Protein AF-A0A812LKF1-F1 (afdb_monomer_lite)

Secondary structure (DSSP, 8-state):
-HHHHHTEEEEHHHHHSHHHHHHHHHHHS-SS-BHHHHHHHHHSSTT-TTTTSBPTTTSSB---HHHHS-GGGEEE--EEEE--TTSBHHHHHHHHHHHHHTSS-HHHHTT-EEE-HHHHS-HIIIIIS--HHHHHTHHHHHHHHHHHH--EEEE-S-SSS-GGGGBHHHHHHHHHHHHTT--EEEE--HHHHHHHHHHHTTTHHHHHHHHHHHT---TTT-B-SSHHHHHHHHHHHHHHT-HHHHHHHHHHHHHHHHHHHTB--SS--TT-SS-EEEETTEEEEPPPPPP---------------TTGGG-------SS--TT----B--TTS------PPPPPPP-TT----------PPP----TTTHHHHHHHHHHHHHHHHHHHHGGGS-TT---HHHHHHHHHHHHHHHHHHHHTTTSS--HHHHHHHHHHHHHHHHHHHHHHH-GGG--GGGG-SSPSSTTHHHHHHHHHHHHHHHHHHHT----HHHHHHHHHHHHHHHHHHHHHHHHHHHHHGGG--SSPPSS--TT-----SGGGGT-S-HHHHHHHHHHHHHHHHHT-HHHHHHHHHHHHHHHHHHHHHHHHHHHHHHTHHHHHHHHHS--SSTTS----

Radius of gyration: 33.36 Å; chains: 1; bounding box: 104×41×87 Å

Sequence (621 aa):
MSVQSHRAGVGMSYLLSESFSDLATKRTGKNDPTFNEMKDSFWLTDAAIGWDVLCRRDGRLGCALVDWLPREHRREQTHFMSWTWRYALSQVKGALEAYSASMSSTAAAGNVFFFMCFFTNNQFRIIVEETTAGSADLEEVFEANLRRIGRMVAILDTWDRPIYLSRVWTVYEQFVASTLQVPVSFVMPPSSTDQLRLQLSLGSTGIDHITRSISSVDSERAEAWKAEDEQKVKSLIQQTVGFQHVNSHVAEATDQVKLGVLTPLLSGGVGSATGFMLVCGGIMAIPHGKKSKGLTDFATRFTAVSEYQDRFREIPHCYASMDRKPLVPYNPNATRSRLALEDAPVPLKNASTIEFRDKFCVHKSNEISCMFPACLCFWAGSKTVSFFLAVNVIPDEASSLAVLSSICALLGCLMGSGLGQMLKPDARMPLFFVAVTLFHAIEFTFAAVCHSKTIEFRSFLLTPVPAAGYSVAMIAAICEYWLWHALGFTLSGLAMRIATIAGFGLAVTGWALRTAALFTARSNFTHLVACYKDPSHRLVKHGVYGWCRHPGYVGWFLWSVSTQILLLNPICSCCYAWVSFRFFAGRIPHEEEMLLQFFGEEYYAYAKEVPCGIPGISRLG

InterPro domains:
  IPR007269 Isoprenylcysteine carboxyl methyltransferase [PF04140] (505-596)
  IPR025770 Protein-S-isoprenylcysteine O-methyltransferase [PS51564] (338-620)

Structure (mmCIF, N/CA/C/O backbone):
data_AF-A0A812LKF1-F1
#
_entry.id   AF-A0A812LKF1-F1
#
loop_
_atom_site.group_PDB
_atom_site.id
_atom_site.type_symbol
_atom_site.label_atom_id
_atom_site.label_alt_id
_atom_site.label_comp_id
_atom_site.label_asym_id
_atom_site.label_entity_id
_atom_site.label_seq_id
_atom_site.pdbx_PDB_ins_code
_atom_site.Cartn_x
_atom_site.Cartn_y
_atom_site.Cartn_z
_atom_site.occupancy
_atom_site.B_iso_or_equiv
_atom_site.auth_seq_id
_atom_site.auth_comp_id
_atom_site.auth_asym_id
_atom_site.auth_atom_id
_atom_site.pdbx_PDB_model_num
ATOM 1 N N . MET A 1 1 ? -28.957 12.667 20.373 1.00 55.19 1 MET A N 1
ATOM 2 C CA . MET A 1 1 ? -28.605 11.726 21.466 1.00 55.19 1 MET A CA 1
ATOM 3 C C . MET A 1 1 ? -28.105 10.371 20.955 1.00 55.19 1 MET A C 1
ATOM 5 O O . MET A 1 1 ? -27.185 9.854 21.576 1.00 55.19 1 MET A O 1
ATOM 9 N N . SER A 1 2 ? -28.618 9.820 19.840 1.00 69.56 2 SER A N 1
ATOM 10 C CA . SER A 1 2 ? -28.113 8.548 19.276 1.00 69.56 2 SER A CA 1
ATOM 11 C C . SER A 1 2 ? -26.645 8.629 18.829 1.00 69.56 2 SER A C 1
ATOM 13 O O . SER A 1 2 ? -25.846 7.784 19.218 1.00 69.56 2 SER A O 1
ATOM 15 N N . VAL A 1 3 ? -26.246 9.701 18.129 1.00 75.00 3 VAL A N 1
ATOM 16 C CA . VAL A 1 3 ? -24.856 9.919 17.668 1.00 75.00 3 VAL A CA 1
ATOM 17 C C . VAL A 1 3 ? -23.846 9.864 18.819 1.00 75.00 3 VAL A C 1
ATOM 19 O O . VAL A 1 3 ? -22.777 9.277 18.678 1.00 75.00 3 VAL A O 1
ATOM 22 N N . GLN A 1 4 ? -24.202 10.418 19.981 1.00 82.44 4 GLN A N 1
ATOM 23 C CA . GLN A 1 4 ? -23.344 10.390 21.167 1.00 82.44 4 GLN A CA 1
ATOM 24 C C . GLN A 1 4 ? -23.120 8.958 21.674 1.00 82.44 4 GLN A C 1
ATOM 26 O O . GLN A 1 4 ? -22.012 8.635 22.080 1.00 82.44 4 GLN A O 1
ATOM 31 N N . SER A 1 5 ? -24.149 8.107 21.632 1.00 85.69 5 SER A N 1
ATOM 32 C CA . SER A 1 5 ? -24.050 6.698 22.033 1.00 85.69 5 SER A CA 1
ATOM 33 C C . SER A 1 5 ? -23.248 5.873 21.020 1.00 85.69 5 SER A C 1
ATOM 35 O O . SER A 1 5 ? -22.405 5.074 21.423 1.00 85.69 5 SER A O 1
ATOM 37 N N . HIS A 1 6 ? -23.439 6.085 19.712 1.00 86.81 6 HIS A N 1
ATOM 38 C CA . HIS A 1 6 ? -22.649 5.398 18.678 1.00 86.81 6 HIS A CA 1
ATOM 39 C C . HIS A 1 6 ? -21.155 5.741 18.747 1.00 86.81 6 HIS A C 1
ATOM 41 O O . HIS A 1 6 ? -20.311 4.889 18.482 1.00 86.81 6 HIS A O 1
ATOM 47 N N . ARG A 1 7 ? -20.826 6.976 19.135 1.00 91.00 7 ARG A N 1
ATOM 48 C CA . ARG A 1 7 ? -19.442 7.455 19.241 1.00 91.00 7 ARG A CA 1
ATOM 49 C C . ARG A 1 7 ? -18.834 7.310 20.635 1.00 91.00 7 ARG A C 1
ATOM 51 O O . ARG A 1 7 ? -17.679 7.688 20.817 1.00 91.00 7 ARG A O 1
ATOM 58 N N . ALA A 1 8 ? -19.578 6.793 21.612 1.00 93.38 8 ALA A N 1
ATOM 59 C CA . ALA A 1 8 ? -19.092 6.632 22.977 1.00 93.38 8 ALA A CA 1
ATOM 60 C C . ALA A 1 8 ? -18.043 5.516 23.062 1.00 93.38 8 ALA A C 1
ATOM 62 O O . ALA A 1 8 ? -18.250 4.414 22.555 1.00 93.38 8 ALA A O 1
ATOM 63 N N . GLY A 1 9 ? -16.924 5.800 23.714 1.00 95.31 9 GLY A N 1
ATOM 64 C CA . GLY A 1 9 ? -15.840 4.874 24.008 1.00 95.31 9 GLY A CA 1
ATOM 65 C C . GLY A 1 9 ? -15.637 4.746 25.510 1.00 95.31 9 GLY A C 1
ATOM 66 O O . GLY A 1 9 ? -15.961 5.660 26.272 1.00 95.31 9 GLY A O 1
ATOM 67 N N . VAL A 1 10 ? -15.102 3.602 25.925 1.00 96.56 10 VAL A N 1
ATOM 68 C CA . VAL A 1 10 ? -14.770 3.319 27.325 1.00 96.56 10 VAL A CA 1
ATOM 69 C C . VAL A 1 10 ? -13.395 3.893 27.657 1.00 96.56 10 VAL A C 1
ATOM 71 O O . VAL A 1 10 ? -12.445 3.721 26.895 1.00 96.56 10 VAL A O 1
ATOM 74 N N . GLY A 1 11 ? -13.282 4.611 28.772 1.00 95.56 11 GLY A N 1
ATOM 75 C CA . GLY A 1 11 ? -12.015 5.193 29.209 1.00 95.56 11 GLY A CA 1
ATOM 76 C C . GLY A 1 11 ? -11.002 4.125 29.622 1.00 95.56 11 GLY A C 1
ATOM 77 O O . GLY A 1 11 ? -11.347 3.184 30.337 1.00 95.56 11 GLY A O 1
ATOM 78 N N . MET A 1 12 ? -9.734 4.301 29.240 1.00 95.06 12 MET A N 1
ATOM 79 C CA . MET A 1 12 ? -8.640 3.423 29.680 1.00 95.06 12 MET A CA 1
ATOM 80 C C . MET A 1 12 ? -8.536 3.365 31.211 1.00 95.06 12 MET A C 1
ATOM 82 O O . MET A 1 12 ? -8.303 2.302 31.776 1.00 95.06 12 MET A O 1
ATOM 86 N N . SER A 1 13 ? -8.795 4.485 31.892 1.00 93.00 13 SER A N 1
ATOM 87 C CA . SER A 1 13 ? -8.824 4.563 33.357 1.00 93.00 13 SER A CA 1
ATOM 88 C C . SER A 1 13 ? -9.868 3.645 33.994 1.00 93.00 13 SER A C 1
ATOM 90 O O . SER A 1 13 ? -9.614 3.093 35.059 1.00 93.00 13 SER A O 1
ATOM 92 N N . TYR A 1 14 ? -11.019 3.444 33.347 1.00 95.44 14 TYR A N 1
ATOM 93 C CA . TYR A 1 14 ? -12.043 2.522 33.834 1.00 95.44 14 TYR A CA 1
ATOM 94 C C . TYR A 1 14 ? -11.612 1.066 33.659 1.00 95.44 14 TYR A C 1
ATOM 96 O O . TYR A 1 14 ? -11.730 0.284 34.599 1.00 95.44 14 TYR A O 1
ATOM 104 N N . LEU A 1 15 ? -11.046 0.724 32.495 1.00 95.38 15 LEU A N 1
ATOM 105 C CA . LEU A 1 15 ? -10.519 -0.620 32.220 1.00 95.38 15 LEU A CA 1
ATOM 106 C C . LEU A 1 15 ? -9.410 -1.021 33.205 1.00 95.38 15 LEU A C 1
ATOM 108 O O . LEU A 1 15 ? -9.309 -2.187 33.575 1.00 95.38 15 LEU A O 1
ATOM 112 N N . LEU A 1 16 ? -8.601 -0.053 33.644 1.00 94.56 16 LEU A N 1
ATOM 113 C CA . LEU A 1 16 ? -7.540 -0.259 34.632 1.00 94.56 16 LEU A CA 1
ATOM 114 C C . LEU A 1 16 ? -8.030 -0.200 36.090 1.00 94.56 16 LEU A C 1
ATOM 116 O O . LEU A 1 16 ? -7.297 -0.600 36.991 1.00 94.56 16 LEU A O 1
ATOM 120 N N . SER A 1 17 ? -9.255 0.268 36.339 1.00 94.56 17 SER A N 1
ATOM 121 C CA . SER A 1 17 ? -9.768 0.475 37.696 1.00 94.56 17 SER A CA 1
ATOM 122 C C . SER A 1 17 ? -10.051 -0.833 38.440 1.00 94.56 17 SER A C 1
ATOM 124 O O . SER A 1 17 ? -10.495 -1.820 37.850 1.00 94.56 17 SER A O 1
ATOM 126 N N . GLU A 1 18 ? -9.895 -0.801 39.765 1.00 93.88 18 GLU A N 1
ATOM 127 C CA . GLU A 1 18 ? -10.356 -1.882 40.650 1.00 93.88 18 GLU A CA 1
ATOM 128 C C . GLU A 1 18 ? -11.868 -2.093 40.537 1.00 93.88 18 GLU A C 1
ATOM 130 O O . GLU A 1 18 ? -12.335 -3.222 40.547 1.00 93.88 18 GLU A O 1
ATOM 135 N N . SER A 1 19 ? -12.642 -1.026 40.302 1.00 93.75 19 SER A N 1
ATOM 136 C CA . SER A 1 19 ? -14.103 -1.125 40.190 1.00 93.75 19 SER A CA 1
ATOM 137 C C . SER A 1 19 ? -14.569 -2.059 39.066 1.00 93.75 19 SER A C 1
ATOM 139 O O . SER A 1 19 ? -15.547 -2.789 39.231 1.00 93.75 19 SER A O 1
ATOM 141 N N . PHE A 1 20 ? -13.867 -2.063 37.926 1.00 95.50 20 PHE A N 1
ATOM 142 C CA . PHE A 1 20 ? -14.178 -2.971 36.825 1.00 95.50 20 PHE A CA 1
ATOM 143 C C . PHE A 1 20 ? -13.692 -4.394 37.122 1.00 95.50 20 PHE A C 1
ATOM 145 O O . PHE A 1 20 ? -14.413 -5.351 36.840 1.00 95.50 20 PHE A O 1
ATOM 152 N N . SER A 1 21 ? -12.518 -4.534 37.747 1.00 95.94 21 SER A N 1
ATOM 153 C CA . SER A 1 21 ? -12.001 -5.828 38.205 1.00 95.94 21 SER A CA 1
ATOM 154 C C . SER A 1 21 ? -12.929 -6.500 39.215 1.00 95.94 21 SER A C 1
ATOM 156 O O . SER A 1 21 ? -13.305 -7.654 39.017 1.00 95.94 21 SER A O 1
ATOM 158 N N . ASP A 1 22 ? -13.394 -5.767 40.221 1.00 96.12 22 ASP A N 1
ATOM 159 C CA . ASP A 1 22 ? -14.352 -6.249 41.213 1.00 96.12 22 ASP A CA 1
ATOM 160 C C . ASP A 1 22 ? -15.683 -6.639 40.569 1.00 96.12 22 ASP A C 1
ATOM 162 O O . ASP A 1 22 ? -16.262 -7.671 40.912 1.00 96.12 22 ASP A O 1
ATOM 166 N N . LEU A 1 23 ? -16.170 -5.844 39.609 1.00 95.31 23 LEU A N 1
ATOM 167 C CA . LEU A 1 23 ? -17.392 -6.159 38.872 1.00 95.31 23 LEU A CA 1
ATOM 168 C C . LEU A 1 23 ? -17.250 -7.479 38.103 1.00 95.31 23 LEU A C 1
ATOM 170 O O . LEU A 1 23 ? -18.131 -8.334 38.205 1.00 95.31 23 LEU A O 1
ATOM 174 N N . ALA A 1 24 ? -16.151 -7.653 37.365 1.00 95.88 24 ALA A N 1
ATOM 175 C CA . ALA A 1 24 ? -15.873 -8.861 36.595 1.00 95.88 24 ALA A CA 1
ATOM 176 C C . ALA A 1 24 ? -15.755 -10.095 37.504 1.00 95.88 24 ALA A C 1
ATOM 178 O O . ALA A 1 24 ? -16.438 -11.097 37.274 1.00 95.88 24 ALA A O 1
ATOM 179 N N . THR A 1 25 ? -14.964 -10.005 38.574 1.00 96.06 25 THR A N 1
ATOM 180 C CA . THR A 1 25 ? -14.738 -11.098 39.530 1.00 96.06 25 THR A CA 1
ATOM 181 C C . THR A 1 25 ? -16.014 -11.472 40.279 1.00 96.06 25 THR A C 1
ATOM 183 O O . THR A 1 25 ? -16.365 -12.648 40.361 1.00 96.06 25 THR A O 1
ATOM 186 N N . LYS A 1 26 ? -16.775 -10.488 40.774 1.00 95.19 26 LYS A N 1
ATOM 187 C CA . LYS A 1 26 ? -18.019 -10.732 41.522 1.00 95.19 26 LYS A CA 1
ATOM 188 C C . LYS A 1 26 ? -19.108 -11.370 40.661 1.00 95.19 26 LYS A C 1
ATOM 190 O O . LYS A 1 26 ? -19.868 -12.194 41.159 1.00 95.19 26 LYS A O 1
ATOM 195 N N . ARG A 1 27 ? -19.205 -10.976 39.388 1.00 94.88 27 ARG A N 1
ATOM 196 C CA . ARG A 1 27 ? -20.199 -11.503 38.437 1.00 94.88 27 ARG A CA 1
ATOM 197 C C . ARG A 1 27 ? -19.854 -12.911 37.959 1.00 94.88 27 ARG A C 1
ATOM 199 O O . ARG A 1 27 ? -20.742 -13.748 37.861 1.00 94.88 27 ARG A O 1
ATOM 206 N N . THR A 1 28 ? -18.582 -13.163 37.661 1.00 95.25 28 THR A N 1
ATOM 207 C CA . THR A 1 28 ? -18.126 -14.455 37.119 1.00 95.25 28 THR A CA 1
ATOM 208 C C . THR A 1 28 ? -17.803 -15.488 38.197 1.00 95.25 28 THR A C 1
ATOM 210 O O . THR A 1 28 ? -17.765 -16.680 37.901 1.00 95.25 28 THR A O 1
ATOM 213 N N . GLY A 1 29 ? -17.528 -15.051 39.431 1.00 94.62 29 GLY A N 1
ATOM 214 C CA . GLY A 1 29 ? -17.009 -15.900 40.506 1.00 94.62 29 GLY A CA 1
ATOM 215 C C . GLY A 1 29 ? -15.560 -16.358 40.291 1.00 94.62 29 GLY A C 1
ATOM 216 O O . GLY A 1 29 ? -15.110 -17.279 40.970 1.00 94.62 29 GLY A O 1
ATOM 217 N N . LYS A 1 30 ? -14.831 -15.758 39.340 1.00 94.38 30 LYS A N 1
ATOM 218 C CA . LYS A 1 30 ? -13.451 -16.115 38.974 1.00 94.38 30 LYS A CA 1
ATOM 219 C C . LYS A 1 30 ? -12.509 -14.954 39.257 1.00 94.38 30 LYS A C 1
ATOM 221 O O . LYS A 1 30 ? -12.860 -13.814 38.994 1.00 94.38 30 LYS A O 1
ATOM 226 N N . ASN A 1 31 ? -11.299 -15.251 39.729 1.00 93.50 31 ASN A N 1
ATOM 227 C CA . ASN A 1 31 ? -10.302 -14.223 40.061 1.00 93.50 31 ASN A CA 1
ATOM 228 C C . ASN A 1 31 ? -9.738 -13.493 38.830 1.00 93.50 31 ASN A C 1
ATOM 230 O O . ASN A 1 31 ? -9.361 -12.332 38.936 1.00 93.50 31 ASN A O 1
ATOM 234 N N . ASP A 1 32 ? -9.657 -14.169 37.682 1.00 95.12 32 ASP A N 1
ATOM 235 C CA . ASP A 1 32 ? -9.158 -13.596 36.427 1.00 95.12 32 ASP A CA 1
ATOM 236 C C . ASP A 1 32 ? -9.963 -14.144 35.235 1.00 95.12 32 ASP A C 1
ATOM 238 O O . ASP A 1 32 ? -9.514 -15.057 34.540 1.00 95.12 32 ASP A O 1
ATOM 242 N N . PRO A 1 33 ? -11.212 -13.680 35.049 1.00 96.81 33 PRO A N 1
ATOM 243 C CA . PRO A 1 33 ? -12.078 -14.191 33.998 1.00 96.81 33 PRO A CA 1
ATOM 244 C C . PRO A 1 33 ? -11.621 -13.720 32.616 1.00 96.81 33 PRO A C 1
ATOM 246 O O . PRO A 1 33 ? -11.153 -12.593 32.432 1.00 96.81 33 PRO A O 1
ATOM 249 N N . THR A 1 34 ? -11.842 -14.559 31.611 1.00 96.12 34 THR A N 1
ATOM 250 C CA . THR A 1 34 ? -11.785 -14.152 30.204 1.00 96.12 34 THR A CA 1
ATOM 251 C C . THR A 1 34 ? -13.027 -13.359 29.814 1.00 96.12 34 THR A C 1
ATOM 253 O O . THR A 1 34 ? -14.096 -13.498 30.410 1.00 96.12 34 THR A O 1
ATOM 256 N N . PHE A 1 35 ? -12.933 -12.543 28.767 1.00 94.75 35 PHE A N 1
ATOM 257 C CA . PHE A 1 35 ? -14.095 -11.786 28.282 1.00 94.75 35 PHE A CA 1
ATOM 258 C C . PHE A 1 35 ? -15.196 -12.683 27.696 1.00 94.75 35 PHE A C 1
ATOM 260 O O . PHE A 1 35 ? -16.371 -12.322 27.756 1.00 94.75 35 PHE A O 1
ATOM 267 N N . ASN A 1 36 ? -14.850 -13.883 27.219 1.00 91.75 36 ASN A N 1
ATOM 268 C CA . ASN A 1 36 ? -15.830 -14.919 26.892 1.00 91.75 36 ASN A CA 1
ATOM 269 C C . ASN A 1 36 ? -16.625 -15.378 28.122 1.00 91.75 36 ASN A C 1
ATOM 271 O O . ASN A 1 36 ? -17.833 -15.540 28.025 1.00 91.75 36 ASN A O 1
ATOM 275 N N . GLU A 1 37 ? -15.981 -15.551 29.277 1.00 93.38 37 GLU A N 1
ATOM 276 C CA . GLU A 1 37 ? -16.666 -15.936 30.522 1.00 93.38 37 GLU A CA 1
ATOM 277 C C . GLU A 1 37 ? -17.456 -14.763 31.120 1.00 93.38 37 GLU A C 1
ATOM 279 O O . GLU A 1 37 ? -18.540 -14.947 31.679 1.00 93.38 37 GLU A O 1
ATOM 284 N N . MET A 1 38 ? -16.951 -13.534 30.970 1.00 94.81 38 MET A N 1
ATOM 285 C CA . MET A 1 38 ? -17.692 -12.335 31.365 1.00 94.81 38 MET A CA 1
ATOM 286 C C . MET A 1 38 ? -18.980 -12.177 30.555 1.00 94.81 38 MET A C 1
ATOM 288 O O . MET A 1 38 ? -19.987 -11.780 31.131 1.00 94.81 38 MET A O 1
ATOM 292 N N . LYS A 1 39 ? -18.986 -12.536 29.261 1.00 91.00 39 LYS A N 1
ATOM 293 C CA . LYS A 1 39 ? -20.181 -12.486 28.401 1.00 91.00 39 LYS A CA 1
ATOM 294 C C . LYS A 1 39 ? -21.402 -13.111 29.074 1.00 91.00 39 LYS A C 1
ATOM 296 O O . LYS A 1 39 ? -22.452 -12.474 29.160 1.00 91.00 39 LYS A O 1
ATOM 301 N N . ASP A 1 40 ? -21.245 -14.338 29.564 1.00 88.88 40 ASP A N 1
ATOM 302 C CA . ASP A 1 40 ? -22.356 -15.120 30.098 1.00 88.88 40 ASP A CA 1
ATOM 303 C C . ASP A 1 40 ? -22.916 -14.469 31.375 1.00 88.88 40 ASP A C 1
ATOM 305 O O . ASP A 1 40 ? -24.117 -14.254 31.504 1.00 88.88 40 ASP A O 1
ATOM 309 N N . SER A 1 41 ? -22.035 -14.029 32.276 1.00 91.88 41 SER A N 1
ATOM 310 C CA . SER A 1 41 ? -22.423 -13.365 33.534 1.00 91.88 41 SER A CA 1
ATOM 311 C C . SER A 1 41 ? -22.893 -11.907 33.385 1.00 91.88 41 SER A C 1
ATOM 313 O O . SER A 1 41 ? -23.513 -11.353 34.301 1.00 91.88 41 SER A O 1
ATOM 315 N N . PHE A 1 42 ? -22.592 -11.258 32.258 1.00 93.50 42 PHE A N 1
ATOM 316 C CA . PHE A 1 42 ? -22.982 -9.871 31.993 1.00 93.50 42 PHE A CA 1
ATOM 317 C C . PHE A 1 42 ? -24.325 -9.784 31.267 1.00 93.50 42 PHE A C 1
ATOM 319 O O . PHE A 1 42 ? -25.125 -8.912 31.614 1.00 93.50 42 PHE A O 1
ATOM 326 N N . TRP A 1 43 ? -24.583 -10.670 30.297 1.00 92.19 43 TRP A N 1
ATOM 327 C CA . TRP A 1 43 ? -25.770 -10.585 29.433 1.00 92.19 43 TRP A CA 1
ATOM 328 C C . TRP A 1 43 ? -26.636 -11.844 29.385 1.00 92.19 43 TRP A C 1
ATOM 330 O O . TRP A 1 43 ? -27.829 -11.713 29.135 1.00 92.19 43 TRP A O 1
ATOM 340 N N . LEU A 1 44 ? -26.091 -13.039 29.639 1.00 87.44 44 LEU A N 1
ATOM 341 C CA . LEU A 1 44 ? -26.845 -14.304 29.599 1.00 87.44 44 LEU A CA 1
ATOM 342 C C . LEU A 1 44 ? -27.249 -14.756 31.010 1.00 87.44 44 LEU A C 1
ATOM 344 O O . LEU A 1 44 ? -27.042 -15.897 31.416 1.00 87.44 44 LEU A O 1
ATOM 348 N N . THR A 1 45 ? -27.810 -13.822 31.775 1.00 87.75 45 THR A N 1
ATOM 349 C CA . THR A 1 45 ? -28.288 -14.030 33.144 1.00 87.75 45 THR A CA 1
ATOM 350 C C . THR A 1 45 ? -29.557 -13.215 33.384 1.00 87.75 45 THR A C 1
ATOM 352 O O . THR A 1 45 ? -29.752 -12.174 32.756 1.00 87.75 45 THR A O 1
ATOM 355 N N . ASP A 1 46 ? -30.388 -13.640 34.337 1.00 83.12 46 ASP A N 1
ATOM 356 C CA . ASP A 1 46 ? -31.630 -12.946 34.710 1.00 83.12 46 ASP A CA 1
ATOM 357 C C . ASP A 1 46 ? -31.391 -11.503 35.201 1.00 83.12 46 ASP A C 1
ATOM 359 O O . ASP A 1 46 ? -32.277 -10.655 35.131 1.00 83.12 46 ASP A O 1
ATOM 363 N N . ALA A 1 47 ? -30.176 -11.197 35.671 1.00 87.25 47 ALA A N 1
ATOM 364 C CA . ALA A 1 47 ? -29.764 -9.874 36.145 1.00 87.25 47 ALA A CA 1
ATOM 365 C C . ALA A 1 47 ? -28.803 -9.160 35.170 1.00 87.25 47 ALA A C 1
ATOM 367 O O . ALA A 1 47 ? -27.781 -8.597 35.591 1.00 87.25 47 ALA A O 1
ATOM 368 N N . ALA A 1 48 ? -29.087 -9.213 33.865 1.00 92.19 48 ALA A N 1
ATOM 369 C CA . ALA A 1 48 ? -28.228 -8.655 32.818 1.00 92.19 48 ALA A CA 1
ATOM 370 C C . ALA A 1 48 ? -27.954 -7.146 32.993 1.00 92.19 48 ALA A C 1
ATOM 372 O O . ALA A 1 48 ? -28.835 -6.357 33.342 1.00 92.19 48 ALA A O 1
ATOM 373 N N . ILE A 1 49 ? -26.710 -6.728 32.741 1.00 92.94 49 ILE A N 1
ATOM 374 C CA . ILE A 1 49 ? -26.280 -5.335 32.930 1.00 92.94 49 ILE A CA 1
ATOM 375 C C . ILE A 1 49 ? -26.868 -4.448 31.830 1.00 92.94 49 ILE A C 1
ATOM 377 O O . ILE A 1 49 ? -26.612 -4.664 30.648 1.00 92.94 49 ILE A O 1
ATOM 381 N N . GLY A 1 50 ? -27.614 -3.414 32.226 1.00 91.75 50 GLY A N 1
ATOM 382 C CA . GLY A 1 50 ? -28.184 -2.429 31.304 1.00 91.75 50 GLY A CA 1
ATOM 383 C C . GLY A 1 50 ? -29.441 -2.896 30.566 1.00 91.75 50 GLY A C 1
ATOM 384 O O . GLY A 1 50 ? -29.863 -2.215 29.629 1.00 91.75 50 GLY A O 1
ATOM 385 N N . TRP A 1 51 ? -30.046 -4.024 30.967 1.00 91.81 51 TRP A N 1
ATOM 386 C CA . TRP A 1 51 ? -31.286 -4.532 30.362 1.00 91.81 51 TRP A CA 1
ATOM 387 C C . TRP A 1 51 ? -32.465 -3.572 30.595 1.00 91.81 51 TRP A C 1
ATOM 389 O O . TRP A 1 51 ? -33.261 -3.318 29.694 1.00 91.81 51 TRP A O 1
ATOM 399 N N . ASP A 1 52 ? -32.523 -2.983 31.788 1.00 91.88 52 ASP A N 1
ATOM 400 C CA . ASP A 1 52 ? -33.552 -2.062 32.272 1.00 91.88 52 ASP A CA 1
ATOM 401 C C . ASP A 1 52 ? -33.368 -0.626 31.753 1.00 91.88 52 ASP A C 1
ATOM 403 O O . ASP A 1 52 ? -34.189 0.257 32.008 1.00 91.88 52 ASP A O 1
ATOM 407 N N . VAL A 1 53 ? -32.300 -0.378 30.992 1.00 92.56 53 VAL A N 1
ATOM 408 C CA . VAL A 1 53 ? -31.969 0.936 30.447 1.00 92.56 53 VAL A CA 1
ATOM 409 C C . VAL A 1 53 ? -32.373 1.013 28.978 1.00 92.56 53 VAL A C 1
ATOM 411 O O . VAL A 1 53 ? -31.962 0.201 28.149 1.00 92.56 53 VAL A O 1
ATOM 414 N N . LEU A 1 54 ? -33.137 2.052 28.629 1.00 92.31 54 LEU A N 1
ATOM 415 C CA . LEU A 1 54 ? -33.515 2.326 27.245 1.00 92.31 54 LEU A CA 1
ATOM 416 C C . LEU A 1 54 ? -32.281 2.681 26.400 1.00 92.31 54 LEU A C 1
ATOM 418 O O . LEU A 1 54 ? -31.539 3.624 26.702 1.00 92.31 54 LEU A O 1
ATOM 422 N N . CYS A 1 55 ? -32.075 1.954 25.308 1.00 90.25 55 CYS A N 1
ATOM 423 C CA . CYS A 1 55 ? -30.985 2.195 24.384 1.00 90.25 55 CYS A CA 1
ATOM 424 C C . CYS A 1 55 ? -31.247 3.452 23.552 1.00 90.25 55 CYS A C 1
ATOM 426 O O . CYS A 1 55 ? -32.260 3.597 22.873 1.00 90.25 55 CYS A O 1
ATOM 428 N N . ARG A 1 56 ? -30.288 4.380 23.561 1.00 87.19 56 ARG A N 1
ATOM 429 C CA . ARG A 1 56 ? -30.405 5.665 22.849 1.00 87.19 56 ARG A CA 1
ATOM 430 C C . ARG A 1 56 ? -30.256 5.546 21.332 1.00 87.19 56 ARG A C 1
ATOM 432 O O . ARG A 1 56 ? -30.430 6.549 20.641 1.00 87.19 56 ARG A O 1
ATOM 439 N N . ARG A 1 57 ? -29.855 4.372 20.840 1.00 87.38 57 ARG A N 1
ATOM 440 C CA . ARG A 1 57 ? -29.620 4.093 19.418 1.00 87.38 57 ARG A CA 1
ATOM 441 C C . ARG A 1 57 ? -30.913 3.711 18.707 1.00 87.38 57 ARG A C 1
ATOM 443 O O . ARG A 1 57 ? -31.182 4.249 17.643 1.00 87.38 57 ARG A O 1
ATOM 450 N N . ASP A 1 58 ? -31.711 2.844 19.328 1.00 87.31 58 ASP A N 1
ATOM 451 C CA . ASP A 1 58 ? -32.913 2.245 18.732 1.00 87.31 58 ASP A CA 1
ATOM 452 C C . ASP A 1 58 ? -34.199 2.454 19.559 1.00 87.31 58 ASP A C 1
ATOM 454 O O . ASP A 1 58 ? -35.281 2.092 19.109 1.00 87.31 58 ASP A O 1
ATOM 458 N N . GLY A 1 59 ? -34.109 3.040 20.758 1.00 87.56 59 GLY A N 1
ATOM 459 C CA . GLY A 1 59 ? -35.259 3.291 21.628 1.00 87.56 59 GLY A CA 1
ATOM 460 C C . GLY A 1 59 ? -35.846 2.042 22.294 1.00 87.56 59 GLY A C 1
ATOM 461 O O . GLY A 1 59 ? -36.931 2.130 22.858 1.00 87.56 59 GLY A O 1
ATOM 462 N N . ARG A 1 60 ? -35.164 0.890 22.247 1.00 90.06 60 ARG A N 1
ATOM 463 C CA . ARG A 1 60 ? -35.599 -0.374 22.871 1.00 90.06 60 ARG A CA 1
ATOM 464 C C . ARG A 1 60 ? -34.844 -0.627 24.184 1.00 90.06 60 ARG A C 1
ATOM 466 O O . ARG A 1 60 ? -33.777 -0.059 24.407 1.00 90.06 60 ARG A O 1
ATOM 473 N N . LEU A 1 61 ? -35.375 -1.483 25.062 1.00 91.69 61 LEU A N 1
ATOM 474 C CA . LEU A 1 61 ? -34.677 -1.920 26.285 1.00 91.69 61 LEU A CA 1
ATOM 475 C C . LEU A 1 61 ? -33.386 -2.695 25.951 1.00 91.69 61 LEU A C 1
ATOM 477 O O . LEU A 1 61 ? -33.262 -3.273 24.865 1.00 91.69 61 LEU A O 1
ATOM 481 N N . GLY A 1 62 ? -32.415 -2.672 26.864 1.00 91.06 62 GLY A N 1
ATOM 482 C CA . GLY A 1 62 ? -31.083 -3.241 26.656 1.00 91.06 62 GLY A CA 1
ATOM 483 C C . GLY A 1 62 ? -30.147 -2.290 25.914 1.00 91.06 62 GLY A C 1
ATOM 484 O O . GLY A 1 62 ? -30.153 -2.218 24.680 1.00 91.06 62 GLY A O 1
ATOM 485 N N . CYS A 1 63 ? -29.328 -1.556 26.669 1.00 92.19 63 CYS A N 1
ATOM 486 C CA . CYS A 1 63 ? -28.333 -0.635 26.124 1.00 92.19 63 CYS A CA 1
ATOM 487 C C . CYS A 1 63 ? -26.942 -1.279 25.975 1.00 92.19 63 CYS A C 1
ATOM 489 O O . CYS A 1 63 ? -26.630 -2.297 26.591 1.00 92.19 63 CYS A O 1
ATOM 491 N N . ALA A 1 64 ? -26.079 -0.671 25.152 1.00 92.50 64 ALA A N 1
ATOM 492 C CA . ALA A 1 64 ? -24.668 -1.049 25.114 1.00 92.50 64 ALA A CA 1
ATOM 493 C C . ALA A 1 64 ? -24.014 -0.762 26.476 1.00 92.50 64 ALA A C 1
ATOM 495 O O . ALA A 1 64 ? -24.346 0.230 27.125 1.00 92.50 64 ALA A O 1
ATOM 496 N N . LEU A 1 65 ? -23.042 -1.575 26.897 1.00 94.69 65 LEU A N 1
ATOM 497 C CA . LEU A 1 65 ? -22.430 -1.436 28.225 1.00 94.69 65 LEU A CA 1
ATOM 498 C C . LEU A 1 65 ? -21.786 -0.056 28.429 1.00 94.69 65 LEU A C 1
ATOM 500 O O . LEU A 1 65 ? -21.894 0.516 29.510 1.00 94.69 65 LEU A O 1
ATOM 504 N N . VAL A 1 66 ? -21.212 0.538 27.376 1.00 94.44 66 VAL A N 1
ATOM 505 C CA . VAL A 1 66 ? -20.689 1.914 27.417 1.00 94.44 66 VAL A CA 1
ATOM 506 C C . VAL A 1 66 ? -21.759 2.948 27.783 1.00 94.44 66 VAL A C 1
ATOM 508 O O . VAL A 1 66 ? -21.432 3.985 28.350 1.00 94.44 66 VAL A O 1
ATOM 511 N N . ASP A 1 67 ? -23.038 2.695 27.491 1.00 93.81 67 ASP A N 1
ATOM 512 C CA . ASP A 1 67 ? -24.127 3.610 27.828 1.00 93.81 67 ASP A CA 1
ATOM 513 C C . ASP A 1 67 ? -24.611 3.493 29.274 1.00 93.81 67 ASP A C 1
ATOM 515 O O . ASP A 1 67 ? -25.135 4.480 29.811 1.00 93.81 67 ASP A O 1
ATOM 519 N N . TRP A 1 68 ? -24.394 2.325 29.881 1.00 94.75 68 TRP A N 1
ATOM 520 C CA . TRP A 1 68 ? -24.639 2.040 31.293 1.00 94.75 68 TRP A CA 1
ATOM 521 C C . TRP A 1 68 ? -23.557 2.644 32.205 1.00 94.75 68 TRP A C 1
ATOM 523 O O . TRP A 1 68 ? -23.841 2.987 33.351 1.00 94.75 68 TRP A O 1
ATOM 533 N N . LEU A 1 69 ? -22.338 2.857 31.691 1.00 93.38 69 LEU A N 1
ATOM 534 C CA . LEU A 1 69 ? -21.241 3.432 32.473 1.00 93.38 69 LEU A CA 1
ATOM 535 C C . LEU A 1 69 ? -21.519 4.878 32.952 1.00 93.38 69 LEU A C 1
ATOM 537 O O . LEU A 1 69 ? -22.114 5.694 32.221 1.00 93.38 69 LEU A O 1
ATOM 541 N N . PRO A 1 70 ? -21.007 5.249 34.147 1.00 91.56 70 PRO A N 1
ATOM 542 C CA . PRO A 1 70 ? -20.960 6.634 34.607 1.00 91.56 70 PRO A CA 1
ATOM 543 C C . PRO A 1 70 ? -20.324 7.571 33.573 1.00 91.56 70 PRO A C 1
ATOM 545 O O . PRO A 1 70 ? -19.421 7.191 32.825 1.00 91.56 70 PRO A O 1
ATOM 548 N N . ARG A 1 71 ? -20.782 8.831 33.524 1.00 87.81 71 ARG A N 1
ATOM 549 C CA . ARG A 1 71 ? -20.337 9.811 32.509 1.00 87.81 71 ARG A CA 1
ATOM 550 C C . ARG A 1 71 ? -18.834 10.105 32.543 1.00 87.81 71 ARG A C 1
ATOM 552 O O . ARG A 1 71 ? -18.285 10.477 31.515 1.00 87.81 71 ARG A O 1
ATOM 559 N N . GLU A 1 72 ? -18.175 9.944 33.683 1.00 88.38 72 GLU A N 1
ATOM 560 C CA . GLU A 1 72 ? -16.723 10.125 33.813 1.00 88.38 72 GLU A CA 1
ATOM 561 C C . GLU A 1 72 ? -15.900 9.055 33.082 1.00 88.38 72 GLU A C 1
ATOM 563 O O . GLU A 1 72 ? -14.789 9.337 32.640 1.00 88.38 72 GLU A O 1
ATOM 568 N N . HIS A 1 73 ? -16.465 7.863 32.874 1.00 92.25 73 HIS A N 1
ATOM 569 C CA . HIS A 1 73 ? -15.793 6.734 32.225 1.00 92.25 73 HIS A CA 1
ATOM 570 C C . HIS A 1 73 ? -16.131 6.583 30.739 1.00 92.25 73 HIS A C 1
ATOM 572 O O . HIS A 1 73 ? -15.617 5.675 30.085 1.00 92.25 73 HIS A O 1
ATOM 578 N N . ARG A 1 74 ? -16.971 7.469 30.187 1.00 92.25 74 ARG A N 1
ATOM 579 C CA . ARG A 1 74 ? -17.351 7.451 28.769 1.00 92.25 74 ARG A CA 1
ATOM 580 C C . ARG A 1 74 ? -17.230 8.823 28.114 1.00 92.25 74 ARG A C 1
ATOM 582 O O . ARG A 1 74 ? -17.803 9.806 28.580 1.00 92.25 74 ARG A O 1
ATOM 589 N N . ARG A 1 75 ? -16.527 8.880 26.986 1.00 93.69 75 ARG A N 1
ATOM 590 C CA . ARG A 1 75 ? -16.422 10.055 26.099 1.00 93.69 75 ARG A CA 1
ATOM 591 C C . ARG A 1 75 ? -16.360 9.602 24.646 1.00 93.69 75 ARG A C 1
ATOM 593 O O . ARG A 1 75 ? -16.542 8.424 24.372 1.00 93.69 75 ARG A O 1
ATOM 600 N N . GLU A 1 76 ? -16.170 10.523 23.708 1.00 94.31 76 GLU A N 1
ATOM 601 C CA . GLU A 1 76 ? -15.985 10.169 22.300 1.00 94.31 76 GLU A CA 1
ATOM 602 C C . GLU A 1 76 ? -14.733 9.294 22.111 1.00 94.31 76 GLU A C 1
ATOM 604 O O . GLU A 1 76 ? -13.701 9.537 22.734 1.00 94.31 76 GLU A O 1
ATOM 609 N N . GLN A 1 77 ? -14.846 8.253 21.284 1.00 95.00 77 GLN A N 1
ATOM 610 C CA . GLN A 1 77 ? -13.764 7.304 21.004 1.00 95.00 77 GLN A CA 1
ATOM 611 C C . GLN A 1 77 ? -12.558 8.017 20.386 1.00 95.00 77 GLN A C 1
ATOM 613 O O . GLN A 1 77 ? -12.694 8.680 19.355 1.00 95.00 77 GLN A O 1
ATOM 618 N N . THR A 1 78 ? -11.384 7.823 20.985 1.00 94.69 78 THR A N 1
ATOM 619 C CA . THR A 1 78 ? -10.100 8.357 20.512 1.00 94.69 78 THR A CA 1
ATOM 620 C C . THR A 1 78 ? -9.187 7.287 19.922 1.00 94.69 78 THR A C 1
ATOM 622 O O . THR A 1 78 ? -8.293 7.628 19.155 1.00 94.69 78 THR A O 1
ATOM 625 N N . HIS A 1 79 ? -9.395 6.013 20.270 1.00 94.06 79 HIS A N 1
ATOM 626 C CA . HIS A 1 79 ? -8.592 4.887 19.787 1.00 94.06 79 HIS A CA 1
ATOM 627 C C . HIS A 1 79 ? -9.487 3.694 19.451 1.00 94.06 79 HIS A C 1
ATOM 629 O O . HIS A 1 79 ? -10.442 3.400 20.170 1.00 94.06 79 HIS A O 1
ATOM 635 N N . PHE A 1 80 ? -9.176 2.992 18.367 1.00 95.44 80 PHE A N 1
ATOM 636 C CA . PHE A 1 80 ? -9.776 1.701 18.064 1.00 95.44 80 PHE A CA 1
ATOM 637 C C . PHE A 1 80 ? -8.979 0.606 18.776 1.00 95.44 80 PHE A C 1
ATOM 639 O O . PHE A 1 80 ? -7.760 0.582 18.648 1.00 95.44 80 PHE A O 1
ATOM 646 N N . MET A 1 81 ? -9.625 -0.290 19.524 1.00 95.44 81 MET A N 1
ATOM 647 C CA . MET A 1 81 ? -8.940 -1.423 20.147 1.00 95.44 81 MET A CA 1
ATOM 648 C C . MET A 1 81 ? -9.206 -2.702 19.359 1.00 95.44 81 MET A C 1
ATOM 650 O O . MET A 1 81 ? -10.342 -3.169 19.316 1.00 95.44 81 MET A O 1
ATOM 654 N N . SER A 1 82 ? -8.147 -3.292 18.807 1.00 94.19 82 SER A N 1
ATOM 655 C CA . SER A 1 82 ? -8.183 -4.628 18.214 1.00 94.19 82 SER A CA 1
ATOM 656 C C . SER A 1 82 ? -7.634 -5.654 19.206 1.00 94.19 82 SER A C 1
ATOM 658 O O . SER A 1 82 ? -6.523 -5.517 19.723 1.00 94.19 82 SER A O 1
ATOM 660 N N . TRP A 1 83 ? -8.435 -6.665 19.532 1.00 94.75 83 TRP A N 1
ATOM 661 C CA . TRP A 1 83 ? -8.162 -7.630 20.602 1.00 94.75 83 TRP A CA 1
ATOM 662 C C . TRP A 1 83 ? -9.110 -8.837 20.480 1.00 94.75 83 TRP A C 1
ATOM 664 O O . TRP A 1 83 ? -9.990 -8.859 19.622 1.00 94.75 83 TRP A O 1
ATOM 674 N N . THR A 1 84 ? -8.967 -9.851 21.342 1.00 92.44 84 THR A N 1
ATOM 675 C CA . THR A 1 84 ? -9.848 -11.034 21.343 1.00 92.44 84 THR A CA 1
ATOM 676 C C . THR A 1 84 ? -10.460 -11.310 22.711 1.00 92.44 84 THR A C 1
ATOM 678 O O . THR A 1 84 ? -9.806 -11.201 23.745 1.00 92.44 84 THR A O 1
ATOM 681 N N . TRP A 1 85 ? -11.716 -11.764 22.709 1.00 92.62 85 TRP A N 1
ATOM 682 C CA . TRP A 1 85 ? -12.460 -12.108 23.924 1.00 92.62 85 TRP A CA 1
ATOM 683 C C . TRP A 1 85 ? -11.909 -13.348 24.649 1.00 92.62 85 TRP A C 1
ATOM 685 O O . TRP A 1 85 ? -12.300 -13.631 25.780 1.00 92.62 85 TRP A O 1
ATOM 695 N N . ARG A 1 86 ? -10.983 -14.084 24.012 1.00 92.88 86 ARG A N 1
ATOM 696 C CA . ARG A 1 86 ? -10.239 -15.187 24.639 1.00 92.88 86 ARG A CA 1
ATOM 697 C C . ARG A 1 86 ? -9.250 -14.703 25.710 1.00 92.88 86 ARG A C 1
ATOM 699 O O . ARG A 1 86 ? -8.788 -15.526 26.489 1.00 92.88 86 ARG A O 1
ATOM 706 N N . TYR A 1 87 ? -8.916 -13.414 25.748 1.00 95.25 87 TYR A N 1
ATOM 707 C CA . TYR A 1 87 ? -7.984 -12.881 26.740 1.00 95.25 87 TYR A CA 1
ATOM 708 C C . TYR A 1 87 ? -8.598 -12.818 28.134 1.00 95.25 87 TYR A C 1
ATOM 710 O O . TYR A 1 87 ? -9.779 -12.497 28.286 1.00 95.25 87 TYR A O 1
ATOM 718 N N . ALA A 1 88 ? -7.767 -13.091 29.138 1.00 95.62 88 ALA A N 1
ATOM 719 C CA . ALA A 1 88 ? -8.063 -12.839 30.539 1.00 95.62 88 ALA A CA 1
ATOM 720 C C . ALA A 1 88 ? -8.027 -11.335 30.850 1.00 95.62 88 ALA A C 1
ATOM 722 O O . ALA A 1 88 ? -7.363 -10.550 30.158 1.00 95.62 88 ALA A O 1
ATOM 723 N N . LEU A 1 89 ? -8.729 -10.927 31.907 1.00 95.75 89 LEU A N 1
ATOM 724 C CA . LEU A 1 89 ? -8.761 -9.537 32.352 1.00 95.75 89 LEU A CA 1
ATOM 725 C C . LEU A 1 89 ? -7.352 -9.011 32.664 1.00 95.75 89 LEU A C 1
ATOM 727 O O . LEU A 1 89 ? -6.999 -7.912 32.232 1.00 95.75 89 LEU A O 1
ATOM 731 N N . SER A 1 90 ? -6.532 -9.807 33.352 1.00 94.88 90 SER A N 1
ATOM 732 C CA . SER A 1 90 ? -5.150 -9.463 33.696 1.00 94.88 90 SER A CA 1
ATOM 733 C C . SER A 1 90 ? -4.276 -9.197 32.466 1.00 94.88 90 SER A C 1
ATOM 735 O O . SER A 1 90 ? -3.467 -8.269 32.478 1.00 94.88 90 SER A O 1
ATOM 737 N N . GLN A 1 91 ? -4.471 -9.946 31.374 1.00 94.31 91 GLN A N 1
ATOM 738 C CA . GLN A 1 91 ? -3.719 -9.764 30.129 1.00 94.31 91 GLN A CA 1
ATOM 739 C C . GLN A 1 91 ? -4.038 -8.413 29.486 1.00 94.31 91 GLN A C 1
ATOM 741 O O . GLN A 1 91 ? -3.126 -7.679 29.103 1.00 94.31 91 GLN A O 1
ATOM 746 N N . VAL A 1 92 ? -5.324 -8.057 29.403 1.00 95.31 92 VAL A N 1
ATOM 747 C CA . VAL A 1 92 ? -5.750 -6.766 28.843 1.00 95.31 92 VAL A CA 1
ATOM 748 C C . VAL A 1 92 ? -5.282 -5.613 29.733 1.00 95.31 92 VAL A C 1
ATOM 750 O O . VAL A 1 92 ? -4.721 -4.649 29.212 1.00 95.31 92 VAL A O 1
ATOM 753 N N . LYS A 1 93 ? -5.436 -5.716 31.064 1.00 94.94 93 LYS A N 1
ATOM 754 C CA . LYS A 1 93 ? -4.947 -4.692 32.007 1.00 94.94 93 LYS A CA 1
ATOM 755 C C . LYS A 1 93 ? -3.436 -4.503 31.895 1.00 94.94 93 LYS A C 1
ATOM 757 O O . LYS A 1 93 ? -2.995 -3.383 31.667 1.00 94.94 93 LYS A O 1
ATOM 762 N N . GLY A 1 94 ? -2.658 -5.583 31.945 1.00 92.50 94 GLY A N 1
ATOM 763 C CA . GLY A 1 94 ? -1.200 -5.516 31.849 1.00 92.50 94 GLY A CA 1
ATOM 764 C C . GLY A 1 94 ? -0.715 -4.907 30.529 1.00 92.50 94 GLY A C 1
ATOM 765 O O . GLY A 1 94 ? 0.223 -4.111 30.524 1.00 92.50 94 GLY A O 1
ATOM 766 N N . ALA A 1 95 ? -1.372 -5.222 29.407 1.00 90.81 95 ALA A N 1
ATOM 767 C CA . ALA A 1 95 ? -1.064 -4.586 28.128 1.00 90.81 95 ALA A CA 1
ATOM 768 C C . ALA A 1 95 ? -1.387 -3.081 28.145 1.00 90.81 95 ALA A C 1
ATOM 770 O O . ALA A 1 95 ? -0.583 -2.269 27.695 1.00 90.81 95 ALA A O 1
ATOM 771 N N . LEU A 1 96 ? -2.529 -2.676 28.703 1.00 92.25 96 LEU A N 1
ATOM 772 C CA . LEU A 1 96 ? -2.908 -1.263 28.802 1.00 92.25 96 LEU A CA 1
ATOM 773 C C . LEU A 1 96 ? -2.037 -0.468 29.783 1.00 92.25 96 LEU A C 1
ATOM 775 O O . LEU A 1 96 ? -1.758 0.703 29.532 1.00 92.25 96 LEU A O 1
ATOM 779 N N . GLU A 1 97 ? -1.558 -1.086 30.860 1.00 90.62 97 GLU A N 1
ATOM 780 C CA . GLU A 1 97 ? -0.571 -0.492 31.768 1.00 90.62 97 GLU A CA 1
ATOM 781 C C . GLU A 1 97 ? 0.752 -0.241 31.044 1.00 90.62 97 GLU A C 1
ATOM 783 O O . GLU A 1 97 ? 1.291 0.865 31.115 1.00 90.62 97 GLU A O 1
ATOM 788 N N . ALA A 1 98 ? 1.237 -1.224 30.276 1.00 83.38 98 ALA A N 1
ATOM 789 C CA . ALA A 1 98 ? 2.423 -1.064 29.440 1.00 83.38 98 ALA A CA 1
ATOM 790 C C . ALA A 1 98 ? 2.228 0.040 28.384 1.00 83.38 98 ALA A C 1
ATOM 792 O O . ALA A 1 98 ? 3.125 0.858 28.166 1.00 83.38 98 ALA A O 1
ATOM 793 N N . TYR A 1 99 ? 1.036 0.121 27.780 1.00 86.56 99 TYR A N 1
ATOM 794 C CA . TYR A 1 99 ? 0.687 1.194 26.851 1.00 86.56 99 TYR A CA 1
ATOM 795 C C . TYR A 1 99 ? 0.726 2.563 27.535 1.00 86.56 99 TYR A C 1
ATOM 797 O O . TYR A 1 99 ? 1.375 3.483 27.041 1.00 86.56 99 TYR A O 1
ATOM 805 N N . SER A 1 100 ? 0.090 2.686 28.701 1.00 85.75 100 SER A N 1
ATOM 806 C CA . SER A 1 100 ? 0.072 3.915 29.494 1.00 85.75 100 SER A CA 1
ATOM 807 C C . SER A 1 100 ? 1.480 4.341 29.912 1.00 85.75 100 SER A C 1
ATOM 809 O O . SER A 1 100 ? 1.793 5.527 29.859 1.00 85.75 100 SER A O 1
ATOM 811 N N . ALA A 1 101 ? 2.341 3.394 30.296 1.00 81.12 101 ALA A N 1
ATOM 812 C CA . ALA A 1 101 ? 3.728 3.661 30.671 1.00 81.12 101 ALA A CA 1
ATOM 813 C C . ALA A 1 101 ? 4.587 4.130 29.484 1.00 81.12 101 ALA A C 1
ATOM 815 O O . ALA A 1 101 ? 5.557 4.858 29.677 1.00 81.12 101 ALA A O 1
ATOM 816 N N . SER A 1 102 ? 4.226 3.744 28.256 1.00 71.69 102 SER A N 1
ATOM 817 C CA . SER A 1 102 ? 4.916 4.192 27.039 1.00 71.69 102 SER A CA 1
ATOM 818 C C . SER A 1 102 ? 4.563 5.626 26.612 1.00 71.69 102 SER A C 1
ATOM 820 O O . SER A 1 102 ? 5.231 6.191 25.746 1.00 71.69 102 SER A O 1
ATOM 822 N N . MET A 1 103 ? 3.533 6.240 27.209 1.00 75.00 103 MET A N 1
ATOM 823 C CA . MET A 1 103 ? 3.097 7.597 26.870 1.00 75.00 103 MET A CA 1
ATOM 824 C C . MET A 1 103 ? 3.920 8.661 27.598 1.00 75.00 103 MET A C 1
ATOM 826 O O . MET A 1 103 ? 4.094 8.617 28.811 1.00 75.00 103 MET A O 1
ATOM 830 N N . SER A 1 104 ? 4.335 9.702 26.870 1.00 58.75 104 SER A N 1
ATOM 831 C CA . SER A 1 104 ? 5.168 10.793 27.398 1.00 58.75 104 SER A CA 1
ATOM 832 C C . SER A 1 104 ? 4.505 11.647 28.491 1.00 58.75 104 SER A C 1
ATOM 834 O O . SER A 1 104 ? 5.186 12.460 29.112 1.00 58.75 104 SER A O 1
ATOM 836 N N . SER A 1 105 ? 3.189 11.527 28.722 1.00 61.56 105 SER A N 1
ATOM 837 C CA . SER A 1 105 ? 2.508 12.222 29.822 1.00 61.56 105 SER A CA 1
ATOM 838 C C . SER A 1 105 ? 1.319 11.443 30.392 1.00 61.56 105 SER A C 1
ATOM 840 O O . SER A 1 105 ? 0.499 10.888 29.661 1.00 61.56 105 SER A O 1
ATOM 842 N N . THR A 1 106 ? 1.160 11.489 31.717 1.00 61.44 106 THR A N 1
ATOM 843 C CA . THR A 1 106 ? 0.027 10.892 32.448 1.00 61.44 106 THR A CA 1
ATOM 844 C C . THR A 1 106 ? -1.316 11.529 32.062 1.00 61.44 106 THR A C 1
ATOM 846 O O . THR A 1 106 ? -2.355 10.872 32.069 1.00 61.44 106 THR A O 1
ATOM 849 N N . ALA A 1 107 ? -1.300 12.805 31.656 1.00 57.69 107 ALA A N 1
ATOM 850 C CA . ALA A 1 107 ? -2.474 13.512 31.145 1.00 57.69 107 ALA A CA 1
ATOM 851 C C . ALA A 1 107 ? -2.952 12.973 29.782 1.00 57.69 107 ALA A C 1
ATOM 853 O O . ALA A 1 107 ? -4.145 13.048 29.483 1.00 57.69 107 ALA A O 1
ATOM 854 N N . ALA A 1 108 ? -2.058 12.406 28.962 1.00 63.78 108 ALA A N 1
ATOM 855 C CA . ALA A 1 108 ? -2.440 11.744 27.717 1.00 63.78 108 ALA A CA 1
ATOM 856 C C . ALA A 1 108 ? -3.172 10.420 27.992 1.00 63.78 108 ALA A C 1
ATOM 858 O O . ALA A 1 108 ? -4.214 10.176 27.389 1.00 63.78 108 ALA A O 1
ATOM 859 N N . ALA A 1 109 ? -2.701 9.629 28.962 1.00 63.94 109 ALA A N 1
ATOM 860 C CA . ALA A 1 109 ? -3.321 8.360 29.354 1.00 63.94 109 ALA A CA 1
ATOM 861 C C . ALA A 1 109 ? -4.762 8.534 29.878 1.00 63.94 109 ALA A C 1
ATOM 863 O O . ALA A 1 109 ? -5.659 7.770 29.522 1.00 63.94 109 ALA A O 1
ATOM 864 N N . GLY A 1 110 ? -5.022 9.593 30.654 1.00 71.88 110 GLY A N 1
ATOM 865 C CA . GLY A 1 110 ? -6.369 9.921 31.146 1.00 71.88 110 GLY A CA 1
ATOM 866 C C . GLY A 1 110 ? -7.376 10.341 30.062 1.00 71.88 110 GLY A C 1
ATOM 867 O O . GLY A 1 110 ? -8.572 10.409 30.339 1.00 71.88 110 GLY A O 1
ATOM 868 N N . ASN A 1 111 ? -6.918 10.606 28.833 1.00 84.00 111 ASN A N 1
ATOM 869 C CA . ASN A 1 111 ? -7.744 11.040 27.700 1.00 84.00 111 ASN A CA 1
ATOM 870 C C . ASN A 1 111 ? -7.916 9.955 26.616 1.00 84.00 111 ASN A C 1
ATOM 872 O O . ASN A 1 111 ? -8.356 10.242 25.498 1.00 84.00 111 ASN A O 1
ATOM 876 N N . VAL A 1 112 ? -7.590 8.699 26.931 1.00 92.94 112 VAL A N 1
ATOM 877 C CA . VAL A 1 112 ? -7.760 7.564 26.016 1.00 92.94 112 VAL A CA 1
ATOM 878 C C . VAL A 1 112 ? -9.130 6.922 26.222 1.00 92.94 112 VAL A C 1
ATOM 880 O O . VAL A 1 112 ? -9.438 6.435 27.310 1.00 92.94 112 VAL A O 1
ATOM 883 N N . PHE A 1 113 ? -9.938 6.895 25.161 1.00 96.12 113 PHE A N 1
ATOM 884 C CA . PHE A 1 113 ? -11.259 6.274 25.128 1.00 96.12 113 PHE A CA 1
ATOM 885 C C . PHE A 1 113 ? -11.323 5.301 23.958 1.00 96.12 113 PHE A C 1
ATOM 887 O O . PHE A 1 113 ? -11.177 5.697 22.800 1.00 96.12 113 PHE A O 1
ATOM 894 N N . PHE A 1 114 ? -11.541 4.028 24.257 1.00 96.56 114 PHE A N 1
ATOM 895 C CA . PHE A 1 114 ? -11.484 2.966 23.269 1.00 96.56 114 PHE A CA 1
ATOM 896 C C . PHE A 1 114 ? -12.847 2.685 22.645 1.00 96.56 114 PHE A C 1
ATOM 898 O O . PHE A 1 114 ? -13.857 2.554 23.344 1.00 96.56 114 PHE A O 1
ATOM 905 N N . PHE A 1 115 ? -12.857 2.499 21.326 1.00 96.00 115 PHE A N 1
ATOM 906 C CA . PHE A 1 115 ? -13.796 1.570 20.717 1.00 96.00 115 PHE A CA 1
ATOM 907 C C . PHE A 1 115 ? -13.329 0.157 21.072 1.00 96.00 115 PHE A C 1
ATOM 909 O O . PHE A 1 115 ? -12.366 -0.344 20.500 1.00 96.00 115 PHE A O 1
ATOM 916 N N . MET A 1 116 ? -13.980 -0.454 22.058 1.00 95.31 116 MET A N 1
ATOM 917 C CA . MET A 1 116 ? -13.739 -1.831 22.481 1.00 95.31 116 MET A CA 1
ATOM 918 C C . MET A 1 116 ? -15.059 -2.578 22.340 1.00 95.31 116 MET A C 1
ATOM 920 O O . MET A 1 116 ? -16.005 -2.283 23.071 1.00 95.31 116 MET A O 1
ATOM 924 N N . CYS A 1 117 ? -15.127 -3.527 21.405 1.00 91.00 117 CYS A N 1
ATOM 925 C CA . CYS A 1 117 ? -16.376 -4.165 20.976 1.00 91.00 117 CYS A CA 1
ATOM 926 C C . CYS A 1 117 ? -17.235 -4.717 22.131 1.00 91.00 117 CYS A C 1
ATOM 928 O O . CYS A 1 117 ? -18.454 -4.586 22.083 1.00 91.00 117 CYS A O 1
ATOM 930 N N . PHE A 1 118 ? -16.626 -5.235 23.205 1.00 93.62 118 PHE A N 1
ATOM 931 C CA . PHE A 1 118 ? -17.327 -5.689 24.419 1.00 93.62 118 PHE A CA 1
ATOM 932 C C . PHE A 1 118 ? -18.175 -4.586 25.080 1.00 93.62 118 PHE A C 1
ATOM 934 O O . PHE A 1 118 ? -19.271 -4.852 25.563 1.00 93.62 118 PHE A O 1
ATOM 941 N N . PHE A 1 119 ? -17.707 -3.336 25.051 1.00 95.06 119 PHE A N 1
ATOM 942 C CA . PHE A 1 119 ? -18.389 -2.189 25.653 1.00 95.06 119 PHE A CA 1
ATOM 943 C C . PHE A 1 119 ? -19.276 -1.424 24.673 1.00 95.06 119 PHE A C 1
ATOM 945 O O . PHE A 1 119 ? -20.356 -0.959 25.042 1.00 95.06 119 PHE A O 1
ATOM 952 N N . THR A 1 120 ? -18.791 -1.220 23.448 1.00 92.50 120 THR A N 1
ATOM 953 C CA . THR A 1 120 ? -19.394 -0.279 22.497 1.00 92.50 120 THR A CA 1
ATOM 954 C C . THR A 1 120 ? -20.485 -0.902 21.644 1.00 92.50 120 THR A C 1
ATOM 956 O O . THR A 1 120 ? -21.425 -0.193 21.268 1.00 92.50 120 THR A O 1
ATOM 959 N N . ASN A 1 121 ? -20.407 -2.199 21.352 1.00 89.75 121 ASN A N 1
ATOM 960 C CA . ASN A 1 121 ? -21.457 -2.887 20.610 1.00 89.75 121 ASN A CA 1
ATOM 961 C C . ASN A 1 121 ? -22.628 -3.210 21.544 1.00 89.75 121 ASN A C 1
ATOM 963 O O . ASN A 1 121 ? -22.442 -3.505 22.727 1.00 89.75 121 ASN A O 1
ATOM 967 N N . ASN A 1 122 ? -23.855 -3.133 21.020 1.00 90.31 122 ASN A N 1
ATOM 968 C CA . ASN A 1 122 ? -25.030 -3.487 21.808 1.00 90.31 122 ASN A CA 1
ATOM 969 C C . ASN A 1 122 ? -25.192 -5.012 21.837 1.00 90.31 122 ASN A C 1
ATOM 971 O O . ASN A 1 122 ? -25.820 -5.594 20.952 1.00 90.31 122 ASN A O 1
ATOM 975 N N . GLN A 1 123 ? -24.626 -5.643 22.866 1.00 88.94 123 GLN A N 1
ATOM 976 C CA . GLN A 1 123 ? -24.624 -7.098 23.016 1.00 88.94 123 GLN A CA 1
ATOM 977 C C . GLN A 1 123 ? -26.027 -7.698 23.149 1.00 88.94 123 GLN A C 1
ATOM 979 O O . GLN A 1 123 ? -26.222 -8.846 22.766 1.00 88.94 123 GLN A O 1
ATOM 984 N N . PHE A 1 124 ? -27.033 -6.929 23.580 1.00 86.69 124 PHE A N 1
ATOM 985 C CA . PHE A 1 124 ? -28.416 -7.409 23.575 1.00 86.69 124 PHE A CA 1
ATOM 986 C C . PHE A 1 124 ? -28.916 -7.707 22.157 1.00 86.69 124 PHE A C 1
ATOM 988 O O . PHE A 1 124 ? -29.599 -8.698 21.948 1.00 86.69 124 PHE A O 1
ATOM 995 N N . ARG A 1 125 ? -28.532 -6.910 21.154 1.00 86.38 125 ARG A N 1
ATOM 996 C CA . ARG A 1 125 ? -28.955 -7.145 19.760 1.00 86.38 125 ARG A CA 1
ATOM 997 C C . ARG A 1 125 ? -28.156 -8.245 19.070 1.00 86.38 125 ARG A C 1
ATOM 999 O O . ARG A 1 125 ? -28.694 -8.924 18.200 1.00 86.38 125 ARG A O 1
ATOM 1006 N N . ILE A 1 126 ? -26.886 -8.387 19.449 1.00 77.81 126 ILE A N 1
ATOM 1007 C CA . ILE A 1 126 ? -25.936 -9.299 18.803 1.00 77.81 126 ILE A CA 1
ATOM 1008 C C . ILE A 1 126 ? -25.988 -10.694 19.430 1.00 77.81 126 ILE A C 1
ATOM 1010 O O . ILE A 1 126 ? -26.074 -11.679 18.711 1.00 77.81 126 ILE A O 1
ATOM 1014 N N . ILE A 1 127 ? -25.921 -10.776 20.760 1.00 78.06 127 ILE A N 1
ATOM 1015 C CA . ILE A 1 127 ? -25.753 -12.033 21.502 1.00 78.06 127 ILE A CA 1
ATOM 1016 C C . ILE A 1 127 ? -27.088 -12.543 22.048 1.00 78.06 127 ILE A C 1
ATOM 1018 O O . ILE A 1 127 ? -27.314 -13.744 22.037 1.00 78.06 127 ILE A O 1
ATOM 1022 N N . VAL A 1 128 ? -27.957 -11.657 22.548 1.00 73.81 128 VAL A N 1
ATOM 1023 C CA . VAL A 1 128 ? -29.208 -12.076 23.213 1.00 73.81 128 VAL A CA 1
ATOM 1024 C C . VAL A 1 128 ? -30.349 -12.260 22.213 1.00 73.81 128 VAL A C 1
ATOM 1026 O O . VAL A 1 128 ? -31.068 -13.248 22.274 1.00 73.81 128 VAL A O 1
ATOM 1029 N N . GLU A 1 129 ? -30.524 -11.312 21.293 1.00 73.56 129 GLU A N 1
ATOM 1030 C CA . GLU A 1 129 ? -31.589 -11.359 20.283 1.00 73.56 129 GLU A CA 1
ATOM 1031 C C . GLU A 1 129 ? -31.143 -11.991 18.954 1.00 73.56 129 GLU A C 1
ATOM 1033 O O . GLU A 1 129 ? -31.988 -12.217 18.093 1.00 73.56 129 GLU A O 1
ATOM 1038 N N . GLU A 1 130 ? -29.835 -12.219 18.763 1.00 66.50 130 GLU A N 1
ATOM 1039 C CA . GLU A 1 130 ? -29.222 -12.776 17.540 1.00 66.50 130 GLU A CA 1
ATOM 1040 C C . GLU A 1 130 ? -29.720 -12.142 16.224 1.00 66.50 130 GLU A C 1
ATOM 1042 O O . GLU A 1 130 ? -29.783 -12.782 15.173 1.00 66.50 130 GLU A O 1
ATOM 1047 N N . THR A 1 131 ? -30.089 -10.859 16.253 1.00 55.81 131 THR A N 1
ATOM 1048 C CA . THR A 1 131 ? -30.681 -10.203 15.081 1.00 55.81 131 THR A CA 1
ATOM 1049 C C . THR A 1 131 ? -29.667 -10.066 13.947 1.00 55.81 131 THR A C 1
ATOM 1051 O O . THR A 1 131 ? -28.552 -9.580 14.148 1.00 55.81 131 THR A O 1
ATOM 1054 N N . THR A 1 132 ? -30.079 -10.406 12.722 1.00 42.69 132 THR A N 1
ATOM 1055 C CA . THR A 1 132 ? -29.278 -10.244 11.495 1.00 42.69 132 THR A CA 1
ATOM 1056 C C . THR A 1 132 ? -28.830 -8.801 11.273 1.00 42.69 132 THR A C 1
ATOM 1058 O O . THR A 1 132 ? -27.710 -8.581 10.835 1.00 42.69 132 THR A O 1
ATOM 1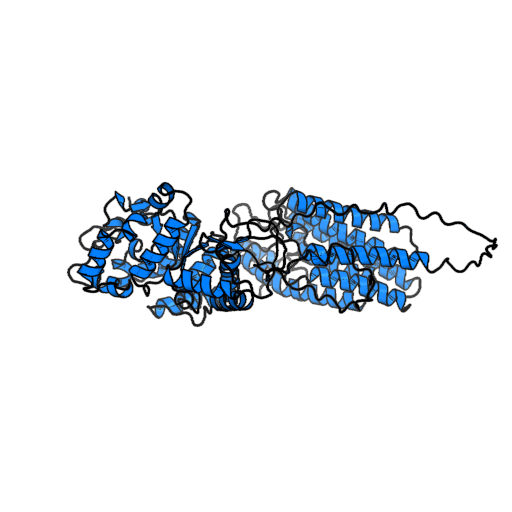061 N N . ALA A 1 133 ? -29.640 -7.807 11.651 1.00 41.12 133 ALA A N 1
ATOM 1062 C CA . ALA A 1 133 ? -29.256 -6.392 11.601 1.00 41.12 133 ALA A CA 1
ATOM 1063 C C . ALA A 1 133 ? -28.077 -6.042 12.535 1.00 41.12 133 ALA A C 1
ATOM 1065 O O . ALA A 1 133 ? -27.323 -5.116 12.261 1.00 41.12 133 ALA A O 1
ATOM 1066 N N . GLY A 1 134 ? -27.891 -6.785 13.633 1.00 45.75 134 GLY A N 1
ATOM 1067 C CA . GLY A 1 134 ? -26.800 -6.568 14.582 1.00 45.75 134 GLY A CA 1
ATOM 1068 C C . GLY A 1 134 ? -25.438 -7.060 14.085 1.00 45.75 134 GLY A C 1
ATOM 1069 O O . GLY A 1 134 ? -24.426 -6.475 14.467 1.00 45.75 134 GLY A O 1
ATOM 1070 N N . SER A 1 135 ? -25.406 -8.106 13.246 1.00 44.41 135 SER A N 1
ATOM 1071 C CA . SER A 1 135 ? -24.179 -8.676 12.662 1.00 44.41 135 SER A CA 1
ATOM 1072 C C . SER A 1 135 ? -23.926 -8.254 11.209 1.00 44.41 135 SER A C 1
ATOM 1074 O O . SER A 1 135 ? -22.775 -8.233 10.765 1.00 44.41 135 SER A O 1
ATOM 1076 N N . ALA A 1 136 ? -24.972 -7.891 10.459 1.00 42.00 136 ALA A N 1
ATOM 1077 C CA . ALA A 1 136 ? -24.864 -7.482 9.060 1.00 42.00 136 ALA A CA 1
ATOM 1078 C C . ALA A 1 136 ? -24.114 -6.149 8.895 1.00 42.00 136 ALA A C 1
ATOM 1080 O O . ALA A 1 136 ? -23.267 -6.067 8.011 1.00 42.00 136 ALA A O 1
ATOM 1081 N N . ASP A 1 137 ? -24.328 -5.186 9.799 1.00 57.69 137 ASP A N 1
ATOM 1082 C CA . ASP A 1 137 ? -23.719 -3.843 9.764 1.00 57.69 137 ASP A CA 1
ATOM 1083 C C . ASP A 1 137 ? -22.332 -3.759 10.425 1.00 57.69 137 ASP A C 1
ATOM 1085 O O . ASP A 1 137 ? -21.723 -2.690 10.455 1.00 57.69 137 ASP A O 1
ATOM 1089 N N . LEU A 1 138 ? -21.806 -4.850 10.998 1.00 61.97 138 LEU A N 1
ATOM 1090 C CA . LEU A 1 138 ? -20.559 -4.784 11.775 1.00 61.97 138 LEU A CA 1
ATOM 1091 C C . LEU A 1 138 ? -19.360 -4.341 10.939 1.00 61.97 138 LEU A C 1
ATOM 1093 O O . LEU A 1 138 ? -18.486 -3.678 11.483 1.00 61.97 138 LEU A O 1
ATOM 1097 N N . GLU A 1 139 ? -19.336 -4.662 9.648 1.00 65.31 139 GLU A N 1
ATOM 1098 C CA . GLU A 1 139 ? -18.259 -4.285 8.726 1.00 65.31 139 GLU A CA 1
ATOM 1099 C C . GLU A 1 139 ? -18.287 -2.790 8.407 1.00 65.31 139 GLU A C 1
ATOM 1101 O O . GLU A 1 139 ? -17.289 -2.107 8.633 1.00 65.31 139 GLU A O 1
ATOM 1106 N N . GLU A 1 140 ? -19.436 -2.259 7.978 1.00 68.12 140 GLU A N 1
ATOM 1107 C CA . GLU A 1 140 ? -19.595 -0.825 7.713 1.00 68.12 140 GLU A CA 1
ATOM 1108 C C . GLU A 1 140 ? -19.376 -0.002 8.986 1.00 68.12 140 GLU A C 1
ATOM 1110 O O . GLU A 1 140 ? -18.685 1.017 8.971 1.00 68.12 140 GLU A O 1
ATOM 1115 N N . VAL A 1 141 ? -19.908 -0.466 10.122 1.00 74.94 141 VAL A N 1
ATOM 1116 C CA . VAL A 1 141 ? -19.720 0.182 11.426 1.00 74.94 141 VAL A CA 1
ATOM 1117 C C . VAL A 1 141 ? -18.258 0.120 11.857 1.00 74.94 141 VAL A C 1
ATOM 1119 O O . VAL A 1 141 ? -17.747 1.097 12.411 1.00 74.94 141 VAL A O 1
ATOM 1122 N N . PHE A 1 142 ? -17.575 -0.999 11.628 1.00 79.62 142 PHE A N 1
ATOM 1123 C CA . PHE A 1 142 ? -16.161 -1.155 11.942 1.00 79.62 142 PHE A CA 1
ATOM 1124 C C . PHE A 1 142 ? -15.301 -0.224 11.088 1.00 79.62 142 PHE A C 1
ATOM 1126 O O . PHE A 1 142 ? -14.585 0.607 11.650 1.00 79.62 142 PHE A O 1
ATOM 1133 N N . GLU A 1 143 ? -15.404 -0.308 9.761 1.00 82.12 143 GLU A N 1
ATOM 1134 C CA . GLU A 1 143 ? -14.600 0.488 8.835 1.00 82.12 143 GLU A CA 1
ATOM 1135 C C . GLU A 1 143 ? -14.858 1.984 9.045 1.00 82.12 143 GLU A C 1
ATOM 1137 O O . GLU A 1 143 ? -13.915 2.770 9.168 1.00 82.12 143 GLU A O 1
ATOM 1142 N N . ALA A 1 144 ? -16.124 2.388 9.207 1.00 85.62 144 ALA A N 1
ATOM 1143 C CA . ALA A 1 144 ? -16.478 3.774 9.495 1.00 85.62 144 ALA A CA 1
ATOM 1144 C C . ALA A 1 144 ? -15.888 4.261 10.826 1.00 85.62 144 ALA A C 1
ATOM 1146 O O . ALA A 1 144 ? -15.412 5.398 10.912 1.00 85.62 144 ALA A O 1
ATOM 1147 N N . ASN A 1 145 ? -15.891 3.428 11.874 1.00 88.25 145 ASN A 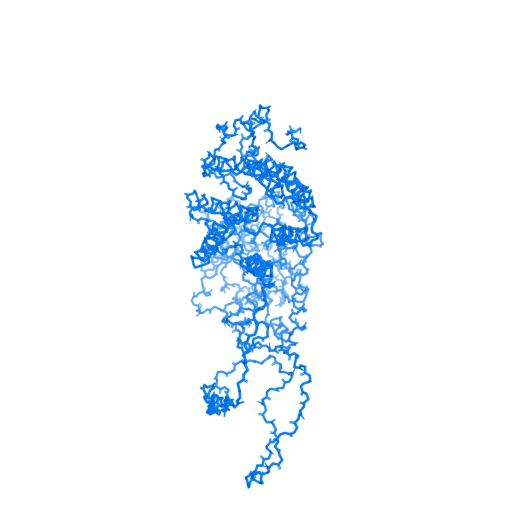N 1
ATOM 1148 C CA . ASN A 1 145 ? -15.277 3.790 13.151 1.00 88.25 145 ASN A CA 1
ATOM 1149 C C . ASN A 1 145 ? -13.758 3.857 13.053 1.00 88.25 145 ASN A C 1
ATOM 1151 O O . ASN A 1 145 ? -13.175 4.817 13.554 1.00 88.25 145 ASN A O 1
ATOM 1155 N N . LEU A 1 146 ? -13.122 2.895 12.391 1.00 88.44 146 LEU A N 1
ATOM 1156 C CA . LEU A 1 146 ? -11.677 2.876 12.233 1.00 88.44 146 LEU A CA 1
ATOM 1157 C C . LEU A 1 146 ? -11.192 4.087 11.426 1.00 88.44 146 LEU A C 1
ATOM 1159 O O . LEU A 1 146 ? -10.278 4.788 11.864 1.00 88.44 146 LEU A O 1
ATOM 1163 N N . ARG A 1 147 ? -11.874 4.406 10.319 1.00 89.06 147 ARG A N 1
ATOM 1164 C CA . ARG A 1 147 ? -11.609 5.587 9.488 1.00 89.06 147 ARG A CA 1
ATOM 1165 C C . ARG A 1 147 ? -11.828 6.896 10.240 1.00 89.06 147 ARG A C 1
ATOM 1167 O O . ARG A 1 147 ? -11.037 7.823 10.100 1.00 89.06 147 ARG A O 1
ATOM 1174 N N . ARG A 1 148 ? -12.890 6.987 11.049 1.00 92.88 148 ARG A N 1
ATOM 1175 C CA . ARG A 1 148 ? -13.192 8.185 11.850 1.00 92.88 148 ARG A CA 1
ATOM 1176 C C . ARG A 1 148 ? -12.187 8.393 12.983 1.00 92.88 148 ARG A C 1
ATOM 1178 O O . ARG A 1 148 ? -11.822 9.532 13.253 1.00 92.88 148 ARG A O 1
ATOM 1185 N N . ILE A 1 149 ? -11.807 7.327 13.685 1.00 93.69 149 ILE A N 1
ATOM 1186 C CA . ILE A 1 149 ? -10.891 7.401 14.828 1.00 93.69 149 ILE A CA 1
ATOM 1187 C C . ILE A 1 149 ? -9.456 7.657 14.348 1.00 93.69 149 ILE A C 1
ATOM 1189 O O . ILE A 1 149 ? -8.738 8.453 14.950 1.00 93.69 149 ILE A O 1
ATOM 1193 N N . GLY A 1 150 ? -9.036 6.992 13.267 1.00 89.25 150 GLY A N 1
ATOM 1194 C CA . GLY A 1 150 ? -7.736 7.209 12.631 1.00 89.25 150 GLY A CA 1
ATOM 1195 C C . GLY A 1 150 ? -6.531 6.729 13.446 1.00 89.25 150 GLY A C 1
ATOM 1196 O O . GLY A 1 150 ? -5.408 7.112 13.134 1.00 89.25 150 GLY A O 1
ATOM 1197 N N . ARG A 1 151 ? -6.738 5.924 14.500 1.00 89.06 151 ARG A N 1
ATOM 1198 C CA . ARG A 1 151 ? -5.684 5.292 15.317 1.00 89.06 151 ARG A CA 1
ATOM 1199 C C . ARG A 1 151 ? -6.159 3.956 15.873 1.00 89.06 151 ARG A C 1
ATOM 1201 O O . ARG A 1 151 ? -7.283 3.873 16.371 1.00 89.06 151 ARG A O 1
ATOM 1208 N N . MET A 1 152 ? -5.291 2.947 15.865 1.00 89.75 152 MET A N 1
ATOM 1209 C CA . MET A 1 152 ? -5.578 1.619 16.407 1.00 89.75 152 MET A CA 1
ATOM 1210 C C . MET A 1 152 ? -4.538 1.201 17.453 1.00 89.75 152 MET A C 1
ATOM 1212 O O . MET A 1 152 ? -3.345 1.447 17.300 1.00 89.75 152 MET A O 1
ATOM 1216 N N . VAL A 1 153 ? -4.996 0.536 18.509 1.00 91.31 153 VAL A N 1
ATOM 1217 C CA . VAL A 1 153 ? -4.179 -0.174 19.495 1.00 91.31 153 VAL A CA 1
ATOM 1218 C C . VAL A 1 153 ? -4.519 -1.657 19.391 1.00 91.31 153 VAL A C 1
ATOM 1220 O O . VAL A 1 153 ? -5.677 -2.034 19.567 1.00 91.31 153 VAL A O 1
ATOM 1223 N N . ALA A 1 154 ? -3.530 -2.489 19.084 1.00 91.00 154 ALA A N 1
ATOM 1224 C CA . ALA A 1 154 ? -3.689 -3.929 18.917 1.00 91.00 154 ALA A CA 1
ATOM 1225 C C . ALA A 1 154 ? -3.019 -4.675 20.077 1.00 91.00 154 ALA A C 1
ATOM 1227 O O . ALA A 1 154 ? -1.825 -4.497 20.322 1.00 91.00 154 ALA A O 1
ATOM 1228 N N . ILE A 1 155 ? -3.782 -5.497 20.802 1.00 91.81 155 ILE A N 1
ATOM 1229 C CA . ILE A 1 155 ? -3.270 -6.259 21.949 1.00 91.81 155 ILE A CA 1
ATOM 1230 C C . ILE A 1 155 ? -2.862 -7.663 21.495 1.00 91.81 155 ILE A C 1
ATOM 1232 O O . ILE A 1 155 ? -3.720 -8.487 21.165 1.00 91.81 155 ILE A O 1
ATOM 1236 N N . LEU A 1 156 ? -1.562 -7.955 21.539 1.00 89.44 156 LEU A N 1
ATOM 1237 C CA . LEU A 1 156 ? -1.022 -9.304 21.356 1.00 89.44 156 LEU A CA 1
ATOM 1238 C C . LEU A 1 156 ? -0.867 -9.980 22.714 1.00 89.44 156 LEU A C 1
ATOM 1240 O O . LEU A 1 156 ? -0.269 -9.426 23.632 1.00 89.44 156 LEU A O 1
ATOM 1244 N N . ASP A 1 157 ? -1.363 -11.206 22.832 1.00 90.31 157 ASP A N 1
ATOM 1245 C CA . ASP A 1 157 ? -1.136 -12.053 23.999 1.00 90.31 157 ASP A CA 1
ATOM 1246 C C . ASP A 1 157 ? 0.331 -12.446 24.149 1.00 90.31 157 ASP A C 1
ATOM 1248 O O . ASP A 1 157 ? 0.865 -12.413 25.255 1.00 90.31 157 ASP A O 1
ATOM 1252 N N . THR A 1 158 ? 0.994 -12.785 23.047 1.00 89.00 158 THR A N 1
ATOM 1253 C CA . THR A 1 158 ? 2.408 -13.168 22.993 1.00 89.00 158 THR A CA 1
ATOM 1254 C C . THR A 1 158 ? 3.006 -12.784 21.640 1.00 89.00 158 THR A C 1
ATOM 1256 O O . THR A 1 158 ? 2.287 -12.473 20.698 1.00 89.00 158 THR A O 1
ATOM 1259 N N . TRP A 1 159 ? 4.330 -12.781 21.525 1.00 84.38 159 TRP A N 1
ATOM 1260 C CA . TRP A 1 159 ? 5.003 -12.627 20.235 1.00 84.38 159 TRP A CA 1
ATOM 1261 C C . TRP A 1 159 ? 5.205 -13.980 19.528 1.00 84.38 159 TRP A C 1
ATOM 1263 O O . TRP A 1 159 ? 5.379 -13.987 18.312 1.00 84.38 159 TRP A O 1
ATOM 1273 N N . ASP A 1 160 ? 5.183 -15.110 20.254 1.00 87.88 160 ASP A N 1
ATOM 1274 C CA . ASP A 1 160 ? 5.356 -16.472 19.714 1.00 87.88 160 ASP A CA 1
ATOM 1275 C C . ASP A 1 160 ? 3.997 -17.141 19.469 1.00 87.88 160 ASP A C 1
ATOM 1277 O O . ASP A 1 160 ? 3.333 -17.543 20.422 1.00 87.88 160 ASP A O 1
ATOM 1281 N N . ARG A 1 161 ? 3.585 -17.249 18.200 1.00 86.62 161 ARG A N 1
ATOM 1282 C CA . ARG A 1 161 ? 2.293 -17.805 17.754 1.00 86.62 161 ARG A CA 1
ATOM 1283 C C . ARG A 1 161 ? 1.090 -17.233 18.526 1.00 86.62 161 ARG A C 1
ATOM 1285 O O . ARG A 1 161 ? 0.359 -17.990 19.167 1.00 86.62 161 ARG A O 1
ATOM 1292 N N . PRO A 1 162 ? 0.867 -15.907 18.476 1.00 89.12 162 PRO A N 1
ATOM 1293 C CA . PRO A 1 162 ? -0.223 -15.274 19.210 1.00 89.12 162 PRO A CA 1
ATOM 1294 C C . PRO A 1 162 ? -1.596 -15.815 18.826 1.00 89.12 162 PRO A C 1
ATOM 1296 O O . PRO A 1 162 ? -1.929 -15.930 17.642 1.00 89.12 162 PRO A O 1
ATOM 1299 N N . ILE A 1 163 ? -2.455 -15.997 19.832 1.00 91.31 163 ILE A N 1
ATOM 1300 C CA . ILE A 1 163 ? -3.886 -16.243 19.623 1.00 91.31 163 ILE A CA 1
ATOM 1301 C C . ILE A 1 163 ? -4.490 -15.093 18.816 1.00 91.31 163 ILE A C 1
ATOM 1303 O O . ILE A 1 163 ? -5.380 -15.330 17.996 1.00 91.31 163 ILE A O 1
ATOM 1307 N N . TYR A 1 164 ? -3.985 -13.868 18.994 1.00 91.25 164 TYR A N 1
ATOM 1308 C CA . TYR A 1 164 ? -4.377 -12.709 18.197 1.00 91.25 164 TYR A CA 1
ATOM 1309 C C . TYR A 1 164 ? -4.403 -12.984 16.686 1.00 91.25 164 TYR A C 1
ATOM 1311 O O . TYR A 1 164 ? -5.374 -12.627 16.035 1.00 91.25 164 TYR A O 1
ATOM 1319 N N . LEU A 1 165 ? -3.388 -13.647 16.120 1.00 89.12 165 LEU A N 1
ATOM 1320 C CA . LEU A 1 165 ? -3.297 -13.885 14.670 1.00 89.12 165 LEU A CA 1
ATOM 1321 C C . LEU A 1 165 ? -4.101 -15.107 14.198 1.00 89.12 165 LEU A C 1
ATOM 1323 O O . LEU A 1 165 ? -4.268 -15.308 13.001 1.00 89.12 165 LEU A O 1
ATOM 1327 N N . SER A 1 166 ? -4.641 -15.899 15.129 1.00 90.25 166 SER A N 1
ATOM 1328 C CA . SER A 1 166 ? -5.519 -17.042 14.831 1.00 90.25 166 SER A CA 1
ATOM 1329 C C . SER A 1 166 ? -6.999 -16.664 14.702 1.00 90.25 166 SER A C 1
ATOM 1331 O O . SER A 1 166 ? -7.845 -17.529 14.485 1.00 90.25 166 SER A O 1
ATOM 1333 N N . ARG A 1 167 ? -7.352 -15.386 14.886 1.00 89.31 167 ARG A N 1
ATOM 1334 C CA . ARG A 1 167 ? -8.742 -14.916 14.918 1.00 89.31 167 ARG A CA 1
ATOM 1335 C C . ARG A 1 167 ? -9.073 -14.166 13.635 1.00 89.31 167 ARG A C 1
ATOM 1337 O O . ARG A 1 167 ? -8.424 -13.187 13.298 1.00 89.31 167 ARG A O 1
ATOM 1344 N N . VAL A 1 168 ? -10.110 -14.598 12.919 1.00 88.00 168 VAL A N 1
ATOM 1345 C CA . VAL A 1 168 ? -10.396 -14.033 11.585 1.00 88.00 168 VAL A CA 1
ATOM 1346 C C . VAL A 1 168 ? -10.733 -12.538 11.651 1.00 88.00 168 VAL A C 1
ATOM 1348 O O . VAL A 1 168 ? -10.277 -11.762 10.818 1.00 88.00 168 VAL A O 1
ATOM 1351 N N . TRP A 1 169 ? -11.448 -12.114 12.698 1.00 87.19 169 TRP A N 1
ATOM 1352 C CA . TRP A 1 169 ? -11.803 -10.711 12.908 1.00 87.19 169 TRP A CA 1
ATOM 1353 C C . TRP A 1 169 ? -10.587 -9.825 13.171 1.00 87.19 169 TRP A C 1
ATOM 1355 O O . TRP A 1 169 ? -10.480 -8.776 12.559 1.00 87.19 169 TRP A O 1
ATOM 1365 N N . THR A 1 170 ? -9.641 -10.237 14.016 1.00 90.25 170 THR A N 1
ATOM 1366 C CA . THR A 1 170 ? -8.437 -9.429 14.285 1.00 90.25 170 THR A CA 1
ATOM 1367 C C . THR A 1 170 ? -7.550 -9.329 13.044 1.00 90.25 170 THR A C 1
ATOM 1369 O O . THR A 1 170 ? -7.000 -8.267 12.773 1.00 90.25 170 THR A O 1
ATOM 1372 N N . VAL A 1 171 ? -7.451 -10.402 12.250 1.00 88.44 171 VAL A N 1
ATOM 1373 C CA . VAL A 1 171 ? -6.727 -10.395 10.970 1.00 88.44 171 VAL A CA 1
ATOM 1374 C C . VAL A 1 171 ? -7.398 -9.452 9.967 1.00 88.44 171 VAL A C 1
ATOM 1376 O O . VAL A 1 171 ? -6.717 -8.641 9.341 1.00 88.44 171 VAL A O 1
ATOM 1379 N N . TYR A 1 172 ? -8.728 -9.495 9.862 1.00 86.62 172 TYR A N 1
ATOM 1380 C CA . TYR A 1 172 ? -9.493 -8.564 9.033 1.00 86.62 172 TYR A CA 1
ATOM 1381 C C . TYR A 1 172 ? -9.333 -7.109 9.502 1.00 86.62 172 TYR A C 1
ATOM 1383 O O . TYR A 1 172 ? -9.099 -6.218 8.690 1.00 86.62 172 TYR A O 1
ATOM 1391 N N . GLU A 1 173 ? -9.372 -6.861 10.814 1.00 89.44 173 GLU A N 1
ATOM 1392 C CA . GLU A 1 173 ? -9.176 -5.529 11.387 1.00 89.44 173 GLU A CA 1
ATOM 1393 C C . GLU A 1 173 ? -7.793 -4.954 11.044 1.00 89.44 173 GLU A C 1
ATOM 1395 O O . GLU A 1 173 ? -7.694 -3.784 10.672 1.00 89.44 173 GLU A O 1
ATOM 1400 N N . GLN A 1 174 ? -6.737 -5.775 11.118 1.00 85.69 174 GLN A N 1
ATOM 1401 C CA . GLN A 1 174 ? -5.383 -5.386 10.706 1.00 85.69 174 GLN A CA 1
ATOM 1402 C C . GLN A 1 174 ? -5.294 -5.100 9.209 1.00 85.69 174 GLN A C 1
ATOM 1404 O O . GLN A 1 174 ? -4.678 -4.114 8.802 1.00 85.69 174 GLN A O 1
ATOM 1409 N N . PHE A 1 175 ? -5.935 -5.928 8.386 1.00 85.44 175 PHE A N 1
ATOM 1410 C CA . PHE A 1 175 ? -5.981 -5.723 6.944 1.00 85.44 175 PHE A CA 1
ATOM 1411 C C . PHE A 1 175 ? -6.635 -4.385 6.579 1.00 85.44 175 PHE A C 1
ATOM 1413 O O . PHE A 1 175 ? -6.058 -3.606 5.818 1.00 85.44 175 PHE A O 1
ATOM 1420 N N . VAL A 1 176 ? -7.793 -4.073 7.168 1.00 85.12 176 VAL A N 1
ATOM 1421 C CA . VAL A 1 176 ? -8.488 -2.800 6.929 1.00 85.12 176 VAL A CA 1
ATOM 1422 C C . VAL A 1 176 ? -7.685 -1.622 7.485 1.00 85.12 176 VAL A C 1
ATOM 1424 O O . VAL A 1 176 ? -7.562 -0.604 6.808 1.00 85.12 176 VAL A O 1
ATOM 1427 N N . ALA A 1 177 ? -7.083 -1.746 8.674 1.00 84.44 177 ALA A N 1
ATOM 1428 C CA . ALA A 1 177 ? -6.221 -0.702 9.232 1.00 84.44 177 ALA A CA 1
ATOM 1429 C C . ALA A 1 177 ? -5.044 -0.375 8.309 1.00 84.44 177 ALA A C 1
ATOM 1431 O O . ALA A 1 177 ? -4.790 0.796 8.037 1.00 84.44 177 ALA A O 1
ATOM 1432 N N . SER A 1 178 ? -4.374 -1.402 7.788 1.00 79.38 178 SER A N 1
ATOM 1433 C CA . SER A 1 178 ? -3.258 -1.247 6.858 1.00 79.38 178 SER A CA 1
ATOM 1434 C C . SER A 1 178 ? -3.705 -0.651 5.519 1.00 79.38 178 SER A C 1
ATOM 1436 O O . SER A 1 178 ? -3.102 0.309 5.039 1.00 79.38 178 SER A O 1
ATOM 1438 N N . THR A 1 179 ? -4.833 -1.118 4.975 1.00 80.12 179 THR A N 1
ATOM 1439 C CA . THR A 1 179 ? -5.426 -0.589 3.732 1.00 80.12 179 THR A CA 1
ATOM 1440 C C . THR A 1 179 ? -5.786 0.894 3.861 1.00 80.12 179 THR A C 1
ATOM 1442 O O . THR A 1 179 ? -5.542 1.685 2.951 1.00 80.12 179 THR A O 1
ATOM 1445 N N . LEU A 1 180 ? -6.329 1.298 5.014 1.00 81.94 180 LEU A N 1
ATOM 1446 C CA . LEU A 1 180 ? -6.664 2.690 5.327 1.00 81.94 180 LEU A CA 1
ATOM 1447 C C . LEU A 1 180 ? -5.461 3.519 5.807 1.00 81.94 180 LEU A C 1
ATOM 1449 O O . LEU A 1 180 ? -5.637 4.698 6.117 1.00 81.94 180 LEU A O 1
ATOM 1453 N N . GLN A 1 181 ? -4.266 2.923 5.898 1.00 79.31 181 GLN A N 1
ATOM 1454 C CA . GLN A 1 181 ? -3.050 3.537 6.446 1.00 79.31 181 GLN A CA 1
ATOM 1455 C C . GLN A 1 181 ? -3.249 4.118 7.859 1.00 79.31 181 GLN A C 1
ATOM 1457 O O . GLN A 1 181 ? -2.673 5.143 8.232 1.00 79.31 181 GLN A O 1
ATOM 1462 N N . VAL A 1 182 ? -4.089 3.467 8.664 1.00 78.88 182 VAL A N 1
ATOM 1463 C CA . VAL A 1 182 ? -4.325 3.841 10.057 1.00 78.88 182 VAL A CA 1
ATOM 1464 C C . VAL A 1 182 ? -3.143 3.366 10.905 1.00 78.88 182 VAL A C 1
ATOM 1466 O O . VAL A 1 182 ? -2.830 2.177 10.890 1.00 78.88 182 VAL A O 1
ATOM 1469 N N . PRO A 1 183 ? -2.493 4.246 11.689 1.00 77.19 183 PRO A N 1
ATOM 1470 C CA . PRO A 1 183 ? -1.386 3.849 12.550 1.00 77.19 183 PRO A CA 1
ATOM 1471 C C . PRO A 1 183 ? -1.847 2.838 13.609 1.00 77.19 183 PRO A C 1
ATOM 1473 O O . PRO A 1 183 ? -2.761 3.121 14.395 1.00 77.19 183 PRO A O 1
ATOM 1476 N N . VAL A 1 184 ? -1.172 1.685 13.650 1.00 82.00 184 VAL A N 1
ATOM 1477 C CA . VAL A 1 184 ? -1.410 0.602 14.614 1.00 82.00 184 VAL A CA 1
ATOM 1478 C C . VAL A 1 184 ? -0.294 0.578 15.659 1.00 82.00 184 VAL A C 1
ATOM 1480 O O . VAL A 1 184 ? 0.883 0.447 15.338 1.00 82.00 184 VAL A O 1
ATOM 1483 N N . SER A 1 185 ? -0.659 0.696 16.935 1.00 81.25 185 SER A N 1
ATOM 1484 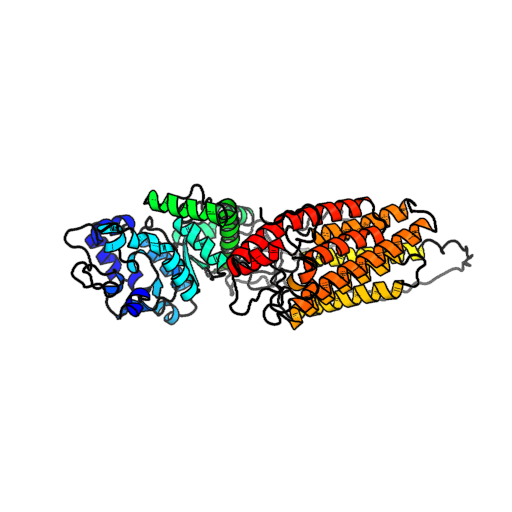C CA . SER A 1 185 ? 0.247 0.504 18.073 1.00 81.25 185 SER A CA 1
ATOM 1485 C C . SER A 1 185 ? 0.050 -0.888 18.656 1.00 81.25 185 SER A C 1
ATOM 1487 O O . SER A 1 185 ? -1.001 -1.175 19.226 1.00 81.25 185 SER A O 1
ATOM 1489 N N . PHE A 1 186 ? 1.057 -1.745 18.535 1.00 83.50 186 PHE A N 1
ATOM 1490 C CA . PHE A 1 186 ? 1.018 -3.081 19.117 1.00 83.50 186 PHE A CA 1
ATOM 1491 C C . PHE A 1 186 ? 1.470 -3.062 20.573 1.00 83.50 186 PHE A C 1
ATOM 1493 O O . PHE A 1 186 ? 2.508 -2.488 20.907 1.00 83.50 186 PHE A O 1
ATOM 1500 N N . VAL A 1 187 ? 0.689 -3.701 21.441 1.00 86.00 187 VAL A N 1
ATOM 1501 C CA . VAL A 1 187 ? 0.951 -3.756 22.878 1.00 86.00 187 VAL A CA 1
ATOM 1502 C C . VAL A 1 187 ? 0.790 -5.177 23.389 1.00 86.00 187 VAL A C 1
ATOM 1504 O O . VAL A 1 187 ? -0.038 -5.932 22.888 1.00 86.00 187 VAL A O 1
ATOM 1507 N N . MET A 1 188 ? 1.588 -5.544 24.388 1.00 84.88 188 MET A N 1
ATOM 1508 C CA . MET A 1 188 ? 1.598 -6.879 24.978 1.00 84.88 188 MET A CA 1
ATOM 1509 C C . MET A 1 188 ? 1.596 -6.804 26.506 1.00 84.88 188 MET A C 1
ATOM 1511 O O . MET A 1 188 ? 2.084 -5.818 27.066 1.00 84.88 188 MET A O 1
ATOM 1515 N N . PRO A 1 189 ? 1.122 -7.858 27.193 1.00 88.25 189 PRO A N 1
ATOM 1516 C CA . PRO A 1 189 ? 1.319 -8.013 28.627 1.00 88.25 189 PRO A CA 1
ATOM 1517 C C . PRO A 1 189 ? 2.811 -7.966 29.017 1.00 88.25 189 PRO A C 1
ATOM 1519 O O . PRO A 1 189 ? 3.676 -8.335 28.209 1.00 88.25 189 PRO A O 1
ATOM 1522 N N . PRO A 1 190 ? 3.143 -7.573 30.261 1.00 81.44 190 PRO A N 1
ATOM 1523 C CA . PRO A 1 190 ? 4.529 -7.486 30.725 1.00 81.44 190 PRO A CA 1
ATOM 1524 C C . PRO A 1 190 ? 5.305 -8.802 30.590 1.00 81.44 190 PRO A C 1
ATOM 1526 O O . PRO A 1 190 ? 6.424 -8.801 30.088 1.00 81.44 190 PRO A O 1
ATOM 1529 N N . SER A 1 191 ? 4.681 -9.934 30.930 1.00 83.25 191 SER A N 1
ATOM 1530 C CA . SER A 1 191 ? 5.288 -11.269 30.818 1.00 83.25 191 SER A CA 1
ATOM 1531 C C . SER A 1 191 ? 5.751 -11.587 29.392 1.00 83.25 191 SER A C 1
ATOM 1533 O O . SER A 1 191 ? 6.875 -12.042 29.180 1.00 83.25 191 SER A O 1
ATOM 1535 N N . SER A 1 192 ? 4.911 -11.294 28.402 1.00 86.12 192 SER A N 1
ATOM 1536 C CA . SER A 1 192 ? 5.212 -11.490 26.982 1.00 86.12 192 SER A CA 1
ATOM 1537 C C . SER A 1 192 ? 6.241 -10.485 26.470 1.00 86.12 192 SER A C 1
ATOM 1539 O O . SER A 1 192 ? 7.104 -10.831 25.663 1.00 86.12 192 SER A O 1
ATOM 1541 N N . THR A 1 193 ? 6.202 -9.255 26.986 1.00 78.38 193 THR A N 1
ATOM 1542 C CA . THR A 1 193 ? 7.200 -8.217 26.693 1.00 78.38 193 THR A CA 1
ATOM 1543 C C . THR A 1 193 ? 8.589 -8.619 27.195 1.00 78.38 193 THR A C 1
ATOM 1545 O O . THR A 1 193 ? 9.580 -8.431 26.491 1.00 78.38 193 THR A O 1
ATOM 1548 N N . ASP A 1 194 ? 8.684 -9.223 28.378 1.00 79.88 194 ASP A N 1
ATOM 1549 C CA . ASP A 1 194 ? 9.955 -9.693 28.932 1.00 79.88 194 ASP A CA 1
ATOM 1550 C C . ASP A 1 194 ? 10.508 -10.902 28.167 1.00 79.88 194 ASP A C 1
ATOM 1552 O O . ASP A 1 194 ? 11.709 -10.961 27.890 1.00 79.88 194 ASP A O 1
ATOM 1556 N N . GLN A 1 195 ? 9.644 -11.819 27.722 1.00 82.88 195 GLN A N 1
ATOM 1557 C CA . GLN A 1 195 ? 10.047 -12.900 26.815 1.00 82.88 195 GLN A CA 1
ATOM 1558 C C . GLN A 1 195 ? 10.538 -12.366 25.465 1.00 82.88 195 GLN A C 1
ATOM 1560 O O . GLN A 1 195 ? 11.546 -12.849 24.944 1.00 82.88 195 GLN A O 1
ATOM 1565 N N . LEU A 1 196 ? 9.870 -11.347 24.915 1.00 78.25 196 LEU A N 1
ATOM 1566 C CA . LEU A 1 196 ? 10.311 -10.686 23.689 1.00 78.25 196 LEU A CA 1
ATOM 1567 C C . LEU A 1 196 ? 11.704 -10.068 23.879 1.00 78.25 196 LEU A C 1
ATOM 1569 O O . LEU A 1 196 ? 12.586 -10.255 23.042 1.00 78.25 196 LEU A O 1
ATOM 1573 N N . ARG A 1 197 ? 11.934 -9.371 25.000 1.00 71.62 197 ARG A N 1
ATOM 1574 C CA . ARG A 1 197 ? 13.245 -8.790 25.344 1.00 71.62 197 ARG A CA 1
ATOM 1575 C C . ARG A 1 197 ? 14.331 -9.860 25.449 1.00 71.62 197 ARG A C 1
ATOM 1577 O O . ARG A 1 197 ? 15.434 -9.654 24.940 1.00 71.62 197 ARG A O 1
ATOM 1584 N N . LEU A 1 198 ? 14.022 -11.004 26.062 1.00 77.06 198 LEU A N 1
ATOM 1585 C CA . LEU A 1 198 ? 14.943 -12.136 26.146 1.00 77.06 198 LEU A CA 1
ATOM 1586 C C . LEU A 1 198 ? 15.304 -12.665 24.754 1.00 77.06 198 LEU A C 1
ATOM 1588 O O . LEU A 1 198 ? 16.481 -12.878 24.476 1.00 77.06 198 LEU A O 1
ATOM 1592 N N . GLN A 1 199 ? 14.328 -12.825 23.860 1.00 77.25 199 GLN A N 1
ATOM 1593 C CA . GLN A 1 199 ? 14.601 -13.259 22.489 1.00 77.25 199 GLN A CA 1
ATOM 1594 C C . GLN A 1 199 ? 15.442 -12.255 21.718 1.00 77.25 199 GLN A C 1
ATOM 1596 O O . GLN A 1 199 ? 16.413 -12.640 21.073 1.00 77.25 199 GLN A O 1
ATOM 1601 N N . LEU A 1 200 ? 15.142 -10.962 21.836 1.00 69.06 200 LEU A N 1
ATOM 1602 C CA . LEU A 1 200 ? 15.960 -9.924 21.216 1.00 69.06 200 LEU A CA 1
ATOM 1603 C C . LEU A 1 200 ? 17.416 -10.005 21.699 1.00 69.06 200 LEU A C 1
ATOM 1605 O O . LEU A 1 200 ? 18.335 -9.816 20.903 1.00 69.06 200 LEU A O 1
ATOM 1609 N N . SER A 1 201 ? 17.651 -10.363 22.969 1.00 69.56 201 SER A N 1
ATOM 1610 C CA . SER A 1 201 ? 19.005 -10.519 23.523 1.00 69.56 201 SER A CA 1
ATOM 1611 C C . SER A 1 201 ? 19.860 -11.591 22.831 1.00 69.56 201 SER A C 1
ATOM 1613 O O . SER A 1 201 ? 21.088 -11.518 22.909 1.00 69.56 201 SER A O 1
ATOM 1615 N N . LEU A 1 202 ? 19.236 -12.518 22.090 1.00 70.12 202 LEU A N 1
ATOM 1616 C CA . LEU A 1 202 ? 19.893 -13.550 21.279 1.00 70.12 202 LEU A CA 1
ATOM 1617 C C . LEU A 1 202 ? 20.386 -13.035 19.908 1.00 70.12 202 LEU A C 1
ATOM 1619 O O . LEU A 1 202 ? 20.945 -13.799 19.116 1.00 70.12 202 LEU A O 1
ATOM 1623 N N . GLY A 1 203 ? 20.205 -11.745 19.607 1.00 66.19 203 GLY A N 1
ATOM 1624 C CA . GLY A 1 203 ? 20.693 -11.116 18.379 1.00 66.19 203 GLY A CA 1
ATOM 1625 C C . GLY A 1 203 ? 19.896 -11.526 17.137 1.00 66.19 203 GLY A C 1
ATOM 1626 O O . GLY A 1 203 ? 18.674 -11.646 17.189 1.00 66.19 203 GLY A O 1
ATOM 1627 N N . SER A 1 204 ? 20.580 -11.733 16.004 1.00 61.09 204 SER A N 1
ATOM 1628 C CA . SER A 1 204 ? 19.932 -12.000 14.706 1.00 61.09 204 SER A CA 1
ATOM 1629 C C . SER A 1 204 ? 19.005 -13.215 14.740 1.00 61.09 204 SER A C 1
ATOM 1631 O O . SER A 1 204 ? 17.883 -13.137 14.261 1.00 61.09 204 SER A O 1
ATOM 1633 N N . THR A 1 205 ? 19.426 -14.303 15.388 1.00 70.75 205 THR A N 1
ATOM 1634 C CA . THR A 1 205 ? 18.615 -15.528 15.495 1.00 70.75 205 THR A CA 1
ATOM 1635 C C . THR A 1 205 ? 17.293 -15.310 16.235 1.00 70.75 205 THR A C 1
ATOM 1637 O O . THR A 1 205 ? 16.263 -15.838 15.814 1.00 70.75 205 THR A O 1
ATOM 1640 N N . GLY A 1 206 ? 17.304 -14.498 17.296 1.00 71.38 206 GLY A N 1
ATOM 1641 C CA . GLY A 1 206 ? 16.104 -14.120 18.036 1.00 71.38 206 GLY A CA 1
ATOM 1642 C C . GLY A 1 206 ? 15.199 -13.185 17.237 1.00 71.38 206 GLY A C 1
ATOM 1643 O O . GLY A 1 206 ? 13.993 -13.406 17.178 1.00 71.38 206 GLY A O 1
ATOM 1644 N N . ILE A 1 207 ? 15.775 -12.196 16.544 1.00 68.75 207 ILE A N 1
ATOM 1645 C CA . ILE A 1 207 ? 15.031 -11.281 15.659 1.00 68.75 207 ILE A CA 1
ATOM 1646 C C . ILE A 1 207 ? 14.353 -12.050 14.517 1.00 68.75 207 ILE A C 1
ATOM 1648 O O . ILE A 1 207 ? 13.178 -11.812 14.230 1.00 68.75 207 ILE A O 1
ATOM 1652 N N . ASP A 1 208 ? 15.052 -13.005 13.902 1.00 71.19 208 ASP A N 1
ATOM 1653 C CA . ASP A 1 208 ? 14.503 -13.855 12.843 1.00 71.19 208 ASP A CA 1
ATOM 1654 C C . ASP A 1 208 ? 13.372 -14.744 13.365 1.00 71.19 208 ASP A C 1
ATOM 1656 O O . ASP A 1 208 ? 12.433 -15.053 12.632 1.00 71.19 208 ASP A O 1
ATOM 1660 N N . HIS A 1 209 ? 13.461 -15.199 14.617 1.00 79.88 209 HIS A N 1
ATOM 1661 C CA . HIS A 1 209 ? 12.413 -15.994 15.250 1.00 79.88 209 HIS A CA 1
ATOM 1662 C C . HIS A 1 209 ? 11.160 -15.157 15.533 1.00 79.88 209 HIS A C 1
ATOM 1664 O O . HIS A 1 209 ? 10.063 -15.550 15.142 1.00 79.88 209 HIS A O 1
ATOM 1670 N N . ILE A 1 210 ? 11.337 -13.974 16.124 1.00 77.62 210 ILE A N 1
ATOM 1671 C CA . ILE A 1 210 ? 10.257 -13.012 16.381 1.00 77.62 210 ILE A CA 1
ATOM 1672 C C . ILE A 1 210 ? 9.563 -12.632 15.073 1.00 77.62 210 ILE A C 1
ATOM 1674 O O . ILE A 1 210 ? 8.342 -12.710 14.978 1.00 77.62 210 ILE A O 1
ATOM 1678 N N . THR A 1 211 ? 10.351 -12.278 14.055 1.00 73.56 211 THR A N 1
ATOM 1679 C CA . THR A 1 211 ? 9.855 -11.914 12.725 1.00 73.56 211 THR A CA 1
ATOM 1680 C C . THR A 1 211 ? 9.015 -13.036 12.134 1.00 73.56 211 THR A C 1
ATOM 1682 O O . THR A 1 211 ? 7.869 -12.816 11.765 1.00 73.56 211 THR A O 1
ATOM 1685 N N . ARG A 1 212 ? 9.550 -14.262 12.089 1.00 80.00 212 ARG A N 1
ATOM 1686 C CA . ARG A 1 212 ? 8.813 -15.406 11.541 1.00 80.00 212 ARG A CA 1
ATOM 1687 C C . ARG A 1 212 ? 7.509 -15.659 12.282 1.00 80.00 212 ARG A C 1
ATOM 1689 O O . ARG A 1 212 ? 6.523 -15.990 11.640 1.00 80.00 212 ARG A O 1
ATOM 1696 N N . SER A 1 213 ? 7.507 -15.509 13.602 1.00 84.06 213 SER A N 1
ATOM 1697 C CA . SER A 1 213 ? 6.309 -15.722 14.403 1.00 84.06 213 SER A CA 1
ATOM 1698 C C . SER A 1 213 ? 5.234 -14.667 14.127 1.00 84.06 213 SER A C 1
ATOM 1700 O O . SER A 1 213 ? 4.097 -15.008 13.809 1.00 84.06 213 SER A O 1
ATOM 1702 N N . ILE A 1 214 ? 5.593 -13.386 14.185 1.00 80.31 214 ILE A N 1
ATOM 1703 C CA . ILE A 1 214 ? 4.639 -12.284 14.026 1.00 80.31 214 ILE A CA 1
ATOM 1704 C C . ILE A 1 214 ? 4.131 -12.180 12.575 1.00 80.31 214 ILE A C 1
ATOM 1706 O O . ILE A 1 214 ? 2.967 -11.858 12.362 1.00 80.31 214 ILE A O 1
ATOM 1710 N N . SER A 1 215 ? 4.958 -12.525 11.583 1.00 79.56 215 SER A N 1
ATOM 1711 C CA . SER A 1 215 ? 4.559 -12.548 10.169 1.00 79.56 215 SER A CA 1
ATOM 1712 C C . SER A 1 215 ? 3.821 -13.836 9.757 1.00 79.56 215 SER A C 1
ATOM 1714 O O . SER A 1 215 ? 3.373 -13.935 8.616 1.00 79.56 215 SER A O 1
ATOM 1716 N N . SER A 1 216 ? 3.682 -14.839 10.639 1.00 81.31 216 SER A N 1
ATOM 1717 C CA . SER A 1 216 ? 3.020 -16.125 10.331 1.00 81.31 216 SER A CA 1
ATOM 1718 C C . SER A 1 216 ? 1.490 -16.066 10.429 1.00 81.31 216 SER A C 1
ATOM 1720 O O . SER A 1 216 ? 0.858 -16.866 11.117 1.00 81.31 216 SER A O 1
ATOM 1722 N N . VAL A 1 217 ? 0.879 -15.100 9.744 1.00 84.75 217 VAL A N 1
ATOM 1723 C CA . VAL A 1 217 ? -0.580 -14.953 9.698 1.00 84.75 217 VAL A CA 1
ATOM 1724 C C . VAL A 1 217 ? -1.197 -15.851 8.619 1.00 84.75 217 VAL A C 1
ATOM 1726 O O . VAL A 1 217 ? -0.695 -15.940 7.497 1.00 84.75 217 VAL A O 1
ATOM 1729 N N . ASP A 1 218 ? -2.304 -16.510 8.960 1.00 88.00 218 ASP A N 1
ATOM 1730 C CA . ASP A 1 218 ? -3.066 -17.367 8.050 1.00 88.00 218 ASP A CA 1
ATOM 1731 C C . ASP A 1 218 ? -4.570 -17.096 8.209 1.00 88.00 218 ASP A C 1
ATOM 1733 O O . ASP A 1 218 ? -5.246 -17.663 9.068 1.00 88.00 218 ASP A O 1
ATOM 1737 N N . SER A 1 219 ? -5.089 -16.192 7.379 1.00 86.75 219 SER A N 1
ATOM 1738 C CA . SER A 1 219 ? -6.501 -15.797 7.353 1.00 86.75 219 SER A CA 1
ATOM 1739 C C . SER A 1 219 ? -7.453 -16.917 6.919 1.00 86.75 219 SER A C 1
ATOM 1741 O O . SER A 1 219 ? -8.618 -16.894 7.314 1.00 86.75 219 SER A O 1
ATOM 1743 N N . GLU A 1 220 ? -6.982 -17.918 6.168 1.00 88.88 220 GLU A N 1
ATOM 1744 C CA . GLU A 1 220 ? -7.807 -19.051 5.732 1.00 88.88 220 GLU A CA 1
ATOM 1745 C C . GLU A 1 220 ? -8.084 -20.001 6.904 1.00 88.88 220 GLU A C 1
ATOM 1747 O O . GLU A 1 220 ? -9.208 -20.483 7.085 1.00 88.88 220 GLU A O 1
ATOM 1752 N N . ARG A 1 221 ? -7.073 -20.224 7.752 1.00 89.81 221 ARG A N 1
ATOM 1753 C CA . ARG A 1 221 ? -7.186 -21.050 8.965 1.00 89.81 221 ARG A CA 1
ATOM 1754 C C . ARG A 1 221 ? -7.674 -20.293 10.196 1.00 89.81 221 ARG A C 1
ATOM 1756 O O . ARG A 1 221 ? -7.988 -20.932 11.194 1.00 89.81 221 ARG A O 1
ATOM 1763 N N . ALA A 1 222 ? -7.743 -18.966 10.145 1.00 87.62 222 ALA A N 1
ATOM 1764 C CA . ALA A 1 222 ? -8.211 -18.161 11.265 1.00 87.62 222 ALA A CA 1
ATOM 1765 C C . ALA A 1 222 ? -9.686 -18.454 11.606 1.00 87.62 222 ALA A C 1
ATOM 1767 O O . ALA A 1 222 ? -10.506 -18.675 10.718 1.00 87.62 222 ALA A O 1
ATOM 1768 N N . GLU A 1 223 ? -10.036 -18.422 12.891 1.00 88.69 223 GLU A N 1
ATOM 1769 C CA . GLU A 1 223 ? -11.344 -18.865 13.394 1.00 88.69 223 GLU A CA 1
ATOM 1770 C C . GLU A 1 223 ? -12.151 -17.713 14.019 1.00 88.69 223 GLU A C 1
ATOM 1772 O O . GLU A 1 223 ? -11.591 -16.786 14.624 1.00 88.69 223 GLU A O 1
ATOM 1777 N N . ALA A 1 224 ? -13.483 -17.794 13.964 1.00 82.62 224 ALA A N 1
ATOM 1778 C CA . ALA A 1 224 ? -14.386 -16.985 14.787 1.00 82.62 224 ALA A CA 1
ATOM 1779 C C . ALA A 1 224 ? -15.096 -17.855 15.837 1.00 82.62 224 ALA A C 1
ATOM 1781 O O . ALA A 1 224 ? -14.990 -19.071 15.852 1.00 82.62 224 ALA A O 1
ATOM 1782 N N . TRP A 1 225 ? -15.779 -17.227 16.801 1.00 73.12 225 TRP A N 1
ATOM 1783 C CA . TRP A 1 225 ? -16.613 -17.995 17.743 1.00 73.12 225 TRP A CA 1
ATOM 1784 C C . TRP A 1 225 ? -17.927 -18.456 17.089 1.00 73.12 225 TRP A C 1
ATOM 1786 O O . TRP A 1 225 ? -18.379 -19.567 17.351 1.00 73.12 225 TRP A O 1
ATOM 1796 N N . LYS A 1 226 ? -18.514 -17.618 16.224 1.00 72.69 226 LYS A N 1
ATOM 1797 C CA . LYS A 1 226 ? -19.721 -17.935 15.461 1.00 72.69 226 LYS A CA 1
ATOM 1798 C C . LYS A 1 226 ? -19.325 -18.406 14.062 1.00 72.69 226 LYS A C 1
ATOM 1800 O O . LYS A 1 226 ? -18.676 -17.659 13.333 1.00 72.69 226 LYS A O 1
ATOM 1805 N N . ALA A 1 227 ? -19.727 -19.621 13.688 1.00 77.38 227 ALA A N 1
ATOM 1806 C CA . ALA A 1 227 ? -19.372 -20.213 12.395 1.00 77.38 227 ALA A CA 1
ATOM 1807 C C . ALA A 1 227 ? -19.907 -19.396 11.203 1.00 77.38 227 ALA A C 1
ATOM 1809 O O . ALA A 1 227 ? -19.222 -19.259 10.195 1.00 77.38 227 ALA A O 1
ATOM 1810 N N . GLU A 1 228 ? -21.099 -18.807 11.340 1.00 73.75 228 GLU A N 1
ATOM 1811 C CA . GLU A 1 228 ? -21.690 -17.925 10.323 1.00 73.75 228 GLU A CA 1
ATOM 1812 C C . GLU A 1 228 ? -20.832 -16.677 10.080 1.00 73.75 228 GLU A C 1
ATOM 1814 O O . GLU A 1 228 ? -20.542 -16.345 8.934 1.00 73.75 228 GLU A O 1
ATOM 1819 N N . ASP A 1 229 ? -20.377 -16.016 11.151 1.00 72.12 229 ASP A N 1
ATOM 1820 C CA . ASP A 1 229 ? -19.524 -14.828 11.042 1.00 72.12 229 ASP A CA 1
ATOM 1821 C C . ASP A 1 229 ? -18.153 -15.194 10.462 1.00 72.12 229 ASP A C 1
ATOM 1823 O O . ASP A 1 229 ? -17.602 -14.447 9.657 1.00 72.12 229 ASP A O 1
ATOM 1827 N N . GLU A 1 230 ? -17.611 -16.363 10.825 1.00 82.12 230 GLU A N 1
ATOM 1828 C CA . GLU A 1 230 ? -16.373 -16.869 10.232 1.00 82.12 230 GLU A CA 1
ATOM 1829 C C . GLU A 1 230 ? -16.513 -17.056 8.721 1.00 82.12 230 GLU A C 1
ATOM 1831 O O . GLU A 1 230 ? -15.700 -16.536 7.958 1.00 82.12 230 GLU A O 1
ATOM 1836 N N . GLN A 1 231 ? -17.558 -17.765 8.285 1.00 83.50 231 GLN A N 1
ATOM 1837 C CA . GLN A 1 231 ? -17.828 -17.991 6.868 1.00 83.50 231 GLN A CA 1
ATOM 1838 C C . GLN A 1 231 ? -18.082 -16.681 6.130 1.00 83.50 231 GLN A C 1
ATOM 1840 O O . GLN A 1 231 ? -17.602 -16.528 5.007 1.00 83.50 231 GLN A O 1
ATOM 1845 N N . LYS A 1 232 ? -18.783 -15.726 6.750 1.00 80.38 232 LYS A N 1
ATOM 1846 C CA . LYS A 1 232 ? -19.045 -14.405 6.172 1.00 80.38 232 LYS A CA 1
ATOM 1847 C C . LYS A 1 232 ? -17.745 -13.643 5.922 1.00 80.38 232 LYS A C 1
ATOM 1849 O O . LYS A 1 232 ? -17.484 -13.268 4.783 1.00 80.38 232 LYS A O 1
ATOM 1854 N N . VAL A 1 233 ? -16.900 -13.482 6.945 1.00 80.12 233 VAL A N 1
ATOM 1855 C CA . VAL A 1 233 ? -15.625 -12.751 6.816 1.00 80.12 233 VAL A CA 1
ATOM 1856 C C . VAL A 1 233 ? -14.686 -13.460 5.843 1.00 80.12 233 VAL A C 1
ATOM 1858 O O . VAL A 1 233 ? -14.075 -12.813 4.998 1.00 80.12 233 VAL A O 1
ATOM 1861 N N . LYS A 1 234 ? -14.608 -14.795 5.892 1.00 87.06 234 LYS A N 1
ATOM 1862 C CA . LYS A 1 234 ? -13.807 -15.580 4.941 1.00 87.06 234 LYS A CA 1
ATOM 1863 C C . LYS A 1 234 ? -14.299 -15.429 3.504 1.00 87.06 234 LYS A C 1
ATOM 1865 O O . LYS A 1 234 ? -13.488 -15.228 2.605 1.00 87.06 234 LYS A O 1
ATOM 1870 N N . SER A 1 235 ? -15.612 -15.478 3.283 1.00 82.25 235 SER A N 1
ATOM 1871 C CA . SER A 1 235 ? -16.207 -15.275 1.957 1.00 82.25 235 SER A CA 1
ATOM 1872 C C . SER A 1 235 ? -15.936 -13.867 1.442 1.00 82.25 235 SER A C 1
ATOM 1874 O O . SER A 1 235 ? -15.566 -13.710 0.283 1.00 82.25 235 SER A O 1
ATOM 1876 N N . LEU A 1 236 ? -16.046 -12.856 2.306 1.00 75.94 236 LEU A N 1
ATOM 1877 C CA . LEU A 1 236 ? -15.735 -11.472 1.967 1.00 75.94 236 LEU A CA 1
ATOM 1878 C C . LEU A 1 236 ? -14.264 -11.307 1.577 1.00 75.94 236 LEU A C 1
ATOM 1880 O O . LEU A 1 236 ? -13.978 -10.749 0.520 1.00 75.94 236 LEU A O 1
ATOM 1884 N N . ILE A 1 237 ? -13.334 -11.829 2.385 1.00 80.12 237 ILE A N 1
ATOM 1885 C CA . ILE A 1 237 ? -11.900 -11.815 2.070 1.00 80.12 237 ILE A CA 1
ATOM 1886 C C . ILE A 1 237 ? -11.664 -12.473 0.710 1.00 80.12 237 ILE A C 1
ATOM 1888 O O . ILE A 1 237 ? -11.001 -11.889 -0.143 1.00 80.12 237 ILE A O 1
ATOM 1892 N N . GLN A 1 238 ? -12.247 -13.650 0.479 1.00 82.75 238 GLN A N 1
ATOM 1893 C CA . GLN A 1 238 ? -12.071 -14.399 -0.761 1.00 82.75 238 GLN A CA 1
ATOM 1894 C C . GLN A 1 238 ? -12.641 -13.678 -1.993 1.00 82.75 238 GLN A C 1
ATOM 1896 O O . GLN A 1 238 ? -12.045 -13.760 -3.064 1.00 82.75 238 GLN A O 1
ATOM 1901 N N . GLN A 1 239 ? -13.773 -12.983 -1.855 1.00 73.31 239 GLN A N 1
ATOM 1902 C CA . GLN A 1 239 ? -14.436 -12.263 -2.950 1.00 73.31 239 GLN A CA 1
ATOM 1903 C C . GLN A 1 239 ? -13.795 -10.906 -3.261 1.00 73.31 239 GLN A C 1
ATOM 1905 O O . GLN A 1 239 ? -13.895 -10.441 -4.392 1.00 73.31 239 GLN A O 1
ATOM 1910 N N . THR A 1 240 ? -13.155 -10.267 -2.280 1.00 71.50 240 THR A N 1
ATOM 1911 C CA . THR A 1 240 ? -12.576 -8.923 -2.436 1.00 71.50 240 THR A CA 1
ATOM 1912 C C . THR A 1 240 ? -11.119 -8.963 -2.884 1.00 71.50 240 THR A C 1
ATOM 1914 O O . THR A 1 240 ? -10.782 -8.418 -3.931 1.00 71.50 240 THR A O 1
ATOM 1917 N N . VAL A 1 241 ? -10.243 -9.603 -2.104 1.00 75.44 241 VAL A N 1
ATOM 1918 C CA . VAL A 1 241 ? -8.780 -9.534 -2.303 1.00 75.44 241 VAL A CA 1
ATOM 1919 C C . VAL A 1 241 ? -8.071 -10.893 -2.258 1.00 75.44 241 VAL A C 1
ATOM 1921 O O . VAL A 1 241 ? -6.950 -11.020 -2.749 1.00 75.44 241 VAL A O 1
ATOM 1924 N N . GLY A 1 242 ? -8.714 -11.921 -1.700 1.00 82.06 242 GLY A N 1
ATOM 1925 C CA . GLY A 1 242 ? -8.158 -13.255 -1.472 1.00 82.06 242 GLY A CA 1
ATOM 1926 C C . GLY A 1 242 ? -7.316 -13.373 -0.193 1.00 82.06 242 GLY A C 1
ATOM 1927 O O . GLY A 1 242 ? -6.639 -12.431 0.225 1.00 82.06 242 GLY A O 1
ATOM 1928 N N . PHE A 1 243 ? -7.302 -14.568 0.416 1.00 84.44 243 PHE A N 1
ATOM 1929 C CA . PHE A 1 243 ? -6.562 -14.839 1.663 1.00 84.44 243 PHE A CA 1
ATOM 1930 C C . PHE A 1 243 ? -5.064 -14.539 1.563 1.00 84.44 243 PHE A C 1
ATOM 1932 O O . PHE A 1 243 ? -4.470 -13.997 2.492 1.00 84.44 243 PHE A O 1
ATOM 1939 N N . GLN A 1 244 ? -4.443 -14.847 0.420 1.00 85.69 244 GLN A N 1
ATOM 1940 C CA . GLN A 1 244 ? -3.013 -14.607 0.224 1.00 85.69 244 GLN A CA 1
ATOM 1941 C C . GLN A 1 244 ? -2.672 -13.113 0.287 1.00 85.69 244 GLN A C 1
ATOM 1943 O O . GLN A 1 244 ? -1.641 -12.750 0.848 1.00 85.69 244 GLN A O 1
ATOM 1948 N N . HIS A 1 245 ? -3.537 -12.247 -0.248 1.00 80.25 245 HIS A N 1
ATOM 1949 C CA . HIS A 1 245 ? -3.326 -10.804 -0.201 1.00 80.25 245 HIS A CA 1
ATOM 1950 C C . HIS A 1 245 ? -3.445 -10.279 1.232 1.00 80.25 245 HIS A C 1
ATOM 1952 O O . HIS A 1 245 ? -2.561 -9.559 1.687 1.00 80.25 245 HIS A O 1
ATOM 1958 N N . VAL A 1 246 ? -4.475 -10.714 1.969 1.00 80.38 246 VAL A N 1
ATOM 1959 C CA . VAL A 1 246 ? -4.633 -10.390 3.396 1.00 80.38 246 VAL A CA 1
ATOM 1960 C C . VAL A 1 246 ? -3.418 -10.849 4.196 1.00 80.38 246 VAL A C 1
ATOM 1962 O O . VAL A 1 246 ? -2.882 -10.072 4.980 1.00 80.38 246 VAL A O 1
ATOM 1965 N N . ASN A 1 247 ? -2.942 -12.076 3.969 1.00 86.12 247 ASN A N 1
ATOM 1966 C CA . ASN A 1 247 ? -1.809 -12.621 4.709 1.00 86.12 247 ASN A CA 1
ATOM 1967 C C . ASN A 1 247 ? -0.526 -11.832 4.450 1.00 86.12 247 ASN A C 1
ATOM 1969 O O . ASN A 1 247 ? 0.142 -11.437 5.401 1.00 86.12 247 ASN A O 1
ATOM 1973 N N . SER A 1 248 ? -0.205 -11.553 3.184 1.00 82.06 248 SER A N 1
ATOM 1974 C CA . SER A 1 248 ? 0.960 -10.737 2.832 1.00 82.06 248 SER A CA 1
ATOM 1975 C C . SER A 1 248 ? 0.850 -9.328 3.411 1.00 82.06 248 SER A C 1
ATOM 1977 O O . SER A 1 248 ? 1.811 -8.827 3.981 1.00 82.06 248 SER A O 1
ATOM 1979 N N . HIS A 1 249 ? -0.331 -8.712 3.339 1.00 77.44 249 HIS A N 1
ATOM 1980 C CA . HIS A 1 249 ? -0.526 -7.341 3.798 1.00 77.44 249 HIS A CA 1
ATOM 1981 C C . HIS A 1 249 ? -0.480 -7.221 5.324 1.00 77.44 249 HIS A C 1
ATOM 1983 O O . HIS A 1 249 ? 0.125 -6.295 5.850 1.00 77.44 249 HIS A O 1
ATOM 1989 N N . VAL A 1 250 ? -1.059 -8.174 6.059 1.00 76.50 250 VAL A N 1
ATOM 1990 C CA . VAL A 1 250 ? -0.960 -8.215 7.524 1.00 76.50 250 VAL A CA 1
ATOM 1991 C C . VAL A 1 250 ? 0.455 -8.602 7.961 1.00 76.50 250 VAL A C 1
ATOM 1993 O O . VAL A 1 250 ? 0.943 -8.054 8.946 1.00 76.50 250 VAL A O 1
ATOM 1996 N N . ALA A 1 251 ? 1.161 -9.465 7.225 1.00 78.62 251 ALA A N 1
ATOM 1997 C CA . ALA A 1 251 ? 2.582 -9.731 7.459 1.00 78.62 251 ALA A CA 1
ATOM 1998 C C . ALA A 1 251 ? 3.448 -8.471 7.245 1.00 78.62 251 ALA A C 1
ATOM 2000 O O . ALA A 1 251 ? 4.333 -8.197 8.048 1.00 78.62 251 ALA A O 1
ATOM 2001 N N . GLU A 1 252 ? 3.160 -7.658 6.227 1.00 70.88 252 GLU A N 1
ATOM 2002 C CA . GLU A 1 252 ? 3.822 -6.366 5.984 1.00 70.88 252 GLU A CA 1
ATOM 2003 C C . GLU A 1 252 ? 3.420 -5.283 7.007 1.00 70.88 252 GLU A C 1
ATOM 2005 O O . GLU A 1 252 ? 4.246 -4.491 7.460 1.00 70.88 252 GLU A O 1
ATOM 2010 N N . ALA A 1 253 ? 2.159 -5.248 7.436 1.00 62.75 253 ALA A N 1
ATOM 2011 C CA . ALA A 1 253 ? 1.693 -4.321 8.467 1.00 62.75 253 ALA A CA 1
ATOM 2012 C C . ALA A 1 253 ? 2.294 -4.670 9.832 1.00 62.75 253 ALA A C 1
ATOM 2014 O O . ALA A 1 253 ? 2.712 -3.797 10.590 1.00 62.75 253 ALA A O 1
ATOM 2015 N N . THR A 1 254 ? 2.408 -5.961 10.135 1.00 62.38 254 THR A N 1
ATOM 2016 C CA . THR A 1 254 ? 3.128 -6.438 11.313 1.00 62.38 254 THR A CA 1
ATOM 2017 C C . THR A 1 254 ? 4.645 -6.324 11.150 1.00 62.38 254 THR A C 1
ATOM 2019 O O . THR A 1 254 ? 5.346 -6.219 12.150 1.00 62.38 254 THR A O 1
ATOM 2022 N N . ASP A 1 255 ? 5.178 -6.161 9.938 1.00 57.09 255 ASP A N 1
ATOM 2023 C CA . ASP A 1 255 ? 6.538 -5.650 9.747 1.00 57.09 255 ASP A CA 1
ATOM 2024 C C . ASP A 1 255 ? 6.685 -4.196 10.232 1.00 57.09 255 ASP A C 1
ATOM 2026 O O . ASP A 1 255 ? 7.782 -3.793 10.609 1.00 57.09 255 ASP A O 1
ATOM 2030 N N . GLN A 1 256 ? 5.611 -3.411 10.377 1.00 46.00 256 GLN A N 1
ATOM 2031 C CA . GLN A 1 256 ? 5.688 -2.152 11.132 1.00 46.00 256 GLN A CA 1
ATOM 2032 C C . GLN A 1 256 ? 5.880 -2.375 12.640 1.00 46.00 256 GLN A C 1
ATOM 2034 O O . GLN A 1 256 ? 6.416 -1.492 13.304 1.00 46.00 256 GLN A O 1
ATOM 2039 N N . VAL A 1 257 ? 5.570 -3.561 13.190 1.00 48.81 257 VAL A N 1
ATOM 2040 C CA . VAL A 1 257 ? 6.077 -3.979 14.516 1.00 48.81 257 VAL A CA 1
ATOM 2041 C C . VAL A 1 257 ? 7.599 -4.041 14.472 1.00 48.81 257 VAL A C 1
ATOM 2043 O O . VAL A 1 257 ? 8.225 -3.627 15.442 1.00 48.81 257 VAL A O 1
ATOM 2046 N N . LYS A 1 258 ? 8.223 -4.446 13.350 1.00 46.62 258 LYS A N 1
ATOM 2047 C CA . LYS A 1 258 ? 9.682 -4.320 13.192 1.00 46.62 258 LYS A CA 1
ATOM 2048 C C . LYS A 1 258 ? 10.108 -2.859 13.302 1.00 46.62 258 LYS A C 1
ATOM 2050 O O . LYS A 1 258 ? 11.061 -2.579 14.003 1.00 46.62 258 LYS A O 1
ATOM 2055 N N . LEU A 1 259 ? 9.398 -1.908 12.700 1.00 39.88 259 LEU A N 1
ATOM 2056 C CA . LEU A 1 259 ? 9.744 -0.480 12.796 1.00 39.88 259 LEU A CA 1
ATOM 2057 C C . LEU A 1 259 ? 9.381 0.176 14.139 1.00 39.88 259 LEU A C 1
ATOM 2059 O O . LEU A 1 259 ? 10.052 1.119 14.532 1.00 39.88 259 LEU A O 1
ATOM 2063 N N . GLY A 1 260 ? 8.360 -0.301 14.854 1.00 38.78 260 GLY A N 1
ATOM 2064 C CA . GLY A 1 260 ? 7.922 0.238 16.148 1.00 38.78 260 GLY A CA 1
ATOM 2065 C C . GLY A 1 260 ? 8.648 -0.377 17.350 1.00 38.78 260 GLY A C 1
ATOM 2066 O O . GLY A 1 260 ? 9.019 0.337 18.278 1.00 38.78 260 GLY A O 1
ATOM 2067 N N . VAL A 1 261 ? 8.922 -1.686 17.315 1.00 41.47 261 VAL A N 1
ATOM 2068 C CA . VAL A 1 261 ? 9.750 -2.420 18.297 1.00 41.47 261 VAL A CA 1
ATOM 2069 C C . VAL A 1 261 ? 11.243 -2.279 17.990 1.00 41.47 261 VAL A C 1
ATOM 2071 O O . VAL A 1 261 ? 12.063 -2.369 18.897 1.00 41.47 261 VAL A O 1
ATOM 2074 N N . LEU A 1 262 ? 11.618 -2.040 16.731 1.00 39.94 262 LEU A N 1
ATOM 2075 C CA . LEU A 1 262 ? 12.961 -1.620 16.334 1.00 39.94 262 LEU A CA 1
ATOM 2076 C C . LEU A 1 262 ? 12.914 -0.215 15.733 1.00 39.94 262 LEU A C 1
ATOM 2078 O O . LEU A 1 262 ? 13.432 -0.022 14.638 1.00 39.94 262 LEU A O 1
ATOM 2082 N N . THR A 1 263 ? 12.334 0.775 16.430 1.00 35.22 263 THR A N 1
ATOM 2083 C CA . THR A 1 263 ? 12.462 2.167 15.958 1.00 35.22 263 THR A CA 1
ATOM 2084 C C . THR A 1 263 ? 13.949 2.525 16.006 1.00 35.22 263 THR A C 1
ATOM 2086 O O . THR A 1 263 ? 14.498 2.643 17.112 1.00 35.22 263 THR A O 1
ATOM 2089 N N . PRO A 1 264 ? 14.642 2.690 14.863 1.00 33.38 264 PRO A N 1
ATOM 2090 C CA . PRO A 1 264 ? 15.998 3.185 14.847 1.00 33.38 264 PRO A CA 1
ATOM 2091 C C . PRO A 1 264 ? 15.849 4.697 14.923 1.00 33.38 264 PRO A C 1
ATOM 2093 O O . PRO A 1 264 ? 15.743 5.390 13.911 1.00 33.38 264 PRO A O 1
ATOM 2096 N N . LEU A 1 265 ? 15.808 5.237 16.137 1.00 32.34 265 LEU A N 1
ATOM 2097 C CA . LEU A 1 265 ? 16.210 6.624 16.284 1.00 32.34 265 LEU A CA 1
ATOM 2098 C C . LEU A 1 265 ? 17.711 6.660 15.964 1.00 32.34 265 LEU A C 1
ATOM 2100 O O . LEU A 1 265 ? 18.546 6.347 16.804 1.00 32.34 265 LEU A O 1
ATOM 2104 N N . LEU A 1 266 ? 17.995 7.073 14.723 1.00 31.16 266 LEU A N 1
ATOM 2105 C CA . LEU A 1 266 ? 19.278 7.505 14.155 1.00 31.16 266 LEU A CA 1
ATOM 2106 C C . LEU A 1 266 ? 20.141 6.429 13.454 1.00 31.16 266 LEU A C 1
ATOM 2108 O O . LEU A 1 266 ? 20.841 5.629 14.068 1.00 31.16 266 LEU A O 1
ATOM 2112 N N . SER A 1 267 ? 20.165 6.531 12.117 1.00 31.55 267 SER A N 1
ATOM 2113 C CA . SER A 1 267 ? 21.371 6.428 11.270 1.00 31.55 267 SER A CA 1
ATOM 2114 C C . SER A 1 267 ? 22.293 5.212 11.454 1.00 31.55 267 SER A C 1
ATOM 2116 O O . SER A 1 267 ? 23.514 5.363 11.517 1.00 31.55 267 SER A O 1
ATOM 2118 N N . GLY A 1 268 ? 21.751 3.997 11.490 1.00 35.53 268 GLY A N 1
ATOM 2119 C CA . GLY A 1 268 ? 22.591 2.802 11.481 1.00 35.53 268 GLY A CA 1
ATOM 2120 C C . GLY A 1 268 ? 21.811 1.535 11.183 1.00 35.53 268 GLY A C 1
ATOM 2121 O O . GLY A 1 268 ? 20.992 1.114 11.990 1.00 35.53 268 GLY A O 1
ATOM 2122 N N . GLY A 1 269 ? 22.074 0.922 10.028 1.00 42.12 269 GLY A N 1
ATOM 2123 C CA . GLY A 1 269 ? 21.551 -0.404 9.701 1.00 42.12 269 GLY A CA 1
ATOM 2124 C C . GLY A 1 269 ? 22.155 -1.504 10.582 1.00 42.12 269 GLY A C 1
ATOM 2125 O O . GLY A 1 269 ? 23.133 -1.288 11.302 1.00 42.12 269 GLY A O 1
ATOM 2126 N N . VAL A 1 270 ? 21.592 -2.710 10.491 1.00 39.00 270 VAL A N 1
ATOM 2127 C CA . VAL A 1 270 ? 22.154 -3.923 11.105 1.00 39.00 270 VAL A CA 1
ATOM 2128 C C . VAL A 1 270 ? 23.608 -4.083 10.639 1.00 39.00 270 VAL A C 1
ATOM 2130 O O . VAL A 1 270 ? 23.874 -4.173 9.442 1.00 39.00 270 VAL A O 1
ATOM 2133 N N . GLY A 1 271 ? 24.560 -4.061 11.577 1.00 43.31 271 GLY A N 1
ATOM 2134 C CA . GLY A 1 271 ? 25.997 -4.054 11.280 1.00 43.31 271 GLY A CA 1
ATOM 2135 C C . GLY A 1 271 ? 26.695 -2.689 11.346 1.00 43.31 271 GLY A C 1
ATOM 2136 O O . GLY A 1 271 ? 27.892 -2.619 11.085 1.00 43.31 271 GLY A O 1
ATOM 2137 N N . SER A 1 272 ? 25.986 -1.621 11.716 1.00 43.25 272 SER A N 1
ATOM 2138 C CA . SER A 1 272 ? 26.558 -0.293 11.964 1.00 43.25 272 SER A CA 1
ATOM 2139 C C . SER A 1 272 ? 27.360 -0.238 13.273 1.00 43.25 272 SER A C 1
ATOM 2141 O O . SER A 1 272 ? 27.000 -0.868 14.265 1.00 43.25 272 SER A O 1
ATOM 2143 N N . ALA A 1 273 ? 28.443 0.550 13.298 1.00 41.50 273 ALA A N 1
ATOM 2144 C CA . ALA A 1 273 ? 29.224 0.842 14.510 1.00 41.50 273 ALA A CA 1
ATOM 2145 C C . ALA A 1 273 ? 28.520 1.847 15.446 1.00 41.50 273 ALA A C 1
ATOM 2147 O O . ALA A 1 273 ? 28.978 2.104 16.559 1.00 41.50 273 ALA A O 1
ATOM 2148 N N . THR A 1 274 ? 27.404 2.414 14.987 1.00 40.31 274 THR A N 1
ATOM 2149 C CA . THR A 1 274 ? 26.592 3.406 15.687 1.00 40.31 274 THR A CA 1
ATOM 2150 C C . THR A 1 274 ? 25.119 3.062 15.517 1.00 40.31 274 THR A C 1
ATOM 2152 O O . THR A 1 274 ? 24.629 2.990 14.389 1.00 40.31 274 THR A O 1
ATOM 2155 N N . GLY A 1 275 ? 24.415 2.849 16.626 1.00 46.66 275 GLY A N 1
ATOM 2156 C CA . GLY A 1 275 ? 22.971 2.641 16.613 1.00 46.66 275 GLY A CA 1
ATOM 2157 C C . GLY A 1 275 ? 22.432 2.153 17.954 1.00 46.66 275 GLY A C 1
ATOM 2158 O O . GLY A 1 275 ? 23.013 1.274 18.596 1.00 46.66 275 GLY A O 1
ATOM 2159 N N . PHE A 1 276 ? 21.308 2.728 18.363 1.00 46.09 276 PHE A N 1
ATOM 2160 C CA . PHE A 1 276 ? 20.451 2.203 19.415 1.00 46.09 276 PHE A CA 1
ATOM 2161 C C . PHE A 1 276 ? 19.041 2.011 18.846 1.00 46.09 276 PHE A C 1
ATOM 2163 O O . PHE A 1 276 ? 18.640 2.699 17.913 1.00 46.09 276 PHE A O 1
ATOM 2170 N N . MET A 1 277 ? 18.303 1.053 19.385 1.00 44.81 277 MET A N 1
ATOM 2171 C CA . MET A 1 277 ? 16.932 0.735 19.010 1.00 44.81 277 MET A CA 1
ATOM 2172 C C . MET A 1 277 ? 16.029 0.916 20.228 1.00 44.81 277 MET A C 1
ATOM 2174 O O . MET A 1 277 ? 16.419 0.576 21.349 1.00 44.81 277 MET A O 1
ATOM 2178 N N . LEU A 1 278 ? 14.833 1.460 20.018 1.00 40.72 278 LEU A N 1
ATOM 2179 C CA . LEU A 1 278 ? 13.826 1.561 21.068 1.00 40.72 278 LEU A CA 1
ATOM 2180 C C . LEU A 1 278 ? 12.945 0.306 21.043 1.00 40.72 278 LEU A C 1
ATOM 2182 O O . LEU A 1 278 ? 12.169 0.138 20.111 1.00 40.72 278 LEU A O 1
ATOM 2186 N N . VAL A 1 279 ? 13.060 -0.551 22.060 1.00 44.38 279 VAL A N 1
ATOM 2187 C CA . VAL A 1 279 ? 12.264 -1.779 22.230 1.00 44.38 279 VAL A CA 1
ATOM 2188 C C . VAL A 1 279 ? 11.354 -1.609 23.434 1.00 44.38 279 VAL A C 1
ATOM 2190 O O . VAL A 1 279 ? 11.840 -1.573 24.567 1.00 44.38 279 VAL A O 1
ATOM 2193 N N . CYS A 1 280 ? 10.037 -1.549 23.224 1.00 44.69 280 CYS A N 1
ATOM 2194 C CA . CYS A 1 280 ? 9.052 -1.532 24.316 1.00 44.69 280 CYS A CA 1
ATOM 2195 C C . CYS A 1 280 ? 9.386 -0.477 25.399 1.00 44.69 280 CYS A C 1
ATOM 2197 O O . CYS A 1 280 ? 9.427 -0.792 26.591 1.00 44.69 280 CYS A O 1
ATOM 2199 N N . GLY A 1 281 ? 9.729 0.745 24.965 1.00 41.22 281 GLY A N 1
ATOM 2200 C CA . GLY A 1 281 ? 10.113 1.874 25.827 1.00 41.22 281 GLY A CA 1
ATOM 2201 C C . GLY A 1 281 ? 11.563 1.876 26.346 1.00 41.22 281 GLY A C 1
ATOM 2202 O O . GLY A 1 281 ? 11.967 2.847 26.979 1.00 41.22 281 GLY A O 1
ATOM 2203 N N . GLY A 1 282 ? 12.362 0.836 26.079 1.00 39.12 282 GLY A N 1
ATOM 2204 C CA . GLY A 1 282 ? 13.768 0.730 26.496 1.00 39.12 282 GLY A CA 1
ATOM 2205 C C . GLY A 1 282 ? 14.765 0.955 25.353 1.00 39.12 282 GLY A C 1
ATOM 2206 O O . GLY A 1 282 ? 14.544 0.502 24.234 1.00 39.12 282 GLY A O 1
ATOM 2207 N N . ILE A 1 283 ? 15.886 1.630 25.633 1.00 46.59 283 ILE A N 1
ATOM 2208 C CA . ILE A 1 283 ? 16.975 1.875 24.668 1.00 46.59 283 ILE A CA 1
ATOM 2209 C C . ILE A 1 283 ? 17.958 0.693 24.686 1.00 46.59 283 ILE A C 1
ATOM 2211 O O . ILE A 1 283 ? 18.596 0.427 25.708 1.00 46.59 283 ILE A O 1
ATOM 2215 N N . MET A 1 284 ? 18.115 0.015 23.547 1.00 49.19 284 MET A N 1
ATOM 2216 C CA . MET A 1 284 ? 18.983 -1.158 23.360 1.00 49.19 284 MET A CA 1
ATOM 2217 C C . MET A 1 284 ? 20.059 -0.868 22.302 1.00 49.19 284 MET A C 1
ATOM 2219 O O . MET A 1 284 ? 19.796 -0.159 21.341 1.00 49.19 284 MET A O 1
ATOM 2223 N N . ALA A 1 285 ? 21.279 -1.392 22.442 1.00 47.00 285 ALA A N 1
ATOM 2224 C CA . ALA A 1 285 ? 22.363 -1.168 21.469 1.00 47.00 285 ALA A CA 1
ATOM 2225 C C . ALA A 1 285 ? 22.356 -2.220 20.341 1.00 47.00 285 ALA A C 1
ATOM 2227 O O . ALA A 1 285 ? 22.197 -3.404 20.622 1.00 47.00 285 ALA A O 1
ATOM 2228 N N . ILE A 1 286 ? 22.571 -1.818 19.082 1.00 50.34 286 ILE A N 1
ATOM 2229 C CA . ILE A 1 286 ? 22.544 -2.731 17.919 1.00 50.34 286 ILE A CA 1
ATOM 2230 C C . ILE A 1 286 ? 23.895 -3.474 17.774 1.00 50.34 286 ILE A C 1
ATOM 2232 O O . ILE A 1 286 ? 24.946 -2.833 17.848 1.00 50.34 286 ILE A O 1
ATOM 2236 N N . PRO A 1 287 ? 23.917 -4.806 17.553 1.00 44.12 287 PRO A N 1
ATOM 2237 C CA . PRO A 1 287 ? 25.154 -5.557 17.324 1.00 44.12 287 PRO A CA 1
ATOM 2238 C C . PRO A 1 287 ? 25.794 -5.267 15.946 1.00 44.12 287 PRO A C 1
ATOM 2240 O O . PRO A 1 287 ? 25.108 -5.115 14.935 1.00 44.12 287 PRO A O 1
ATOM 2243 N N . HIS A 1 288 ? 27.132 -5.231 15.896 1.00 44.94 288 HIS A N 1
ATOM 2244 C CA . HIS A 1 288 ? 27.935 -4.989 14.685 1.00 44.94 288 HIS A CA 1
ATOM 2245 C C . HIS A 1 288 ? 28.309 -6.311 13.979 1.00 44.94 288 HIS A C 1
ATOM 2247 O O . HIS A 1 288 ? 28.723 -7.272 14.626 1.00 44.94 288 HIS A O 1
ATOM 2253 N N . GLY A 1 289 ? 28.215 -6.366 12.645 1.00 40.97 289 GLY A N 1
ATOM 2254 C CA . GLY A 1 289 ? 28.513 -7.556 11.836 1.00 40.97 289 GLY A CA 1
ATOM 2255 C C . GLY A 1 289 ? 29.996 -7.664 11.459 1.00 40.97 289 GLY A C 1
ATOM 2256 O O . GLY A 1 289 ? 30.662 -6.658 11.216 1.00 40.97 289 GLY A O 1
ATOM 2257 N N . LYS A 1 290 ? 30.549 -8.883 11.387 1.00 42.12 290 LYS A N 1
ATOM 2258 C CA . LYS A 1 290 ? 31.931 -9.102 10.921 1.00 42.12 290 LYS A CA 1
ATOM 2259 C C . LYS A 1 290 ? 32.070 -8.668 9.454 1.00 42.12 290 LYS A C 1
ATOM 2261 O O . LYS A 1 290 ? 31.480 -9.289 8.577 1.00 42.12 290 LYS A O 1
ATOM 2266 N N . LYS A 1 291 ? 32.950 -7.705 9.151 1.00 37.44 291 LYS A N 1
ATOM 2267 C CA . LYS A 1 291 ? 33.667 -7.758 7.867 1.00 37.44 291 LYS A CA 1
ATOM 2268 C C . LYS A 1 291 ? 34.663 -8.906 7.986 1.00 37.44 291 LYS A C 1
ATOM 2270 O O . LYS A 1 291 ? 35.524 -8.873 8.861 1.00 37.44 291 LYS A O 1
ATOM 2275 N N . SER A 1 292 ? 34.533 -9.915 7.128 1.00 36.69 292 SER A N 1
ATOM 2276 C CA . SER A 1 292 ? 35.587 -10.902 6.895 1.00 36.69 292 SER A CA 1
ATOM 2277 C C . SER A 1 292 ? 36.869 -10.149 6.530 1.00 36.69 292 SER A C 1
ATOM 2279 O O . SER A 1 292 ? 37.033 -9.712 5.391 1.00 36.69 292 SER A O 1
ATOM 2281 N N . LYS A 1 293 ? 37.774 -9.951 7.493 1.00 38.81 293 LYS A N 1
ATOM 2282 C CA . LYS A 1 293 ? 39.168 -9.666 7.168 1.00 38.81 293 LYS A CA 1
ATOM 2283 C C . LYS A 1 293 ? 39.707 -10.959 6.572 1.00 38.81 293 LYS A C 1
ATOM 2285 O O . LYS A 1 293 ? 39.865 -11.940 7.292 1.00 38.81 293 LYS A O 1
ATOM 2290 N N . GLY A 1 294 ? 39.934 -10.966 5.258 1.00 35.59 294 GLY A N 1
ATOM 2291 C CA . GLY A 1 294 ? 40.812 -11.965 4.660 1.00 35.59 294 GLY A CA 1
ATOM 2292 C C . GLY A 1 294 ? 42.122 -11.974 5.443 1.00 35.59 294 GLY A C 1
ATOM 2293 O O . GLY A 1 294 ? 42.576 -10.915 5.882 1.00 35.59 294 GLY A O 1
ATOM 2294 N N . LEU A 1 295 ? 42.667 -13.166 5.678 1.00 39.62 295 LEU A N 1
ATOM 2295 C CA . LEU A 1 295 ? 43.966 -13.379 6.306 1.00 39.62 295 LEU A CA 1
ATOM 2296 C C . LEU A 1 295 ? 45.030 -12.585 5.537 1.00 39.62 295 LEU A C 1
ATOM 2298 O O . LEU A 1 295 ? 45.581 -13.056 4.549 1.00 39.62 295 LEU A O 1
ATOM 2302 N N . THR A 1 296 ? 45.292 -11.351 5.957 1.00 35.88 296 THR A N 1
ATOM 2303 C CA . THR A 1 296 ? 46.516 -10.650 5.594 1.00 35.88 296 THR A CA 1
ATOM 2304 C C . THR A 1 296 ? 47.602 -11.214 6.482 1.00 35.88 296 THR A C 1
ATOM 2306 O O . THR A 1 296 ? 47.579 -11.010 7.696 1.00 35.88 296 THR A O 1
ATOM 2309 N N . ASP A 1 297 ? 48.494 -11.959 5.847 1.00 35.28 297 ASP A N 1
ATOM 2310 C CA . ASP A 1 297 ? 49.726 -12.499 6.395 1.00 35.28 297 ASP A CA 1
ATOM 2311 C C . ASP A 1 297 ? 50.440 -11.426 7.237 1.00 35.28 297 ASP A C 1
ATOM 2313 O O . ASP A 1 297 ? 50.787 -10.346 6.743 1.00 35.28 297 ASP A O 1
ATOM 2317 N N . PHE A 1 298 ? 50.586 -11.675 8.540 1.00 36.66 298 PHE A N 1
ATOM 2318 C CA . PHE A 1 298 ? 51.312 -10.778 9.433 1.00 36.66 298 PHE A CA 1
ATOM 2319 C C . PHE A 1 298 ? 52.807 -10.943 9.162 1.00 36.66 298 PHE A C 1
ATOM 2321 O O . PHE A 1 298 ? 53.494 -11.712 9.828 1.00 36.66 298 PHE A O 1
ATOM 2328 N N . ALA A 1 299 ? 53.334 -10.181 8.206 1.00 37.78 299 ALA A N 1
ATOM 2329 C CA . ALA A 1 299 ? 54.766 -9.940 8.149 1.00 37.78 299 ALA A CA 1
ATOM 2330 C C . ALA A 1 299 ? 55.179 -9.190 9.430 1.00 37.78 299 ALA A C 1
ATOM 2332 O O . ALA A 1 299 ? 54.848 -8.017 9.621 1.00 37.78 299 ALA A O 1
ATOM 2333 N N . THR A 1 300 ? 55.880 -9.890 10.324 1.00 43.66 300 THR A N 1
ATOM 2334 C CA . THR A 1 300 ? 56.539 -9.364 11.527 1.00 43.66 300 THR A CA 1
ATOM 2335 C C . THR A 1 300 ? 57.428 -8.183 11.156 1.00 43.66 300 THR A C 1
ATOM 2337 O O . THR A 1 300 ? 58.518 -8.375 10.618 1.00 43.66 300 THR A O 1
ATOM 2340 N N . ARG A 1 301 ? 56.966 -6.953 11.410 1.00 42.91 301 ARG A N 1
ATOM 2341 C CA . ARG A 1 301 ? 57.690 -5.740 10.996 1.00 42.91 301 ARG A CA 1
ATOM 2342 C C . ARG A 1 301 ? 58.349 -4.936 12.110 1.00 42.91 301 ARG A C 1
ATOM 2344 O O . ARG A 1 301 ? 58.931 -3.907 11.802 1.00 42.91 301 ARG A O 1
ATOM 2351 N N . PHE A 1 302 ? 58.343 -5.402 13.357 1.00 37.03 302 PHE A N 1
ATOM 2352 C CA . PHE A 1 302 ? 59.103 -4.757 14.431 1.00 37.03 302 PHE A CA 1
ATOM 2353 C C . PHE A 1 302 ? 59.612 -5.795 15.437 1.00 37.03 302 PHE A C 1
ATOM 2355 O O . PHE A 1 302 ? 58.828 -6.402 16.155 1.00 37.03 302 PHE A O 1
ATOM 2362 N N . THR A 1 303 ? 60.930 -5.998 15.476 1.00 43.81 303 THR A N 1
ATOM 2363 C CA . THR A 1 303 ? 61.646 -6.807 16.484 1.00 43.81 303 THR A CA 1
ATOM 2364 C C . THR A 1 303 ? 62.321 -5.944 17.557 1.00 43.81 303 THR A C 1
ATOM 2366 O O . THR A 1 303 ? 63.090 -6.454 18.366 1.00 43.81 303 THR A O 1
ATOM 2369 N N . ALA A 1 304 ? 62.054 -4.636 17.583 1.00 48.50 304 ALA A N 1
ATOM 2370 C CA . ALA A 1 304 ? 62.637 -3.729 18.564 1.00 48.50 304 ALA A CA 1
ATOM 2371 C C . ALA A 1 304 ? 61.725 -3.605 19.794 1.00 48.50 304 ALA A C 1
ATOM 2373 O O . ALA A 1 304 ? 60.633 -3.043 19.719 1.00 48.50 304 ALA A O 1
ATOM 2374 N N . VAL A 1 305 ? 62.203 -4.143 20.915 1.00 45.09 305 VAL A N 1
ATOM 2375 C CA . VAL A 1 305 ? 61.645 -3.979 22.263 1.00 45.09 305 VAL A CA 1
ATOM 2376 C C . VAL A 1 305 ? 62.020 -2.575 22.744 1.00 45.09 305 VAL A C 1
ATOM 2378 O O . VAL A 1 305 ? 63.201 -2.230 22.746 1.00 45.09 305 VAL A O 1
ATOM 2381 N N . SER A 1 306 ? 61.048 -1.737 23.112 1.00 52.12 306 SER A N 1
ATOM 2382 C CA . SER A 1 306 ? 61.347 -0.456 23.766 1.00 52.12 306 SER A CA 1
ATOM 2383 C C . SER A 1 306 ? 61.507 -0.670 25.275 1.00 52.12 306 SER A C 1
ATOM 2385 O O . SER A 1 306 ? 60.794 -1.479 25.864 1.00 52.12 306 SER A O 1
ATOM 2387 N N . GLU A 1 307 ? 62.413 0.078 25.917 1.00 49.09 307 GLU A N 1
ATOM 2388 C CA . GLU A 1 307 ? 62.744 0.017 27.363 1.00 49.09 307 GLU A CA 1
ATOM 2389 C C . GLU A 1 307 ? 61.544 0.149 28.327 1.00 49.09 307 GLU A C 1
ATOM 2391 O O . GLU A 1 307 ? 61.681 -0.034 29.534 1.00 49.09 307 GLU A O 1
ATOM 2396 N N . TYR A 1 308 ? 60.350 0.464 27.823 1.00 48.94 308 TYR A N 1
ATOM 2397 C CA . TYR A 1 308 ? 59.131 0.600 28.619 1.00 48.94 308 TYR A CA 1
ATOM 2398 C C . TYR A 1 308 ? 58.240 -0.647 28.634 1.00 48.94 308 TYR A C 1
ATOM 2400 O O . TYR A 1 308 ? 57.239 -0.659 29.354 1.00 48.94 308 TYR A O 1
ATOM 2408 N N . GLN A 1 309 ? 58.588 -1.697 27.887 1.00 50.06 309 GLN A N 1
ATOM 2409 C CA . GLN A 1 309 ? 57.768 -2.906 27.786 1.00 50.06 309 GLN A CA 1
ATOM 2410 C C . GLN A 1 309 ? 57.686 -3.670 29.122 1.00 50.06 309 GLN A C 1
ATOM 2412 O O . GLN A 1 309 ? 56.628 -4.194 29.461 1.00 50.06 309 GLN A O 1
ATOM 2417 N N . ASP A 1 310 ? 58.729 -3.590 29.954 1.00 45.00 310 ASP A N 1
ATOM 2418 C CA . ASP A 1 310 ? 58.782 -4.232 31.279 1.00 45.00 310 ASP A CA 1
ATOM 2419 C C . ASP A 1 310 ? 57.894 -3.547 32.334 1.00 45.00 310 ASP A C 1
ATOM 2421 O O . ASP A 1 310 ? 57.611 -4.113 33.391 1.00 45.00 310 ASP A O 1
ATOM 2425 N N . ARG A 1 311 ? 57.422 -2.320 32.063 1.00 43.69 311 ARG A N 1
ATOM 2426 C CA . ARG A 1 311 ? 56.445 -1.623 32.920 1.00 43.69 311 ARG A CA 1
ATOM 2427 C C . ARG A 1 311 ? 55.000 -1.905 32.520 1.00 43.69 311 ARG A C 1
ATOM 2429 O O . ARG A 1 311 ? 54.081 -1.454 33.210 1.00 43.69 311 ARG A O 1
ATOM 2436 N N . PHE A 1 312 ? 54.780 -2.643 31.434 1.00 41.66 312 PHE A N 1
ATOM 2437 C CA . PHE A 1 312 ? 53.448 -3.039 31.016 1.00 41.66 312 PHE A CA 1
ATOM 2438 C C . PHE A 1 312 ? 52.970 -4.207 31.880 1.00 41.66 312 PHE A C 1
ATOM 2440 O O . PHE A 1 312 ? 53.268 -5.372 31.635 1.00 41.66 312 PHE A O 1
ATOM 2447 N N . ARG A 1 313 ? 52.211 -3.889 32.930 1.00 37.19 313 ARG A N 1
ATOM 2448 C CA . ARG A 1 313 ? 51.450 -4.898 33.663 1.00 37.19 313 ARG A CA 1
ATOM 2449 C C . ARG A 1 313 ? 50.225 -5.236 32.821 1.00 37.19 313 ARG A C 1
ATOM 2451 O O . ARG A 1 313 ? 49.332 -4.403 32.685 1.00 37.19 313 ARG A O 1
ATOM 2458 N N . GLU A 1 314 ? 50.193 -6.430 32.242 1.00 39.41 314 GLU A N 1
ATOM 2459 C CA . GLU A 1 314 ? 49.021 -6.922 31.522 1.00 39.41 314 GLU A CA 1
ATOM 2460 C C . GLU A 1 314 ? 47.864 -7.069 32.522 1.00 39.41 314 GLU A C 1
ATOM 2462 O O . GLU A 1 314 ? 47.861 -7.934 33.399 1.00 39.41 314 GLU A O 1
ATOM 2467 N N . ILE A 1 315 ? 46.913 -6.137 32.465 1.00 38.03 315 ILE A N 1
ATOM 2468 C CA . ILE A 1 315 ? 45.691 -6.204 33.263 1.00 38.03 315 ILE A CA 1
ATOM 2469 C C . ILE A 1 315 ? 44.755 -7.168 32.522 1.00 38.03 315 ILE A C 1
ATOM 2471 O O . ILE A 1 315 ? 44.539 -6.958 31.324 1.00 38.03 315 ILE A O 1
ATOM 2475 N N . PRO A 1 316 ? 44.184 -8.195 33.184 1.00 35.88 316 PRO A N 1
ATOM 2476 C CA . PRO A 1 316 ? 43.232 -9.094 32.544 1.00 35.88 316 PRO A CA 1
ATOM 2477 C C . PRO A 1 316 ? 42.127 -8.265 31.892 1.00 35.88 316 PRO A C 1
ATOM 2479 O O . PRO A 1 316 ? 41.572 -7.368 32.527 1.00 35.88 316 PRO A O 1
ATOM 2482 N N . HIS A 1 317 ? 41.850 -8.525 30.616 1.00 34.41 317 HIS A N 1
ATOM 2483 C CA . HIS A 1 317 ? 40.941 -7.732 29.795 1.00 34.41 317 HIS A CA 1
ATOM 2484 C C . HIS A 1 317 ? 39.592 -7.478 30.487 1.00 34.41 317 HIS A C 1
ATOM 2486 O O . HIS A 1 317 ? 38.703 -8.328 30.497 1.00 34.41 317 HIS A O 1
ATOM 2492 N N . CYS A 1 318 ? 39.402 -6.272 31.014 1.00 32.56 318 CYS A N 1
ATOM 2493 C CA . CYS A 1 318 ? 38.100 -5.808 31.470 1.00 32.56 318 CYS A CA 1
ATOM 2494 C C . CYS A 1 318 ? 37.376 -5.142 30.293 1.00 32.56 318 CYS A C 1
ATOM 2496 O O . CYS A 1 318 ? 37.575 -3.968 29.994 1.00 32.56 318 CYS A O 1
ATOM 2498 N N . TYR A 1 319 ? 36.522 -5.933 29.641 1.00 40.38 319 TYR A N 1
ATOM 2499 C CA . TYR A 1 319 ? 35.360 -5.505 28.855 1.00 40.38 319 TYR A CA 1
ATOM 2500 C C . TYR A 1 319 ? 35.610 -4.495 27.721 1.00 40.38 319 TYR A C 1
ATOM 2502 O O . TYR A 1 319 ? 35.050 -3.399 27.707 1.00 40.38 319 TYR A O 1
ATOM 2510 N N . ALA A 1 320 ? 36.338 -4.905 26.684 1.00 34.34 320 ALA A N 1
ATOM 2511 C CA . ALA A 1 320 ? 36.222 -4.278 25.370 1.00 34.34 320 ALA A CA 1
ATOM 2512 C C . ALA A 1 320 ? 36.072 -5.361 24.297 1.00 34.34 320 ALA A C 1
ATOM 2514 O O . ALA A 1 320 ? 36.938 -6.211 24.146 1.00 34.34 320 ALA A O 1
ATOM 2515 N N . SER A 1 321 ? 34.957 -5.307 23.560 1.00 39.78 321 SER A N 1
ATOM 2516 C CA . SER A 1 321 ? 34.720 -6.065 22.324 1.00 39.78 321 SER A CA 1
ATOM 2517 C C . SER A 1 321 ? 34.845 -7.595 22.440 1.00 39.78 321 SER A C 1
ATOM 2519 O O . SER A 1 321 ? 35.772 -8.195 21.905 1.00 39.78 321 SER A O 1
ATOM 2521 N N . MET A 1 322 ? 33.861 -8.243 23.067 1.00 35.84 322 MET A N 1
ATOM 2522 C CA . MET A 1 322 ? 33.690 -9.698 22.956 1.00 35.84 322 MET A CA 1
ATOM 2523 C C . MET A 1 322 ? 32.628 -10.031 21.901 1.00 35.84 322 MET A C 1
ATOM 2525 O O . MET A 1 322 ? 31.567 -9.408 21.874 1.00 35.84 322 MET A O 1
ATOM 2529 N N . ASP A 1 323 ? 32.898 -11.070 21.105 1.00 36.91 323 ASP A N 1
ATOM 2530 C CA . ASP A 1 323 ? 32.098 -11.631 19.994 1.00 36.91 323 ASP A CA 1
ATOM 2531 C C . ASP A 1 323 ? 30.638 -12.020 20.338 1.00 36.91 323 ASP A C 1
ATOM 2533 O O . ASP A 1 323 ? 29.886 -12.460 19.469 1.00 36.91 323 ASP A O 1
ATOM 2537 N N . ARG A 1 324 ? 30.228 -11.903 21.607 1.00 39.62 324 ARG A N 1
ATOM 2538 C CA . ARG A 1 324 ? 28.939 -12.362 22.150 1.00 39.62 324 ARG A CA 1
ATOM 2539 C C . ARG A 1 324 ? 28.402 -11.411 23.216 1.00 39.62 324 ARG A C 1
ATOM 2541 O O . ARG A 1 324 ? 28.151 -11.824 24.345 1.00 39.62 324 ARG A O 1
ATOM 2548 N N . LYS A 1 325 ? 28.280 -10.119 22.910 1.00 42.56 325 LYS A N 1
ATOM 2549 C CA . LYS A 1 325 ? 27.642 -9.194 23.854 1.00 42.56 325 LYS A CA 1
ATOM 2550 C C . LYS A 1 325 ? 26.116 -9.399 23.806 1.00 42.56 325 LYS A C 1
ATOM 2552 O O . LYS A 1 325 ? 25.535 -9.114 22.761 1.00 42.56 325 LYS A O 1
ATOM 2557 N N . PRO A 1 326 ? 25.466 -9.883 24.882 1.00 41.97 326 PRO A N 1
ATOM 2558 C CA . PRO A 1 326 ? 24.007 -9.924 24.943 1.00 41.97 326 PRO A CA 1
ATOM 2559 C C . PRO A 1 326 ? 23.456 -8.494 24.917 1.00 41.97 326 PRO A C 1
ATOM 2561 O O . PRO A 1 326 ? 24.126 -7.562 25.382 1.00 41.97 326 PRO A O 1
ATOM 2564 N N . LEU A 1 327 ? 22.246 -8.298 24.383 1.00 43.69 327 LEU A N 1
ATOM 2565 C CA . LEU A 1 327 ? 21.589 -6.996 24.505 1.00 43.69 327 LEU A CA 1
ATOM 2566 C C . LEU A 1 327 ? 21.364 -6.697 25.993 1.00 43.69 327 LEU A C 1
ATOM 2568 O O . LEU A 1 327 ? 20.664 -7.437 26.680 1.00 43.69 327 LEU A O 1
ATOM 2572 N N . VAL A 1 328 ? 21.967 -5.618 26.488 1.00 46.25 328 VAL A N 1
ATOM 2573 C CA . VAL A 1 328 ? 21.828 -5.154 27.875 1.00 46.25 328 VAL A CA 1
ATOM 2574 C C . VAL A 1 328 ? 21.247 -3.738 27.896 1.00 46.25 328 VAL A C 1
ATOM 2576 O O . VAL A 1 328 ? 21.528 -2.971 26.968 1.00 46.25 328 VAL A O 1
ATOM 2579 N N . PRO A 1 329 ? 20.475 -3.367 28.937 1.00 40.56 329 PRO A N 1
ATOM 2580 C CA . PRO A 1 329 ? 19.934 -2.018 29.085 1.00 40.56 329 PRO A CA 1
ATOM 2581 C C . PRO A 1 329 ? 21.035 -0.951 29.004 1.00 40.56 329 PRO A C 1
ATOM 2583 O O . PRO A 1 329 ? 22.065 -1.059 29.676 1.00 40.56 329 PRO A O 1
ATOM 2586 N N . TYR A 1 330 ? 20.836 0.087 28.186 1.00 42.38 330 TYR A N 1
ATOM 2587 C CA . TYR A 1 330 ? 21.788 1.194 28.088 1.00 42.38 330 TYR A CA 1
ATOM 2588 C C . TYR A 1 330 ? 21.722 2.077 29.344 1.00 42.38 330 TYR A C 1
ATOM 2590 O O . TYR A 1 330 ? 20.701 2.707 29.610 1.00 42.38 330 TYR A O 1
ATOM 2598 N N . ASN A 1 331 ? 22.817 2.155 30.107 1.00 46.91 331 ASN A N 1
ATOM 2599 C CA . ASN A 1 331 ? 22.954 3.101 31.216 1.00 46.91 331 ASN A CA 1
ATOM 2600 C C . ASN A 1 331 ? 23.786 4.316 30.753 1.00 46.91 331 ASN A C 1
ATOM 2602 O O . ASN A 1 331 ? 24.975 4.151 30.465 1.00 46.91 331 ASN A O 1
ATOM 2606 N N . PRO A 1 332 ? 23.208 5.532 30.692 1.00 42.81 332 PRO A N 1
ATOM 2607 C CA . PRO A 1 332 ? 23.912 6.731 30.231 1.00 42.81 33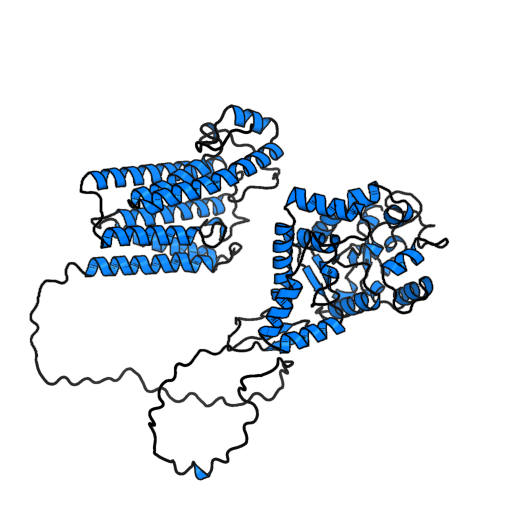2 PRO A CA 1
ATOM 2608 C C . PRO A 1 332 ? 25.109 7.121 31.114 1.00 42.81 332 PRO A C 1
ATOM 2610 O O . PRO A 1 332 ? 26.020 7.787 30.628 1.00 42.81 332 PRO A O 1
ATOM 2613 N N . ASN A 1 333 ? 25.138 6.654 32.367 1.00 44.53 333 ASN A N 1
ATOM 2614 C CA . ASN A 1 333 ? 26.213 6.890 33.331 1.00 44.53 333 ASN A CA 1
ATOM 2615 C C . ASN A 1 333 ? 27.157 5.684 33.490 1.00 44.53 333 ASN A C 1
ATOM 2617 O O . ASN A 1 333 ? 27.999 5.682 34.388 1.00 44.53 333 ASN A O 1
ATOM 2621 N N . ALA A 1 334 ? 27.035 4.648 32.650 1.00 46.69 334 ALA A N 1
ATOM 2622 C CA . ALA A 1 334 ? 28.006 3.560 32.644 1.00 46.69 334 ALA A CA 1
ATOM 2623 C C . ALA A 1 334 ? 29.391 4.096 32.262 1.00 46.69 334 ALA A C 1
ATOM 2625 O O . ALA A 1 334 ? 29.528 4.903 31.339 1.00 46.69 334 ALA A O 1
ATOM 2626 N N . THR A 1 335 ? 30.422 3.625 32.961 1.00 42.19 335 THR A N 1
ATOM 2627 C CA . THR A 1 335 ? 31.822 3.974 32.718 1.00 42.19 335 THR A CA 1
ATOM 2628 C C . THR A 1 335 ? 32.183 3.692 31.260 1.00 42.19 335 THR A C 1
ATOM 2630 O O . THR A 1 335 ? 32.424 2.554 30.860 1.00 42.19 335 THR A O 1
ATOM 2633 N N . ARG A 1 336 ? 32.210 4.743 30.431 1.00 41.62 336 ARG A N 1
ATOM 2634 C CA . ARG A 1 336 ? 32.756 4.660 29.076 1.00 41.62 336 ARG A CA 1
ATOM 2635 C C . ARG A 1 336 ? 34.255 4.417 29.193 1.00 41.62 336 ARG A C 1
ATOM 2637 O O . ARG A 1 336 ? 34.950 5.180 29.863 1.00 41.62 336 ARG A O 1
ATOM 2644 N N . SER A 1 337 ? 34.749 3.377 28.528 1.00 36.97 337 SER A N 1
ATOM 2645 C CA . SER A 1 337 ? 36.186 3.184 28.348 1.00 36.97 337 SER A CA 1
ATOM 2646 C C . SER A 1 337 ? 36.765 4.431 27.673 1.00 36.97 337 SER A C 1
ATOM 2648 O O . SER A 1 337 ? 36.450 4.732 26.520 1.00 36.97 337 SER A O 1
ATOM 2650 N N . ARG A 1 338 ? 37.565 5.198 28.420 1.00 40.28 338 ARG A N 1
ATOM 2651 C CA . ARG A 1 338 ? 38.373 6.306 27.905 1.00 40.28 338 ARG A CA 1
ATOM 2652 C C . ARG A 1 338 ? 39.591 5.710 27.201 1.00 40.28 338 ARG A C 1
ATOM 2654 O O . ARG A 1 338 ? 40.690 5.732 27.734 1.00 40.28 338 ARG A O 1
ATOM 2661 N N . LEU A 1 339 ? 39.378 5.153 26.016 1.00 38.66 339 LEU A N 1
ATOM 2662 C CA . LEU A 1 339 ? 40.446 4.837 25.063 1.00 38.66 339 LEU A CA 1
ATOM 2663 C C . LEU A 1 339 ? 40.364 5.783 23.859 1.00 38.66 339 LEU A C 1
ATOM 2665 O O . LEU A 1 339 ? 40.526 5.371 22.717 1.00 38.66 339 LEU A O 1
ATOM 2669 N N . ALA A 1 340 ? 40.088 7.064 24.113 1.00 36.38 340 ALA A N 1
ATOM 2670 C CA . ALA A 1 340 ? 40.472 8.108 23.175 1.00 36.38 340 ALA A CA 1
ATOM 2671 C C . ALA A 1 340 ? 41.979 8.325 23.365 1.00 36.38 340 ALA A C 1
ATOM 2673 O O . ALA A 1 340 ? 42.399 9.087 24.231 1.00 36.38 340 ALA A O 1
ATOM 2674 N N . LEU A 1 341 ? 42.787 7.565 22.627 1.00 47.91 341 LEU A N 1
ATOM 2675 C CA . LEU A 1 341 ? 44.147 7.991 22.315 1.00 47.91 341 LEU A CA 1
ATOM 2676 C C . LEU A 1 341 ? 44.027 9.196 21.376 1.00 47.91 341 LEU A C 1
ATOM 2678 O O . LEU A 1 341 ? 43.215 9.157 20.452 1.00 47.91 341 LEU A O 1
ATOM 2682 N N . GLU A 1 342 ? 44.789 10.260 21.636 1.00 40.44 342 GLU A N 1
ATOM 2683 C CA . GLU A 1 342 ? 44.943 11.362 20.682 1.00 40.44 342 GLU A CA 1
ATOM 2684 C C . GLU A 1 342 ? 45.387 10.794 19.328 1.00 40.44 342 GLU A C 1
ATOM 2686 O O . GLU A 1 342 ? 46.216 9.879 19.279 1.00 40.44 342 GLU A O 1
ATOM 2691 N N . ASP A 1 343 ? 44.792 11.296 18.242 1.00 41.44 343 ASP A N 1
ATOM 2692 C CA . ASP A 1 343 ? 45.080 10.842 16.883 1.00 41.44 343 ASP A CA 1
ATOM 2693 C C . ASP A 1 343 ? 46.595 10.817 16.642 1.00 41.44 343 ASP A C 1
ATOM 2695 O O . ASP A 1 343 ? 47.282 11.836 16.751 1.00 41.44 343 ASP A O 1
ATOM 2699 N N . ALA A 1 344 ? 47.129 9.641 16.302 1.00 44.31 344 ALA A N 1
ATOM 2700 C CA . ALA A 1 344 ? 48.522 9.521 15.903 1.00 44.31 344 ALA A CA 1
ATOM 2701 C C . ALA A 1 344 ? 48.764 10.436 14.685 1.00 44.31 344 ALA A C 1
ATOM 2703 O O . ALA A 1 344 ? 48.008 10.353 13.710 1.00 44.31 344 ALA A O 1
ATOM 2704 N N . PRO A 1 345 ? 49.792 11.305 14.701 1.00 43.06 345 PRO A N 1
ATOM 2705 C CA . PRO A 1 345 ? 50.017 12.243 13.614 1.00 43.06 345 PRO A CA 1
ATOM 2706 C C . PRO A 1 345 ? 50.259 11.484 12.306 1.00 43.06 345 PRO A C 1
ATOM 2708 O O . PRO A 1 345 ? 51.183 10.678 12.181 1.00 43.06 345 PRO A O 1
ATOM 2711 N N . VAL A 1 346 ? 49.399 11.738 11.321 1.00 47.06 346 VAL A N 1
ATOM 2712 C CA . VAL A 1 346 ? 49.490 11.149 9.983 1.00 47.06 346 VAL A CA 1
ATOM 2713 C C . VAL A 1 346 ? 50.640 11.834 9.233 1.00 47.06 346 VAL A C 1
ATOM 2715 O O . VAL A 1 346 ? 50.626 13.061 9.116 1.00 47.06 346 VAL A O 1
ATOM 2718 N N . PRO A 1 347 ? 51.628 11.104 8.684 1.00 45.97 347 PRO A N 1
ATOM 2719 C CA . PRO A 1 347 ? 52.665 11.736 7.883 1.00 45.97 347 PRO A CA 1
ATOM 2720 C C . PRO A 1 347 ? 52.071 12.290 6.580 1.00 45.97 347 PRO A C 1
ATOM 2722 O O . PRO A 1 347 ? 51.246 11.647 5.924 1.00 45.97 347 PRO A O 1
ATOM 2725 N N . LEU A 1 348 ? 52.507 13.495 6.204 1.00 45.91 348 LEU A N 1
ATOM 2726 C CA . LEU A 1 348 ? 52.105 14.207 4.988 1.00 45.91 348 LEU A CA 1
ATOM 2727 C C . LEU A 1 348 ? 52.366 13.349 3.736 1.00 45.91 348 LEU A C 1
ATOM 2729 O O . LEU A 1 348 ? 53.508 13.131 3.342 1.00 45.91 348 LEU A O 1
ATOM 2733 N N . LYS A 1 349 ? 51.297 12.907 3.066 1.00 48.81 349 LYS A N 1
ATOM 2734 C CA . LYS A 1 349 ? 51.339 12.070 1.849 1.00 48.81 349 LYS A CA 1
ATOM 2735 C C . LYS A 1 349 ? 51.830 12.779 0.571 1.00 48.81 349 LYS A C 1
ATOM 2737 O O . LYS A 1 349 ? 51.761 12.182 -0.498 1.00 48.81 349 LYS A O 1
ATOM 2742 N N . ASN A 1 350 ? 52.347 14.008 0.653 1.00 45.16 350 ASN A N 1
ATOM 2743 C CA . ASN A 1 350 ? 52.615 14.837 -0.533 1.00 45.16 350 ASN A CA 1
ATOM 2744 C C . ASN A 1 350 ? 54.100 15.139 -0.799 1.00 45.16 350 ASN A C 1
ATOM 2746 O O . ASN A 1 350 ? 54.398 15.979 -1.640 1.00 45.16 350 ASN A O 1
ATOM 2750 N N . ALA A 1 351 ? 55.041 14.463 -0.138 1.00 44.50 351 ALA A N 1
ATOM 2751 C CA . ALA A 1 351 ? 56.463 14.584 -0.463 1.00 44.50 351 ALA A CA 1
ATOM 2752 C C . ALA A 1 351 ? 57.001 13.250 -0.992 1.00 44.50 351 ALA A C 1
ATOM 2754 O O . ALA A 1 351 ? 57.529 12.427 -0.249 1.00 44.50 351 ALA A O 1
ATOM 2755 N N . SER A 1 352 ? 56.843 13.025 -2.294 1.00 42.12 352 SER A N 1
ATOM 2756 C CA . SER A 1 352 ? 57.646 12.049 -3.033 1.00 42.12 352 SER A CA 1
ATOM 2757 C C . SER A 1 352 ? 58.554 12.837 -3.967 1.00 42.12 352 SER A C 1
ATOM 2759 O O . SER A 1 352 ? 58.151 13.214 -5.064 1.00 42.12 352 SER A O 1
ATOM 2761 N N . THR A 1 353 ? 59.765 13.149 -3.518 1.00 41.25 353 THR A N 1
ATOM 2762 C CA . THR A 1 353 ? 60.800 13.691 -4.400 1.00 41.25 353 THR A CA 1
ATOM 2763 C C . THR A 1 353 ? 61.331 12.525 -5.228 1.00 41.25 353 THR A C 1
ATOM 2765 O O . THR A 1 353 ? 61.966 11.624 -4.685 1.00 41.25 353 THR A O 1
ATOM 2768 N N . ILE A 1 354 ? 61.019 12.499 -6.523 1.00 47.25 354 ILE A N 1
ATOM 2769 C CA . ILE A 1 354 ? 61.563 11.509 -7.457 1.00 47.25 354 ILE A CA 1
ATOM 2770 C C . ILE A 1 354 ? 62.732 12.171 -8.185 1.00 47.25 354 ILE A C 1
ATOM 2772 O O . ILE A 1 354 ? 62.534 13.097 -8.970 1.00 47.25 354 ILE A O 1
ATOM 2776 N N . GLU A 1 355 ? 63.953 11.714 -7.912 1.00 41.19 355 GLU A N 1
ATOM 2777 C CA . GLU A 1 355 ? 65.129 12.050 -8.715 1.00 41.19 355 GLU A CA 1
ATOM 2778 C C . GLU A 1 355 ? 65.194 11.115 -9.925 1.00 41.19 355 GLU A C 1
ATOM 2780 O O . GLU A 1 355 ? 65.332 9.900 -9.784 1.00 41.19 355 GLU A O 1
ATOM 2785 N N . PHE A 1 356 ? 65.113 11.685 -11.125 1.00 44.12 356 PHE A N 1
ATOM 2786 C CA . PHE A 1 356 ? 65.299 10.944 -12.367 1.00 44.12 356 PHE A CA 1
ATOM 2787 C C . PHE A 1 356 ? 66.759 11.043 -12.805 1.00 44.12 356 PHE A C 1
ATOM 2789 O O . PHE A 1 356 ? 67.225 12.112 -13.202 1.00 44.12 356 PHE A O 1
ATOM 2796 N N . ARG A 1 357 ? 67.476 9.917 -12.760 1.00 40.78 357 ARG A N 1
ATOM 2797 C CA . ARG A 1 357 ? 68.726 9.741 -13.501 1.00 40.78 357 ARG A CA 1
ATOM 2798 C C . ARG A 1 357 ? 68.431 8.900 -14.739 1.00 40.78 357 ARG A C 1
ATOM 2800 O O . ARG A 1 357 ? 67.949 7.780 -14.629 1.00 40.78 357 ARG A O 1
ATOM 2807 N N . ASP A 1 358 ? 68.742 9.509 -15.877 1.00 37.78 358 ASP A N 1
ATOM 2808 C CA . ASP A 1 358 ? 68.821 8.968 -17.237 1.00 37.78 358 ASP A CA 1
ATOM 2809 C C . ASP A 1 358 ? 67.633 9.164 -18.194 1.00 37.78 358 ASP A C 1
ATOM 2811 O O . ASP A 1 358 ? 66.451 9.109 -17.859 1.00 37.78 358 ASP A O 1
ATOM 2815 N N . LYS A 1 359 ? 68.030 9.482 -19.435 1.00 45.59 359 LYS A N 1
ATOM 2816 C CA . LYS A 1 359 ? 67.221 9.912 -20.579 1.00 45.59 359 LYS A CA 1
ATOM 2817 C C . LYS A 1 359 ? 66.723 8.702 -21.366 1.00 45.59 359 LYS A C 1
ATOM 2819 O O . LYS A 1 359 ? 67.548 7.914 -21.813 1.00 45.59 359 LYS A O 1
ATOM 2824 N N . PHE A 1 360 ? 65.431 8.658 -21.696 1.00 37.16 360 PHE A N 1
ATOM 2825 C CA . PHE A 1 360 ? 64.952 7.870 -22.836 1.00 37.16 360 PHE A CA 1
ATOM 2826 C C . PHE A 1 360 ? 63.940 8.638 -23.693 1.00 37.16 360 PHE A C 1
ATOM 2828 O O . PHE A 1 360 ? 63.003 9.263 -23.198 1.00 37.16 360 PHE A O 1
ATOM 2835 N N . CYS A 1 361 ? 64.188 8.590 -25.004 1.00 38.59 361 CYS A N 1
ATOM 2836 C CA . CYS A 1 361 ? 63.374 9.145 -26.079 1.00 38.59 361 CYS A CA 1
ATOM 2837 C C . CYS A 1 361 ? 62.115 8.299 -26.323 1.00 38.59 361 CYS A C 1
ATOM 2839 O O . CYS A 1 361 ? 62.170 7.072 -26.291 1.00 38.59 361 CYS A O 1
ATOM 2841 N N . VAL A 1 362 ? 61.000 8.957 -26.652 1.00 32.94 362 VAL A N 1
ATOM 2842 C CA . VAL A 1 362 ? 59.728 8.305 -26.998 1.00 32.94 362 VAL A CA 1
ATOM 2843 C C . VAL A 1 362 ? 59.611 8.157 -28.517 1.00 32.94 362 VAL A C 1
ATOM 2845 O O . VAL A 1 362 ? 59.594 9.153 -29.241 1.00 32.94 362 VAL A O 1
ATOM 2848 N N . HIS A 1 363 ? 59.473 6.919 -29.001 1.00 32.75 363 HIS A N 1
ATOM 2849 C CA . HIS A 1 363 ? 58.934 6.638 -30.332 1.00 32.75 363 HIS A CA 1
ATOM 2850 C C . HIS A 1 363 ? 57.402 6.594 -30.282 1.00 32.75 363 HIS A C 1
ATOM 2852 O O . HIS A 1 363 ? 56.806 6.018 -29.376 1.00 32.75 363 HIS A O 1
ATOM 2858 N N . LYS A 1 364 ? 56.771 7.230 -31.271 1.00 33.88 364 LYS A N 1
ATOM 2859 C CA . LYS A 1 364 ? 55.321 7.381 -31.405 1.00 33.88 364 LYS A CA 1
ATOM 2860 C C . LYS A 1 364 ? 54.800 6.298 -32.359 1.00 33.88 364 LYS A C 1
ATOM 2862 O O . LYS A 1 364 ? 55.103 6.372 -33.546 1.00 33.88 364 LYS A O 1
ATOM 2867 N N . SER A 1 365 ? 54.026 5.323 -31.876 1.00 29.95 365 SER A N 1
ATOM 2868 C CA . SER A 1 365 ? 53.245 4.418 -32.736 1.00 29.95 365 SER A CA 1
ATOM 2869 C C . SER A 1 365 ? 51.759 4.809 -32.717 1.00 29.95 365 SER A C 1
ATOM 2871 O O . SER A 1 365 ? 51.143 4.996 -31.668 1.00 29.95 365 SER A O 1
ATOM 2873 N N . ASN A 1 366 ? 51.197 4.999 -33.913 1.00 35.97 366 ASN A N 1
ATOM 2874 C CA . ASN A 1 366 ? 49.822 5.436 -34.170 1.00 35.97 366 ASN A CA 1
ATOM 2875 C C . ASN A 1 366 ? 48.855 4.233 -34.234 1.00 35.97 366 ASN A C 1
ATOM 2877 O O . ASN A 1 366 ? 48.394 3.890 -35.317 1.00 35.97 366 ASN A O 1
ATOM 2881 N N . GLU A 1 367 ? 48.507 3.610 -33.104 1.00 33.81 367 GLU A N 1
ATOM 2882 C CA . GLU A 1 367 ? 47.464 2.552 -33.073 1.00 33.81 367 GLU A CA 1
ATOM 2883 C C . GLU A 1 367 ? 46.337 2.784 -32.041 1.00 33.81 367 GLU A C 1
ATOM 2885 O O . GLU A 1 367 ? 45.430 1.970 -31.889 1.00 33.81 367 GLU A O 1
ATOM 2890 N N . ILE A 1 368 ? 46.302 3.938 -31.363 1.00 35.75 368 ILE A N 1
ATOM 2891 C CA . ILE A 1 368 ? 45.380 4.191 -30.230 1.00 35.75 368 ILE A CA 1
ATOM 2892 C C . ILE A 1 368 ? 44.024 4.809 -30.662 1.00 35.75 368 ILE A C 1
ATOM 2894 O O . ILE A 1 368 ? 43.196 5.180 -29.832 1.00 35.75 368 ILE A O 1
ATOM 2898 N N . SER A 1 369 ? 43.715 4.895 -31.958 1.00 33.62 369 SER A N 1
ATOM 2899 C CA . SER A 1 369 ? 42.475 5.552 -32.415 1.00 33.62 369 SER A CA 1
ATOM 2900 C C . SER A 1 369 ? 41.198 4.701 -32.286 1.00 33.62 369 SER A C 1
ATOM 2902 O O . SER A 1 369 ? 40.109 5.265 -32.362 1.00 33.62 369 SER A O 1
ATOM 2904 N N . CYS A 1 370 ? 41.287 3.387 -32.028 1.00 36.19 370 CYS A N 1
ATOM 2905 C CA . CYS A 1 370 ? 40.100 2.520 -31.902 1.00 36.19 370 CYS A CA 1
ATOM 2906 C C . CYS A 1 370 ? 39.664 2.204 -30.454 1.00 36.19 370 CYS A C 1
ATOM 2908 O O . CYS A 1 370 ? 38.499 1.880 -30.237 1.00 36.19 370 CYS A O 1
ATOM 2910 N N . MET A 1 371 ? 40.536 2.334 -29.444 1.00 36.72 371 MET A N 1
ATOM 2911 C CA . MET A 1 371 ? 40.195 1.965 -28.052 1.00 36.72 371 MET A CA 1
ATOM 2912 C C . MET A 1 371 ? 39.538 3.091 -27.237 1.00 36.72 371 MET A C 1
ATOM 2914 O O . MET A 1 371 ? 38.743 2.823 -26.337 1.00 36.72 371 MET A O 1
ATOM 2918 N N . PHE A 1 372 ? 39.816 4.359 -27.552 1.00 35.59 372 PHE A N 1
ATOM 2919 C CA . PHE A 1 372 ? 39.279 5.498 -26.792 1.00 35.59 372 PHE A CA 1
ATOM 2920 C C . PHE A 1 372 ? 37.744 5.666 -26.872 1.00 35.59 372 PHE A C 1
ATOM 2922 O O . PHE A 1 372 ? 37.127 5.914 -25.831 1.00 35.59 372 PHE A O 1
ATOM 2929 N N . PRO A 1 373 ? 37.083 5.498 -28.037 1.00 45.84 373 PRO A N 1
ATOM 2930 C CA . PRO A 1 373 ? 35.626 5.626 -28.132 1.00 45.84 373 PRO A CA 1
ATOM 2931 C C . PRO A 1 373 ? 34.877 4.514 -27.383 1.00 45.84 373 PRO A C 1
ATOM 2933 O O . PRO A 1 373 ? 33.846 4.780 -26.765 1.00 45.84 373 PRO A O 1
ATOM 2936 N N . ALA A 1 374 ? 35.414 3.289 -27.397 1.00 42.91 374 ALA A N 1
ATOM 2937 C CA . ALA A 1 374 ? 34.823 2.132 -26.727 1.00 42.91 374 ALA A CA 1
ATOM 2938 C C . ALA A 1 374 ? 34.852 2.285 -25.197 1.00 42.91 374 ALA A C 1
ATOM 2940 O O . ALA A 1 374 ? 33.827 2.087 -24.548 1.00 42.91 374 ALA A O 1
ATOM 2941 N N . CYS A 1 375 ? 35.974 2.737 -24.623 1.00 40.88 375 CYS A N 1
ATOM 2942 C CA . CYS A 1 375 ? 36.096 2.973 -23.180 1.00 40.88 375 CYS A CA 1
ATOM 2943 C C . CYS A 1 375 ? 35.170 4.091 -22.669 1.00 40.88 375 CYS A C 1
ATOM 2945 O O . CYS A 1 375 ? 34.569 3.945 -21.607 1.00 40.88 375 CYS A O 1
ATOM 2947 N N . LEU A 1 376 ? 34.996 5.182 -23.425 1.00 44.88 376 LEU A N 1
ATOM 2948 C CA . LEU A 1 376 ? 34.067 6.272 -23.077 1.00 44.88 376 LEU A CA 1
ATOM 2949 C C . LEU A 1 376 ? 32.595 5.831 -23.133 1.00 44.88 376 LEU A C 1
ATOM 2951 O O . LEU A 1 376 ? 31.800 6.216 -22.276 1.00 44.88 376 LEU A O 1
ATOM 2955 N N . CYS A 1 377 ? 32.235 5.000 -24.111 1.00 46.94 377 CYS A N 1
ATOM 2956 C CA . CYS A 1 377 ? 30.897 4.421 -24.222 1.00 46.94 377 CYS A CA 1
ATOM 2957 C C . CYS A 1 377 ? 30.605 3.388 -23.118 1.00 46.94 377 CYS A C 1
ATOM 2959 O O . CYS A 1 377 ? 29.515 3.398 -22.546 1.00 46.94 377 CYS A O 1
ATOM 2961 N N . PHE A 1 378 ? 31.590 2.560 -22.754 1.00 49.56 378 PHE A N 1
ATOM 2962 C CA . PHE A 1 378 ? 31.486 1.609 -21.642 1.00 49.56 378 PHE A CA 1
ATOM 2963 C C . PHE A 1 378 ? 31.372 2.328 -20.285 1.00 49.56 378 PHE A C 1
ATOM 2965 O O . PHE A 1 378 ? 30.579 1.943 -19.425 1.00 49.56 378 PHE A O 1
ATOM 2972 N N . TRP A 1 379 ? 32.098 3.440 -20.117 1.00 50.12 379 TRP A N 1
ATOM 2973 C CA . TRP A 1 379 ? 32.029 4.297 -18.930 1.00 50.12 379 TRP A CA 1
ATOM 2974 C C . TRP A 1 379 ? 30.672 5.003 -18.786 1.00 50.12 379 TRP A C 1
ATOM 2976 O O . TRP A 1 379 ? 30.129 5.068 -17.683 1.00 50.12 379 TRP A O 1
ATOM 2986 N N . ALA A 1 380 ? 30.083 5.479 -19.889 1.00 53.47 380 ALA A N 1
ATOM 2987 C CA . ALA A 1 380 ? 28.728 6.035 -19.889 1.00 53.47 380 ALA A CA 1
ATOM 2988 C C . ALA A 1 380 ? 27.666 4.961 -19.577 1.00 53.47 380 ALA A C 1
ATOM 2990 O O . ALA A 1 380 ? 26.781 5.202 -18.759 1.00 53.47 380 ALA A O 1
ATOM 2991 N N . GLY A 1 381 ? 27.799 3.754 -20.144 1.00 58.41 381 GLY A N 1
ATOM 2992 C CA . GLY A 1 381 ? 26.921 2.617 -19.844 1.00 58.41 381 GLY A CA 1
ATOM 2993 C C . GLY A 1 381 ? 26.952 2.208 -18.368 1.00 58.41 381 GLY A C 1
ATOM 2994 O O . GLY A 1 381 ? 25.900 2.018 -17.761 1.00 58.41 381 GLY A O 1
ATOM 2995 N N . SER A 1 382 ? 28.140 2.165 -17.755 1.00 64.62 382 SER A N 1
ATOM 2996 C CA . SER A 1 382 ? 28.312 1.839 -16.332 1.00 64.62 382 SER A CA 1
ATOM 2997 C C . SER A 1 382 ? 27.572 2.812 -15.406 1.00 64.62 382 SER A C 1
ATOM 2999 O O . SER A 1 382 ? 26.905 2.369 -14.472 1.00 64.62 382 SER A O 1
ATOM 3001 N N . LYS A 1 383 ? 27.608 4.122 -15.688 1.00 69.12 383 LYS A N 1
ATOM 3002 C CA . LYS A 1 383 ? 26.895 5.128 -14.880 1.00 69.12 383 LYS A CA 1
ATOM 3003 C C . LYS A 1 383 ? 25.380 5.030 -15.014 1.00 69.12 383 LYS A C 1
ATOM 3005 O O . LYS A 1 383 ? 24.673 5.218 -14.026 1.00 69.12 383 LYS A O 1
ATOM 3010 N N . THR A 1 384 ? 24.883 4.706 -16.203 1.00 73.00 384 THR A N 1
ATOM 3011 C CA . THR A 1 384 ? 23.447 4.531 -16.439 1.00 73.00 384 THR A CA 1
ATOM 3012 C C . THR A 1 384 ? 22.909 3.270 -15.764 1.00 73.00 384 THR A C 1
ATOM 3014 O O . THR A 1 384 ? 21.835 3.303 -15.169 1.00 73.00 384 THR A O 1
ATOM 3017 N N . VAL A 1 385 ? 23.679 2.177 -15.766 1.00 77.44 385 VAL A N 1
ATOM 3018 C CA . VAL A 1 385 ? 23.342 0.973 -14.988 1.00 77.44 385 VAL A CA 1
ATOM 3019 C C . VAL A 1 385 ? 23.312 1.296 -13.492 1.00 77.44 385 VAL A C 1
ATOM 3021 O O . VAL A 1 385 ? 22.355 0.935 -12.812 1.00 77.44 385 VAL A O 1
ATOM 3024 N N . SER A 1 386 ? 24.294 2.045 -12.976 1.00 79.62 386 SER A N 1
ATOM 3025 C CA . SER A 1 386 ? 24.275 2.504 -11.580 1.00 79.62 386 SER A CA 1
ATOM 3026 C C . SER A 1 386 ? 23.063 3.382 -11.257 1.00 79.62 386 SER A C 1
ATOM 3028 O O . SER A 1 386 ? 22.504 3.232 -10.176 1.00 79.62 386 SER A O 1
ATOM 3030 N N . PHE A 1 387 ? 22.622 4.249 -12.176 1.00 84.69 387 PHE A N 1
ATOM 3031 C CA . PHE A 1 387 ? 21.392 5.031 -12.011 1.00 84.69 387 PHE A CA 1
ATOM 3032 C C . PHE A 1 387 ? 20.167 4.120 -11.872 1.00 84.69 387 PHE A C 1
ATOM 3034 O O . PHE A 1 387 ? 19.461 4.214 -10.870 1.00 84.69 387 PHE A O 1
ATOM 3041 N N . PHE A 1 388 ? 19.954 3.194 -12.814 1.00 83.44 388 PHE A N 1
ATOM 3042 C CA . PHE A 1 388 ? 18.803 2.286 -12.772 1.00 83.44 388 PHE A CA 1
ATOM 3043 C C . PHE A 1 388 ? 18.832 1.326 -11.579 1.00 83.44 388 PHE A C 1
ATOM 3045 O O . PHE A 1 388 ? 17.774 0.916 -11.115 1.00 83.44 388 PHE A O 1
ATOM 3052 N N . LEU A 1 389 ? 20.005 0.987 -11.043 1.00 82.06 389 LEU A N 1
ATOM 3053 C CA . LEU A 1 389 ? 20.113 0.232 -9.793 1.00 82.06 389 LEU A CA 1
ATOM 3054 C C . LEU A 1 389 ? 19.790 1.101 -8.572 1.00 82.06 389 LEU A C 1
ATOM 3056 O O . LEU A 1 389 ? 19.023 0.673 -7.715 1.00 82.06 389 LEU A O 1
ATOM 3060 N N . ALA A 1 390 ? 20.328 2.322 -8.506 1.00 82.44 390 ALA A N 1
ATOM 3061 C CA . ALA A 1 390 ? 20.148 3.221 -7.368 1.00 82.44 390 ALA A CA 1
ATOM 3062 C C . ALA A 1 390 ? 18.684 3.630 -7.161 1.00 82.44 390 ALA A C 1
ATOM 3064 O O . ALA A 1 390 ? 18.233 3.720 -6.022 1.00 82.44 390 ALA A O 1
ATOM 3065 N N . VAL A 1 391 ? 17.927 3.826 -8.245 1.00 85.00 391 VAL A N 1
ATOM 3066 C CA . VAL A 1 391 ? 16.505 4.193 -8.155 1.00 85.00 391 VAL A CA 1
ATOM 3067 C C . VAL A 1 391 ? 15.638 3.120 -7.489 1.00 85.00 391 VAL A C 1
ATOM 3069 O O . VAL A 1 391 ? 14.624 3.469 -6.904 1.00 85.00 391 VAL A O 1
ATOM 3072 N N . ASN A 1 392 ? 16.052 1.846 -7.488 1.00 83.81 392 ASN A N 1
ATOM 3073 C CA . ASN A 1 392 ? 15.316 0.774 -6.796 1.00 83.81 392 ASN A CA 1
ATOM 3074 C C . ASN A 1 392 ? 15.469 0.806 -5.270 1.00 83.81 392 ASN A C 1
ATOM 3076 O O . ASN A 1 392 ? 14.769 0.080 -4.573 1.00 83.81 392 ASN A O 1
ATOM 3080 N N . VAL A 1 393 ? 16.409 1.596 -4.745 1.00 84.00 393 VAL A N 1
ATOM 3081 C CA . VAL A 1 393 ? 16.609 1.765 -3.296 1.00 84.00 393 VAL A CA 1
ATOM 3082 C C . VAL A 1 393 ? 15.702 2.871 -2.745 1.00 84.00 393 VAL A C 1
ATOM 3084 O O . VAL A 1 393 ? 15.527 2.990 -1.534 1.00 84.00 393 VAL A O 1
ATOM 3087 N N . ILE A 1 394 ? 15.133 3.699 -3.624 1.00 83.62 394 ILE A N 1
ATOM 3088 C CA . ILE A 1 394 ? 14.274 4.817 -3.244 1.00 83.62 394 ILE A CA 1
ATOM 3089 C C . ILE A 1 394 ? 12.856 4.277 -3.007 1.00 83.62 394 ILE A C 1
ATOM 3091 O O . ILE A 1 394 ? 12.308 3.651 -3.913 1.00 83.62 394 ILE A O 1
ATOM 3095 N N . PRO A 1 395 ? 12.253 4.511 -1.825 1.00 82.69 395 PRO A N 1
ATOM 3096 C CA . PRO A 1 395 ? 10.865 4.136 -1.568 1.00 82.69 395 PRO A CA 1
ATOM 3097 C C . PRO A 1 395 ? 9.914 4.815 -2.556 1.00 82.69 395 PRO A C 1
ATOM 3099 O O . PRO A 1 395 ? 10.077 5.999 -2.859 1.00 82.69 395 PRO A O 1
ATOM 3102 N N . ASP A 1 396 ? 8.901 4.090 -3.028 1.00 80.62 396 ASP A N 1
ATOM 3103 C CA . ASP A 1 396 ? 7.946 4.605 -4.014 1.00 80.62 396 ASP A CA 1
ATOM 3104 C C . ASP A 1 396 ? 7.159 5.819 -3.481 1.00 80.62 396 ASP A C 1
ATOM 3106 O O . ASP A 1 396 ? 6.878 6.747 -4.244 1.00 80.62 396 ASP A O 1
ATOM 3110 N N . GLU A 1 397 ? 6.883 5.848 -2.172 1.00 81.94 397 GLU A N 1
ATOM 3111 C CA . GLU A 1 397 ? 6.156 6.911 -1.461 1.00 81.94 397 GLU A CA 1
ATOM 3112 C C . GLU A 1 397 ? 7.043 8.131 -1.140 1.00 81.94 397 GLU A C 1
ATOM 3114 O O . GLU A 1 397 ? 6.621 9.076 -0.465 1.00 81.94 397 GLU A O 1
ATOM 3119 N N . ALA A 1 398 ? 8.308 8.137 -1.578 1.00 84.31 398 ALA A N 1
ATOM 3120 C CA . ALA A 1 398 ? 9.221 9.235 -1.292 1.00 84.31 398 ALA A CA 1
ATOM 3121 C C . ALA A 1 398 ? 8.745 10.535 -1.967 1.00 84.31 398 ALA A C 1
ATOM 3123 O O . ALA A 1 398 ? 8.900 10.733 -3.170 1.00 84.31 398 ALA A O 1
ATOM 3124 N N . SER A 1 399 ? 8.219 11.460 -1.165 1.00 87.12 399 SER A N 1
ATOM 3125 C CA . SER A 1 399 ? 7.703 12.771 -1.598 1.00 87.12 399 SER A CA 1
ATOM 3126 C C . SER A 1 399 ? 8.621 13.948 -1.240 1.00 87.12 399 SER A C 1
ATOM 3128 O O . SER A 1 399 ? 8.300 15.109 -1.499 1.00 87.12 399 SER A O 1
ATOM 3130 N N . SER A 1 400 ? 9.791 13.684 -0.645 1.00 89.81 400 SER A N 1
ATOM 3131 C CA . SER A 1 400 ? 10.708 14.754 -0.239 1.00 89.81 400 SER A CA 1
ATOM 3132 C C . SER A 1 400 ? 11.234 15.543 -1.445 1.00 89.81 400 SER A C 1
ATOM 3134 O O . SER A 1 400 ? 11.734 14.973 -2.418 1.00 89.81 400 SER A O 1
ATOM 3136 N N . LEU A 1 401 ? 11.193 16.875 -1.352 1.00 88.81 401 LEU A N 1
ATOM 3137 C CA . LEU A 1 401 ? 11.654 17.765 -2.422 1.00 88.81 401 LEU A CA 1
ATOM 3138 C C . LEU A 1 401 ? 13.115 17.496 -2.816 1.00 88.81 401 LEU A C 1
ATOM 3140 O O . LEU A 1 401 ? 13.464 17.581 -3.991 1.00 88.81 401 LEU A O 1
ATOM 3144 N N . ALA A 1 402 ? 13.961 17.134 -1.850 1.00 88.06 402 ALA A N 1
ATOM 3145 C CA . ALA A 1 402 ? 15.353 16.770 -2.091 1.00 88.06 402 ALA A CA 1
ATOM 3146 C C . ALA A 1 402 ? 15.478 15.530 -2.992 1.00 88.06 402 ALA A C 1
ATOM 3148 O O . ALA A 1 402 ? 16.264 15.544 -3.938 1.00 88.06 402 ALA A O 1
ATOM 3149 N N . VAL A 1 403 ? 14.678 14.485 -2.754 1.00 88.00 403 VAL A N 1
ATOM 3150 C CA . VAL A 1 403 ? 14.684 13.272 -3.590 1.00 88.00 403 VAL A CA 1
ATOM 3151 C C . VAL A 1 403 ? 14.159 13.591 -4.987 1.00 88.00 403 VAL A C 1
ATOM 3153 O O . VAL A 1 403 ? 14.843 13.313 -5.970 1.00 88.00 403 VAL A O 1
ATOM 3156 N N . LEU A 1 404 ? 12.998 14.244 -5.086 1.00 91.25 404 LEU A N 1
ATOM 3157 C CA . LEU A 1 404 ? 12.375 14.551 -6.378 1.00 91.25 404 LEU A CA 1
ATOM 3158 C C . LEU A 1 404 ? 13.266 15.465 -7.239 1.00 91.25 404 LEU A C 1
ATOM 3160 O O . LEU A 1 404 ? 13.486 15.186 -8.417 1.00 91.25 404 LEU A O 1
ATOM 3164 N N . SER A 1 405 ? 13.847 16.518 -6.652 1.00 90.44 405 SER A N 1
ATOM 3165 C CA . SER A 1 405 ? 14.774 17.408 -7.370 1.00 90.44 405 SER A CA 1
ATOM 3166 C C . SER A 1 405 ? 16.070 16.705 -7.785 1.00 90.44 405 SER A C 1
ATOM 3168 O O . SER A 1 405 ? 16.561 16.948 -8.889 1.00 90.44 405 SER A O 1
ATOM 3170 N N . SER A 1 406 ? 16.589 15.787 -6.962 1.00 90.31 406 SER A N 1
ATOM 3171 C CA . SER A 1 406 ? 17.771 14.985 -7.303 1.00 90.31 406 SER A CA 1
ATOM 3172 C C . SER A 1 406 ? 17.511 14.074 -8.503 1.00 90.31 406 SER A C 1
ATOM 3174 O O . SER A 1 406 ? 18.346 13.992 -9.401 1.00 90.31 406 SER A O 1
ATOM 3176 N N . ILE A 1 407 ? 16.341 13.434 -8.574 1.00 91.69 407 ILE A N 1
ATOM 3177 C CA . ILE A 1 407 ? 15.958 12.594 -9.718 1.00 91.69 407 ILE A CA 1
ATOM 3178 C C . ILE A 1 407 ? 15.778 13.431 -10.985 1.00 91.69 407 ILE A C 1
ATOM 3180 O O . ILE A 1 407 ? 16.317 13.064 -12.029 1.00 91.69 407 ILE A O 1
ATOM 3184 N N . CYS A 1 408 ? 15.120 14.591 -10.899 1.00 91.94 408 CYS A N 1
ATOM 3185 C CA . CYS A 1 408 ? 15.037 15.532 -12.019 1.00 91.94 408 CYS A CA 1
ATOM 3186 C C . CYS A 1 408 ? 16.426 15.953 -12.525 1.00 91.94 408 CYS A C 1
ATOM 3188 O O . CYS A 1 408 ? 16.669 15.949 -13.732 1.00 91.94 408 CYS A O 1
ATOM 3190 N N . ALA A 1 409 ? 17.356 16.273 -11.618 1.00 90.94 409 ALA A N 1
ATOM 3191 C CA . ALA A 1 409 ? 18.725 16.632 -11.980 1.00 90.94 409 ALA A CA 1
ATOM 3192 C C . ALA A 1 409 ? 19.462 15.466 -12.661 1.00 90.94 409 ALA A C 1
ATOM 3194 O O . ALA A 1 409 ? 20.130 15.666 -13.674 1.00 90.94 409 ALA A O 1
ATOM 3195 N N . LEU A 1 410 ? 19.303 14.238 -12.157 1.00 90.00 410 LEU A N 1
ATOM 3196 C CA . LEU A 1 410 ? 19.905 13.038 -12.746 1.00 90.00 410 LEU A CA 1
ATOM 3197 C C . LEU A 1 410 ? 19.345 12.730 -14.142 1.00 90.00 410 LEU A C 1
ATOM 3199 O O . LEU A 1 410 ? 20.125 12.466 -15.059 1.00 90.00 410 LEU A O 1
ATOM 3203 N N . LEU A 1 411 ? 18.025 12.825 -14.337 1.00 90.75 411 LEU A N 1
ATOM 3204 C CA . LEU A 1 411 ? 17.395 12.686 -15.655 1.00 90.75 411 LEU A CA 1
ATOM 3205 C C . LEU A 1 411 ? 17.872 13.779 -16.623 1.00 90.75 411 LEU A C 1
ATOM 3207 O O . LEU A 1 411 ? 18.155 13.487 -17.785 1.00 90.75 411 LEU A O 1
ATOM 3211 N N . GLY A 1 412 ? 18.034 15.016 -16.142 1.00 90.94 412 GLY A N 1
ATOM 3212 C CA . GLY A 1 412 ? 18.599 16.125 -16.914 1.00 90.94 412 GLY A CA 1
ATOM 3213 C C . GLY A 1 412 ? 20.045 15.869 -17.349 1.00 90.94 412 GLY A C 1
ATOM 3214 O O . GLY A 1 412 ? 20.378 16.052 -18.520 1.00 90.94 412 GLY A O 1
ATOM 3215 N N . CYS A 1 413 ? 20.890 15.365 -16.446 1.00 88.94 413 CYS A N 1
ATOM 3216 C CA . CYS A 1 413 ? 22.258 14.945 -16.762 1.00 88.94 413 CYS A CA 1
ATOM 3217 C C . CYS A 1 413 ? 22.285 13.810 -17.795 1.00 88.94 413 CYS A C 1
ATOM 3219 O O . CYS A 1 413 ? 23.088 13.850 -18.730 1.00 88.94 413 CYS A O 1
ATOM 3221 N N . LEU A 1 414 ? 21.395 12.820 -17.666 1.00 87.06 414 LEU A N 1
ATOM 3222 C CA . LEU A 1 414 ? 21.286 11.720 -18.623 1.00 87.06 414 LEU A CA 1
ATOM 3223 C C . LEU A 1 414 ? 20.865 12.240 -20.006 1.00 87.06 414 LEU A C 1
ATOM 3225 O O . LEU A 1 414 ? 21.500 11.893 -21.003 1.00 87.06 414 LEU A O 1
ATOM 3229 N N . MET A 1 415 ? 19.883 13.145 -20.068 1.00 90.25 415 MET A N 1
ATOM 3230 C CA . MET A 1 415 ? 19.437 13.769 -21.317 1.00 90.25 415 MET A CA 1
ATOM 3231 C C . MET A 1 415 ? 20.548 14.601 -21.966 1.00 90.25 415 MET A C 1
ATOM 3233 O O . MET A 1 415 ? 20.809 14.449 -23.159 1.00 90.25 415 MET A O 1
ATOM 3237 N N . GLY A 1 416 ? 21.254 15.420 -21.179 1.00 88.88 416 GLY A N 1
ATOM 3238 C CA . GLY A 1 416 ? 22.401 16.198 -21.647 1.00 88.88 416 GLY A CA 1
ATOM 3239 C C . GLY A 1 416 ? 23.533 15.314 -22.177 1.00 88.88 416 GLY A C 1
ATOM 3240 O O . GLY A 1 416 ? 24.111 15.611 -23.222 1.00 88.88 416 GLY A O 1
ATOM 3241 N N . SER A 1 417 ? 23.801 14.181 -21.519 1.00 84.25 417 SER A N 1
ATOM 3242 C CA . SER A 1 417 ? 24.796 13.209 -21.987 1.00 84.25 417 SER A CA 1
ATOM 3243 C C . SER A 1 417 ? 24.387 12.512 -23.288 1.00 84.25 417 SER A C 1
ATOM 3245 O O . SER A 1 417 ? 25.251 12.217 -24.116 1.00 84.25 417 SER A O 1
ATOM 3247 N N . GLY A 1 418 ? 23.085 12.272 -23.484 1.00 86.81 418 GLY A N 1
ATOM 3248 C CA . GLY A 1 418 ? 22.529 11.746 -24.727 1.00 86.81 418 GLY A CA 1
ATOM 3249 C C . GLY A 1 418 ? 22.723 12.750 -25.855 1.00 86.81 418 GLY A C 1
ATOM 3250 O O . GLY A 1 418 ? 23.436 12.462 -26.811 1.00 86.81 418 GLY A O 1
ATOM 3251 N N . LEU A 1 419 ? 22.191 13.966 -25.699 1.00 89.81 419 LEU A N 1
ATOM 3252 C CA . LEU A 1 419 ? 22.308 15.053 -26.679 1.00 89.81 419 LEU A CA 1
ATOM 3253 C C . LEU A 1 419 ? 23.765 15.371 -27.049 1.00 89.81 419 LEU A C 1
ATOM 3255 O O . LEU A 1 419 ? 24.078 15.525 -28.227 1.00 89.81 419 LEU A O 1
ATOM 3259 N N . GLY A 1 420 ? 24.676 15.394 -26.073 1.00 87.38 420 GLY A N 1
ATOM 3260 C CA . GLY A 1 420 ? 26.103 15.629 -26.319 1.00 87.38 420 GLY A CA 1
ATOM 3261 C C . GLY A 1 420 ? 26.783 14.547 -27.168 1.00 87.38 420 GLY A C 1
ATOM 3262 O O . GLY A 1 420 ? 27.826 14.796 -27.766 1.00 87.38 420 GLY A O 1
ATOM 3263 N N . GLN A 1 421 ? 26.195 13.351 -27.260 1.00 86.31 421 GLN A N 1
ATOM 3264 C CA . GLN A 1 421 ? 26.713 12.231 -28.048 1.00 86.31 421 GLN A CA 1
ATOM 3265 C C . GLN A 1 421 ? 26.015 12.059 -29.404 1.00 86.31 421 GLN A C 1
ATOM 3267 O O . GLN A 1 421 ? 26.361 11.138 -30.141 1.00 86.31 421 GLN A O 1
ATOM 3272 N N . MET A 1 422 ? 25.082 12.944 -29.769 1.00 86.88 422 MET A N 1
ATOM 3273 C CA . MET A 1 422 ? 24.270 12.803 -30.986 1.00 86.88 422 MET A CA 1
ATOM 3274 C C . MET A 1 422 ? 25.065 12.943 -32.292 1.00 86.88 422 MET A C 1
ATOM 3276 O O . MET A 1 422 ? 24.622 12.485 -33.338 1.00 86.88 422 MET A O 1
ATOM 3280 N N . LEU A 1 423 ? 26.254 13.550 -32.226 1.00 84.38 423 LEU A N 1
ATOM 3281 C CA . LEU A 1 423 ? 27.166 13.709 -33.364 1.00 84.38 423 LEU A CA 1
ATOM 3282 C C . LEU A 1 423 ? 28.019 12.459 -33.640 1.00 84.38 423 LEU A C 1
ATOM 3284 O O . LEU A 1 423 ? 28.806 12.451 -34.586 1.00 84.38 423 LEU A O 1
ATOM 3288 N N . LYS A 1 424 ? 27.913 11.409 -32.813 1.00 83.19 424 LYS A N 1
ATOM 3289 C CA . LYS A 1 424 ? 28.625 10.150 -33.057 1.00 83.19 424 LYS A CA 1
ATOM 3290 C C . LYS A 1 424 ? 28.052 9.439 -34.296 1.00 83.19 424 LYS A C 1
ATOM 3292 O O . LYS A 1 424 ? 26.858 9.563 -34.558 1.00 83.19 424 LYS A O 1
ATOM 3297 N N . PRO A 1 425 ? 28.867 8.647 -35.026 1.00 80.00 425 PRO A N 1
ATOM 3298 C CA . PRO A 1 425 ? 28.415 7.922 -36.221 1.00 80.00 425 PRO A CA 1
ATOM 3299 C C . PRO A 1 425 ? 27.202 7.017 -35.978 1.00 80.00 425 PRO A C 1
ATOM 3301 O O . PRO A 1 425 ? 26.409 6.787 -36.887 1.00 80.00 425 PRO A O 1
ATOM 3304 N N . ASP A 1 426 ? 27.067 6.518 -34.750 1.00 84.81 426 ASP A N 1
ATOM 3305 C CA . ASP A 1 426 ? 25.922 5.748 -34.295 1.00 84.81 426 ASP A CA 1
ATOM 3306 C C . ASP A 1 426 ? 25.136 6.529 -33.236 1.00 84.81 426 ASP A C 1
ATOM 3308 O O . ASP A 1 426 ? 25.567 6.673 -32.087 1.00 84.81 426 ASP A O 1
ATOM 3312 N N . ALA A 1 427 ? 23.976 7.043 -33.643 1.00 88.38 427 ALA A N 1
ATOM 3313 C CA . ALA A 1 427 ? 23.097 7.844 -32.800 1.00 88.38 427 ALA A CA 1
ATOM 3314 C C . ALA A 1 427 ? 22.040 7.011 -32.052 1.00 88.38 427 ALA A C 1
ATOM 3316 O O . ALA A 1 427 ? 21.269 7.579 -31.283 1.00 88.38 427 ALA A O 1
ATOM 3317 N N . ARG A 1 428 ? 21.987 5.680 -32.224 1.00 91.12 428 ARG A N 1
ATOM 3318 C CA . ARG A 1 428 ? 20.915 4.833 -31.660 1.00 91.12 428 ARG A CA 1
ATOM 3319 C C . ARG A 1 428 ? 20.839 4.905 -30.136 1.00 91.12 428 ARG A C 1
ATOM 3321 O O . ARG A 1 428 ? 19.793 5.237 -29.585 1.00 91.12 428 ARG A O 1
ATOM 3328 N N . MET A 1 429 ? 21.952 4.643 -29.452 1.00 90.19 429 MET A N 1
ATOM 3329 C CA . MET A 1 429 ? 22.018 4.688 -27.985 1.00 90.19 429 MET A CA 1
ATOM 3330 C C . MET A 1 429 ? 21.813 6.111 -27.417 1.00 90.19 429 MET A C 1
ATOM 3332 O O . MET A 1 429 ? 21.031 6.271 -26.478 1.00 90.19 429 MET A O 1
ATOM 3336 N N . PRO A 1 430 ? 22.423 7.173 -27.984 1.00 91.25 430 PRO A N 1
ATOM 3337 C CA . PRO A 1 430 ? 22.075 8.549 -27.631 1.00 91.25 430 PRO A CA 1
ATOM 3338 C C . PRO A 1 430 ? 20.577 8.873 -27.769 1.00 91.25 430 PRO A C 1
ATOM 3340 O O . PRO A 1 430 ? 19.992 9.428 -26.838 1.00 91.25 430 PRO A O 1
ATOM 3343 N N . LEU A 1 431 ? 19.944 8.509 -28.893 1.00 92.12 431 LEU A N 1
ATOM 3344 C CA . LEU A 1 431 ? 18.509 8.718 -29.125 1.00 92.12 431 LEU A CA 1
ATOM 3345 C C . LEU A 1 431 ? 17.654 7.941 -28.123 1.00 92.12 431 LEU A C 1
ATOM 3347 O O . LEU A 1 431 ? 16.663 8.473 -27.631 1.00 92.12 431 LEU A O 1
ATOM 3351 N N . PHE A 1 432 ? 18.056 6.715 -27.783 1.00 93.00 432 PHE A N 1
ATOM 3352 C CA . PHE A 1 432 ? 17.400 5.910 -26.758 1.00 93.00 432 PHE A CA 1
ATOM 3353 C C . PHE A 1 432 ? 17.405 6.612 -25.394 1.00 93.00 432 PHE A C 1
ATOM 3355 O O . PHE A 1 432 ? 16.348 6.752 -24.781 1.00 93.00 432 PHE A O 1
ATOM 3362 N N . PHE A 1 433 ? 18.551 7.133 -24.940 1.00 91.00 433 PHE A N 1
ATOM 3363 C CA . PHE A 1 433 ? 18.611 7.859 -23.666 1.00 91.00 433 PHE A CA 1
ATOM 3364 C C . PHE A 1 433 ? 17.762 9.125 -23.667 1.00 91.00 433 PHE A C 1
ATOM 3366 O O . PHE A 1 433 ? 17.078 9.383 -22.682 1.00 91.00 433 PHE A O 1
ATOM 3373 N N . VAL A 1 434 ? 17.770 9.889 -24.763 1.00 92.56 434 VAL A N 1
ATOM 3374 C CA . VAL A 1 434 ? 16.914 11.076 -24.901 1.00 92.56 434 VAL A CA 1
ATOM 3375 C C . VAL A 1 434 ? 15.431 10.690 -24.884 1.00 92.56 434 VAL A C 1
ATOM 3377 O O . VAL A 1 434 ? 14.639 11.341 -24.212 1.00 92.56 434 VAL A O 1
ATOM 3380 N N . ALA A 1 435 ? 15.041 9.612 -25.567 1.00 93.50 435 ALA A N 1
ATOM 3381 C CA . ALA A 1 435 ? 13.657 9.146 -25.580 1.00 93.50 435 ALA A CA 1
ATOM 3382 C C . ALA A 1 435 ? 13.181 8.691 -24.188 1.00 93.50 435 ALA A C 1
ATOM 3384 O O . ALA A 1 435 ? 12.079 9.048 -23.773 1.00 93.50 435 ALA A O 1
ATOM 3385 N N . VAL A 1 436 ? 14.013 7.942 -23.455 1.00 92.56 436 VAL A N 1
ATOM 3386 C CA . VAL A 1 436 ? 13.719 7.479 -22.086 1.00 92.56 436 VAL A CA 1
ATOM 3387 C C . VAL A 1 436 ? 13.603 8.651 -21.116 1.00 92.56 436 VAL A C 1
ATOM 3389 O O . VAL A 1 436 ? 12.629 8.733 -20.368 1.00 92.56 436 VAL A O 1
ATOM 3392 N N . THR A 1 437 ? 14.545 9.595 -21.138 1.00 92.75 437 THR A N 1
ATOM 3393 C CA . THR A 1 437 ? 14.495 10.750 -20.230 1.00 92.75 437 THR A CA 1
ATOM 3394 C C . THR A 1 437 ? 13.308 11.656 -20.517 1.00 92.75 437 THR A C 1
ATOM 3396 O O . THR A 1 437 ? 12.646 12.077 -19.572 1.00 92.75 437 THR A O 1
ATOM 3399 N N . LEU A 1 438 ? 12.983 11.908 -21.790 1.00 93.50 438 LEU A N 1
ATOM 3400 C CA . LEU A 1 438 ? 11.811 12.701 -22.168 1.00 93.50 438 LEU A CA 1
ATOM 3401 C C . LEU A 1 438 ? 10.497 12.041 -21.747 1.00 93.50 438 LEU A C 1
ATOM 3403 O O . LEU A 1 438 ? 9.591 12.741 -21.296 1.00 93.50 438 LEU A O 1
ATOM 3407 N N . PHE A 1 439 ? 10.391 10.713 -21.858 1.00 94.44 439 PHE A N 1
ATOM 3408 C CA . PHE A 1 439 ? 9.218 9.973 -21.396 1.00 94.44 439 PHE A CA 1
ATOM 3409 C C . PHE A 1 439 ? 9.000 10.160 -19.887 1.00 94.44 439 PHE A C 1
ATOM 3411 O O . PHE A 1 439 ? 7.935 10.600 -19.465 1.00 94.44 439 PHE A O 1
ATOM 3418 N N . HIS A 1 440 ? 10.021 9.925 -19.061 1.00 93.44 440 HIS A N 1
ATOM 3419 C CA . HIS A 1 440 ? 9.873 10.092 -17.609 1.00 93.44 440 HIS A CA 1
ATOM 3420 C C . HIS A 1 440 ? 9.697 11.550 -17.188 1.00 93.44 440 HIS A C 1
ATOM 3422 O O . HIS A 1 440 ? 8.928 11.840 -16.272 1.00 93.44 440 HIS A O 1
ATOM 3428 N N . ALA A 1 441 ? 10.373 12.480 -17.865 1.00 93.12 441 ALA A N 1
ATOM 3429 C CA . ALA A 1 441 ? 10.224 13.900 -17.589 1.00 93.12 441 ALA A CA 1
ATOM 3430 C C . ALA A 1 441 ? 8.792 14.380 -17.871 1.00 93.12 441 ALA A C 1
ATOM 3432 O O . ALA A 1 441 ? 8.242 15.125 -17.058 1.00 93.12 441 ALA A O 1
ATOM 3433 N N . ILE A 1 442 ? 8.165 13.949 -18.978 1.00 93.88 442 ILE A N 1
ATOM 3434 C CA . ILE A 1 442 ? 6.791 14.363 -19.297 1.00 93.88 442 ILE A CA 1
ATOM 3435 C C . ILE A 1 442 ? 5.764 13.729 -18.354 1.00 93.88 442 ILE A C 1
ATOM 3437 O O . ILE A 1 442 ? 4.829 14.415 -17.951 1.00 93.88 442 ILE A O 1
ATOM 3441 N N . GLU A 1 443 ? 5.959 12.472 -17.949 1.00 92.94 443 GLU A N 1
ATOM 3442 C CA . GLU A 1 443 ? 5.097 11.785 -16.973 1.00 92.94 443 GLU A CA 1
ATOM 3443 C C . GLU A 1 443 ? 5.134 12.489 -15.612 1.00 92.94 443 GLU A C 1
ATOM 3445 O O . GLU A 1 443 ? 4.088 12.816 -15.046 1.00 92.94 443 GLU A O 1
ATOM 3450 N N . PHE A 1 444 ? 6.336 12.824 -15.136 1.00 92.56 444 PHE A N 1
ATOM 3451 C CA . PHE A 1 444 ? 6.502 13.577 -13.898 1.00 92.56 444 PHE A CA 1
ATOM 3452 C C . PHE A 1 444 ? 5.959 15.006 -14.010 1.00 92.56 444 PHE A C 1
ATOM 3454 O O . PHE A 1 444 ? 5.263 15.471 -13.112 1.00 92.56 444 PHE A O 1
ATOM 3461 N N . THR A 1 445 ? 6.215 15.704 -15.121 1.00 92.00 445 THR A N 1
ATOM 3462 C CA . THR A 1 445 ? 5.678 17.058 -15.351 1.00 92.00 445 THR A CA 1
ATOM 3463 C C . THR A 1 445 ? 4.153 17.045 -15.364 1.00 92.00 445 THR A C 1
ATOM 3465 O O . THR A 1 445 ? 3.522 17.916 -14.770 1.00 92.00 445 THR A O 1
ATOM 3468 N N . PHE A 1 446 ? 3.543 16.042 -15.994 1.00 92.44 446 PHE A N 1
ATOM 3469 C CA . PHE A 1 446 ? 2.099 15.857 -15.969 1.00 92.44 446 PHE A CA 1
ATOM 3470 C C . PHE A 1 446 ? 1.584 15.636 -14.540 1.00 92.44 446 PHE A C 1
ATOM 3472 O O . PHE A 1 446 ? 0.654 16.327 -14.121 1.00 92.44 446 PHE A O 1
ATOM 3479 N N . ALA A 1 447 ? 2.204 14.733 -13.772 1.00 89.44 447 ALA A N 1
ATOM 3480 C CA . ALA A 1 447 ? 1.842 14.516 -12.372 1.00 89.44 447 ALA A CA 1
ATOM 3481 C C . ALA A 1 447 ? 1.980 15.811 -11.558 1.00 89.44 447 ALA A C 1
ATOM 3483 O O . ALA A 1 447 ? 1.087 16.158 -10.791 1.00 89.44 447 ALA A O 1
ATOM 3484 N N . ALA A 1 448 ? 3.040 16.583 -11.796 1.00 89.62 448 ALA A N 1
ATOM 3485 C CA . ALA A 1 448 ? 3.274 17.838 -11.103 1.00 89.62 448 ALA A CA 1
ATOM 3486 C C . ALA A 1 448 ? 2.242 18.924 -11.431 1.00 89.62 448 ALA A C 1
ATOM 3488 O O . ALA A 1 448 ? 1.854 19.688 -10.549 1.00 89.62 448 ALA A O 1
ATOM 3489 N N . VAL A 1 449 ? 1.774 18.985 -12.679 1.00 90.62 449 VAL A N 1
ATOM 3490 C CA . VAL A 1 449 ? 0.791 19.980 -13.131 1.00 90.62 449 VAL A CA 1
ATOM 3491 C C . VAL A 1 449 ? -0.636 19.590 -12.743 1.00 90.62 449 VAL A C 1
ATOM 3493 O O . VAL A 1 449 ? -1.403 20.441 -12.298 1.00 90.62 449 VAL A O 1
ATOM 3496 N N . CYS A 1 450 ? -1.015 18.323 -12.920 1.00 86.06 450 CYS A N 1
ATOM 3497 C CA . CYS A 1 450 ? -2.397 17.871 -12.740 1.00 86.06 450 CYS A CA 1
ATOM 3498 C C . CYS A 1 450 ? -2.682 17.294 -11.345 1.00 86.06 450 CYS A C 1
ATOM 3500 O O . CYS A 1 450 ? -3.828 17.338 -10.906 1.00 86.06 450 CYS A O 1
ATOM 3502 N N . HIS A 1 451 ? -1.660 16.806 -10.638 1.00 84.56 451 HIS A N 1
ATOM 3503 C CA . HIS A 1 451 ? -1.777 16.094 -9.360 1.00 84.56 451 HIS A CA 1
ATOM 3504 C C . HIS A 1 451 ? -0.740 16.589 -8.339 1.00 84.56 451 HIS A C 1
ATOM 3506 O O . HIS A 1 451 ? -0.110 15.811 -7.627 1.00 84.56 451 HIS A O 1
ATOM 3512 N N . SER A 1 452 ? -0.569 17.913 -8.242 1.00 82.81 452 SER A N 1
ATOM 3513 C CA . SER A 1 452 ? 0.493 18.545 -7.442 1.00 82.81 452 SER A CA 1
ATOM 3514 C C . SER A 1 452 ? 0.506 18.172 -5.954 1.00 82.81 452 SER A C 1
ATOM 3516 O O . SER A 1 452 ? 1.542 18.264 -5.302 1.00 82.81 452 SER A O 1
ATOM 3518 N N . LYS A 1 453 ? -0.640 17.745 -5.412 1.00 79.75 453 LYS A N 1
ATOM 3519 C CA . LYS A 1 453 ? -0.804 17.366 -4.001 1.00 79.75 453 LYS A CA 1
ATOM 3520 C C . LYS A 1 453 ? -0.397 15.923 -3.692 1.00 79.75 453 LYS A C 1
ATOM 3522 O O . LYS A 1 453 ? -0.260 15.596 -2.521 1.00 79.75 453 LYS A O 1
ATOM 3527 N N . THR A 1 454 ? -0.227 15.081 -4.709 1.00 79.69 454 THR A N 1
ATOM 3528 C CA . THR A 1 454 ? 0.052 13.640 -4.575 1.00 79.69 454 THR A CA 1
ATOM 3529 C C . THR A 1 454 ? 1.304 13.243 -5.364 1.00 79.69 454 THR A C 1
ATOM 3531 O O . THR A 1 454 ? 1.381 12.137 -5.893 1.00 79.69 454 THR A O 1
ATOM 3534 N N . ILE A 1 455 ? 2.255 14.173 -5.530 1.00 86.62 455 ILE A N 1
ATOM 3535 C CA . ILE A 1 455 ? 3.518 13.898 -6.222 1.00 86.62 455 ILE A CA 1
ATOM 3536 C C . ILE A 1 455 ? 4.413 13.067 -5.308 1.00 86.62 455 ILE A C 1
ATOM 3538 O O . ILE A 1 455 ? 4.787 13.499 -4.217 1.00 86.62 455 ILE A O 1
ATOM 3542 N N . GLU A 1 456 ? 4.832 11.918 -5.815 1.00 89.81 456 GLU A N 1
ATOM 3543 C CA . GLU A 1 456 ? 5.739 10.996 -5.140 1.00 89.81 456 GLU A CA 1
ATOM 3544 C C . GLU A 1 456 ? 6.779 10.480 -6.139 1.00 89.81 456 GLU A C 1
ATOM 3546 O O . GLU A 1 456 ? 6.681 10.712 -7.348 1.00 89.81 456 GLU A O 1
ATOM 3551 N N . PHE A 1 457 ? 7.789 9.758 -5.659 1.00 88.25 457 PHE A N 1
ATOM 3552 C CA . PHE A 1 457 ? 8.799 9.150 -6.521 1.00 88.25 457 PHE A CA 1
ATOM 3553 C C . PHE A 1 457 ? 8.176 8.203 -7.565 1.00 88.25 457 PHE A C 1
ATOM 3555 O O . PHE A 1 457 ? 8.581 8.210 -8.732 1.00 88.25 457 PHE A O 1
ATOM 3562 N N . ARG A 1 458 ? 7.104 7.486 -7.201 1.00 85.88 458 ARG A N 1
ATOM 3563 C CA . ARG A 1 458 ? 6.313 6.656 -8.125 1.00 85.88 458 ARG A CA 1
ATOM 3564 C C . ARG A 1 458 ? 5.814 7.420 -9.363 1.00 85.88 458 ARG A C 1
ATOM 3566 O O . ARG A 1 458 ? 5.677 6.817 -10.428 1.00 85.88 458 ARG A O 1
ATOM 3573 N N . SER A 1 459 ? 5.595 8.736 -9.272 1.00 88.44 459 SER A N 1
ATOM 3574 C CA . SER A 1 459 ? 5.149 9.575 -10.397 1.00 88.44 459 SER A CA 1
ATOM 3575 C C . SER A 1 459 ? 6.156 9.636 -11.553 1.00 88.44 459 SER A C 1
ATOM 3577 O O . SER A 1 459 ? 5.775 9.977 -12.671 1.00 88.44 459 SER A O 1
ATOM 3579 N N . PHE A 1 460 ? 7.428 9.286 -11.322 1.00 88.56 460 PHE A N 1
ATOM 3580 C CA . PHE A 1 460 ? 8.417 9.166 -12.394 1.00 88.56 460 PHE A CA 1
ATOM 3581 C C . PHE A 1 460 ? 8.252 7.897 -13.236 1.00 88.56 460 PHE A C 1
ATOM 3583 O O . PHE A 1 460 ? 8.816 7.844 -14.322 1.00 88.56 460 PHE A O 1
ATOM 3590 N N . LEU A 1 461 ? 7.525 6.871 -12.771 1.00 88.12 461 LEU A N 1
ATOM 3591 C CA . LEU A 1 461 ? 7.434 5.550 -13.418 1.00 88.12 461 LEU A CA 1
ATOM 3592 C C . LEU A 1 461 ? 8.796 4.853 -13.629 1.00 88.12 461 LEU A C 1
ATOM 3594 O O . LEU A 1 461 ? 8.967 4.099 -14.586 1.00 88.12 461 LEU A O 1
ATOM 3598 N N . LEU A 1 462 ? 9.772 5.097 -12.747 1.00 84.25 462 LEU A N 1
ATOM 3599 C CA . LEU A 1 462 ? 11.101 4.462 -12.795 1.00 84.25 462 LEU A CA 1
ATOM 3600 C C . LEU A 1 462 ? 11.152 3.095 -12.084 1.00 84.25 462 LEU A C 1
ATOM 3602 O O . LEU A 1 462 ? 12.123 2.362 -12.247 1.00 84.25 462 LEU A O 1
ATOM 3606 N N . THR A 1 463 ? 10.113 2.738 -11.326 1.00 69.56 463 THR A N 1
ATOM 3607 C CA . THR A 1 463 ? 10.019 1.504 -10.521 1.00 69.56 463 THR A CA 1
ATOM 3608 C C . THR A 1 463 ? 8.644 0.815 -10.633 1.00 69.56 463 THR A C 1
ATOM 3610 O O . THR A 1 463 ? 8.020 0.508 -9.620 1.00 69.56 463 THR A O 1
ATOM 3613 N N . PRO A 1 464 ? 8.079 0.557 -11.831 1.00 60.81 464 PRO A N 1
ATOM 3614 C CA . PRO A 1 464 ? 6.817 -0.167 -11.908 1.00 60.81 464 PRO A CA 1
ATOM 3615 C C . PRO A 1 464 ? 6.937 -1.585 -11.321 1.00 60.81 464 PRO A C 1
ATOM 3617 O O . PRO A 1 464 ? 7.907 -2.314 -11.543 1.00 60.81 464 PRO A O 1
ATOM 3620 N N . VAL A 1 465 ? 5.905 -1.929 -10.551 1.00 55.78 465 VAL A N 1
ATOM 3621 C CA . VAL A 1 465 ? 5.696 -3.177 -9.806 1.00 55.78 465 VAL A CA 1
ATOM 3622 C C . VAL A 1 465 ? 5.492 -4.362 -10.770 1.00 55.78 465 VAL A C 1
ATOM 3624 O O . VAL A 1 465 ? 4.822 -4.177 -11.790 1.00 55.78 465 VAL A O 1
ATOM 3627 N N . PRO A 1 466 ? 5.976 -5.585 -10.454 1.00 57.53 466 PRO A N 1
ATOM 3628 C CA . PRO A 1 466 ? 6.734 -5.976 -9.261 1.00 57.53 466 PRO A CA 1
ATOM 3629 C C . PRO A 1 466 ? 8.264 -5.993 -9.461 1.00 57.53 466 PRO A C 1
ATOM 3631 O O . PRO A 1 466 ? 8.767 -6.224 -10.558 1.00 57.53 466 PRO A O 1
ATOM 3634 N N . ALA A 1 467 ? 8.994 -5.811 -8.352 1.00 58.62 467 ALA A N 1
ATOM 3635 C CA . ALA A 1 467 ? 10.402 -6.192 -8.161 1.00 58.62 467 ALA A CA 1
ATOM 3636 C C . ALA A 1 467 ? 11.410 -5.699 -9.224 1.00 58.62 467 ALA A C 1
ATOM 3638 O O . ALA A 1 467 ? 11.996 -6.498 -9.952 1.00 58.62 467 ALA A O 1
ATOM 3639 N N . ALA A 1 468 ? 11.662 -4.385 -9.285 1.00 68.88 468 ALA A N 1
ATOM 3640 C CA . ALA A 1 468 ? 12.709 -3.785 -10.128 1.00 68.88 468 ALA A CA 1
ATOM 3641 C C . ALA A 1 468 ? 12.605 -4.095 -11.640 1.00 68.88 468 ALA A C 1
ATOM 3643 O O . ALA A 1 468 ? 13.560 -3.859 -12.387 1.00 68.88 468 ALA A O 1
ATOM 3644 N N . GLY A 1 469 ? 11.456 -4.600 -12.114 1.00 81.00 469 GLY A N 1
ATOM 3645 C CA . GLY A 1 469 ? 11.292 -5.129 -13.472 1.00 81.00 469 GLY A CA 1
ATOM 3646 C C . GLY A 1 469 ? 11.648 -4.128 -14.573 1.00 81.00 469 GLY A C 1
ATOM 3647 O O . GLY A 1 469 ? 12.246 -4.499 -15.581 1.00 81.00 469 GLY A O 1
ATOM 3648 N N . TYR A 1 470 ? 11.373 -2.842 -14.353 1.00 86.38 470 TYR A N 1
ATOM 3649 C CA . TYR A 1 470 ? 11.774 -1.781 -15.275 1.00 86.38 470 TYR A CA 1
ATOM 3650 C C . TYR A 1 470 ? 13.285 -1.589 -15.363 1.00 86.38 470 TYR A C 1
ATOM 3652 O O . TYR A 1 470 ? 13.832 -1.543 -16.464 1.00 86.38 470 TYR A O 1
ATOM 3660 N N . SER A 1 471 ? 13.974 -1.513 -14.224 1.00 88.00 471 SER A N 1
ATOM 3661 C CA . SER A 1 471 ? 15.432 -1.398 -14.209 1.00 88.00 471 SER A CA 1
ATOM 3662 C C . SER A 1 471 ? 16.087 -2.617 -14.845 1.00 88.00 471 SER A C 1
ATOM 3664 O O . SER A 1 471 ? 17.042 -2.458 -15.599 1.00 88.00 471 SER A O 1
ATOM 3666 N N . VAL A 1 472 ? 15.548 -3.819 -14.612 1.00 88.62 472 VAL A N 1
ATOM 3667 C CA . VAL A 1 472 ? 16.004 -5.045 -15.285 1.00 88.62 472 VAL A CA 1
ATOM 3668 C C . VAL A 1 472 ? 15.838 -4.926 -16.799 1.00 88.62 472 VAL A C 1
ATOM 3670 O O . VAL A 1 472 ? 16.788 -5.198 -17.528 1.00 88.62 472 VAL A O 1
ATOM 3673 N N . ALA A 1 473 ? 14.678 -4.470 -17.276 1.00 90.38 473 ALA A N 1
ATOM 3674 C CA . ALA A 1 473 ? 14.426 -4.275 -18.700 1.00 90.38 473 ALA A CA 1
ATOM 3675 C C . ALA A 1 473 ? 15.404 -3.257 -19.318 1.00 90.38 473 ALA A C 1
ATOM 3677 O O . ALA A 1 473 ? 16.047 -3.551 -20.325 1.00 90.38 473 ALA A O 1
ATOM 3678 N N . MET A 1 474 ? 15.596 -2.100 -18.674 1.00 91.19 474 MET A N 1
ATOM 3679 C CA . MET A 1 474 ? 16.516 -1.057 -19.145 1.00 91.19 474 MET A CA 1
ATOM 3680 C C . MET A 1 474 ? 17.970 -1.532 -19.184 1.00 91.19 474 MET A C 1
ATOM 3682 O O . MET A 1 474 ? 18.679 -1.277 -20.158 1.00 91.19 474 MET A O 1
ATOM 3686 N N . ILE A 1 475 ? 18.416 -2.253 -18.153 1.00 90.44 475 ILE A N 1
ATOM 3687 C CA . ILE A 1 475 ? 19.760 -2.838 -18.117 1.00 90.44 475 ILE A CA 1
ATOM 3688 C C . ILE A 1 475 ? 19.902 -3.892 -19.221 1.00 90.44 475 ILE A C 1
ATOM 3690 O O . ILE A 1 475 ? 20.896 -3.864 -19.942 1.00 90.44 475 ILE A O 1
ATOM 3694 N N . ALA A 1 476 ? 18.907 -4.763 -19.416 1.00 92.56 476 ALA A N 1
ATOM 3695 C CA . ALA A 1 476 ? 18.916 -5.769 -20.477 1.00 92.56 476 ALA A CA 1
ATOM 3696 C C . ALA A 1 476 ? 19.009 -5.134 -21.874 1.00 92.56 476 ALA A C 1
ATOM 3698 O O . ALA A 1 476 ? 19.835 -5.568 -22.673 1.00 92.56 476 ALA A O 1
ATOM 3699 N N . ALA A 1 477 ? 18.254 -4.062 -22.139 1.00 93.38 477 ALA A N 1
ATOM 3700 C CA . ALA A 1 477 ? 18.307 -3.327 -23.403 1.00 93.38 477 ALA A CA 1
ATOM 3701 C C . ALA A 1 477 ? 19.698 -2.731 -23.680 1.00 93.38 477 ALA A C 1
ATOM 3703 O O . ALA A 1 477 ? 20.218 -2.831 -24.795 1.00 93.38 477 ALA A O 1
ATOM 3704 N N . ILE A 1 478 ? 20.326 -2.134 -22.658 1.00 91.81 478 ILE A N 1
ATOM 3705 C CA . ILE A 1 478 ? 21.680 -1.576 -22.764 1.00 91.81 478 ILE A CA 1
ATOM 3706 C C . ILE A 1 478 ? 22.705 -2.697 -22.984 1.00 91.81 478 ILE A C 1
ATOM 3708 O O . ILE A 1 478 ? 23.559 -2.584 -23.863 1.00 91.81 478 ILE A O 1
ATOM 3712 N N . CYS A 1 479 ? 22.623 -3.778 -22.208 1.00 91.69 479 CYS A N 1
ATOM 3713 C CA . CYS A 1 479 ? 23.533 -4.916 -22.305 1.00 91.69 479 CYS A CA 1
ATOM 3714 C C . CYS A 1 479 ? 23.436 -5.616 -23.663 1.00 91.69 479 CYS A C 1
ATOM 3716 O O . CYS A 1 479 ? 24.469 -5.884 -24.269 1.00 91.69 479 CYS A O 1
ATOM 3718 N N . GLU A 1 480 ? 22.224 -5.873 -24.156 1.00 93.56 480 GLU A N 1
ATOM 3719 C CA . GLU A 1 480 ? 22.001 -6.508 -25.453 1.00 93.56 480 GLU A CA 1
ATOM 3720 C C . GLU A 1 480 ? 22.584 -5.663 -26.594 1.00 93.56 480 GLU A C 1
ATOM 3722 O O . GLU A 1 480 ? 23.317 -6.187 -27.433 1.00 93.56 480 GLU A O 1
ATOM 3727 N N . TYR A 1 481 ? 22.351 -4.348 -26.578 1.00 91.62 481 TYR A N 1
ATOM 3728 C CA . TYR A 1 481 ? 22.889 -3.446 -27.596 1.00 91.62 481 TYR A CA 1
ATOM 3729 C C . TYR A 1 481 ? 24.419 -3.511 -27.671 1.00 91.62 481 TYR A C 1
ATOM 3731 O O . TYR A 1 481 ? 24.999 -3.666 -28.750 1.00 91.62 481 TYR A O 1
ATOM 3739 N N . TRP A 1 482 ? 25.090 -3.405 -26.519 1.00 89.38 482 TRP A N 1
ATOM 3740 C CA . TRP A 1 482 ? 26.551 -3.449 -26.470 1.00 89.38 482 TRP A CA 1
ATOM 3741 C C . TRP A 1 482 ? 27.100 -4.836 -26.792 1.00 89.38 482 TRP A C 1
ATOM 3743 O O . TRP A 1 482 ? 28.158 -4.926 -27.411 1.00 89.38 482 TRP A O 1
ATOM 3753 N N . LEU A 1 483 ? 26.382 -5.902 -26.431 1.00 88.94 483 LEU A N 1
ATOM 3754 C CA . LEU A 1 483 ? 26.744 -7.272 -26.777 1.00 88.94 483 LEU A CA 1
ATOM 3755 C C . LEU A 1 483 ? 26.741 -7.473 -28.297 1.00 88.94 483 LEU A C 1
ATOM 3757 O O . LEU A 1 483 ? 27.747 -7.912 -28.850 1.00 88.94 483 LEU A O 1
ATOM 3761 N N . TRP A 1 484 ? 25.662 -7.097 -28.990 1.00 88.50 484 TRP A N 1
ATOM 3762 C CA . TRP A 1 484 ? 25.589 -7.217 -30.450 1.00 88.50 484 TRP A CA 1
ATOM 3763 C C . TRP A 1 484 ? 26.627 -6.354 -31.158 1.00 88.50 484 TRP A C 1
ATOM 3765 O O . TRP A 1 484 ? 27.270 -6.807 -32.107 1.00 88.50 484 TRP A O 1
ATOM 3775 N N . HIS A 1 485 ? 26.853 -5.140 -30.652 1.00 84.25 485 HIS A N 1
ATOM 3776 C CA . HIS A 1 485 ? 27.893 -4.262 -31.170 1.00 84.25 485 HIS A CA 1
ATOM 3777 C C . HIS A 1 485 ? 29.301 -4.852 -30.967 1.00 84.25 485 HIS A C 1
ATOM 3779 O O . HIS A 1 485 ? 30.138 -4.747 -31.861 1.00 84.25 485 HIS A O 1
ATOM 3785 N N . ALA A 1 486 ? 29.582 -5.482 -29.821 1.00 85.25 486 ALA A N 1
ATOM 3786 C CA . ALA A 1 486 ? 30.872 -6.116 -29.539 1.00 85.25 486 ALA A CA 1
ATOM 3787 C C . ALA A 1 486 ? 31.106 -7.378 -30.385 1.00 85.25 486 ALA A C 1
ATOM 3789 O O . ALA A 1 486 ? 32.227 -7.622 -30.823 1.00 85.25 486 ALA A O 1
ATOM 3790 N N . LEU A 1 487 ? 30.050 -8.152 -30.648 1.00 85.56 487 LEU A N 1
ATOM 3791 C CA . LEU A 1 487 ? 30.097 -9.344 -31.499 1.00 85.56 487 LEU A CA 1
ATOM 3792 C C . LEU A 1 487 ? 30.110 -9.018 -33.004 1.00 85.56 487 LEU A C 1
ATOM 3794 O O . LEU A 1 487 ? 30.258 -9.922 -33.822 1.00 85.56 487 LEU A O 1
ATOM 3798 N N . GLY A 1 488 ? 29.932 -7.749 -33.387 1.00 80.75 488 GLY A N 1
ATOM 3799 C CA . GLY A 1 488 ? 29.861 -7.324 -34.788 1.00 80.75 488 GLY A CA 1
ATOM 3800 C C . GLY A 1 488 ? 28.574 -7.743 -35.512 1.00 80.75 488 GLY A C 1
ATOM 3801 O O . GLY A 1 488 ? 28.459 -7.546 -36.722 1.00 80.75 488 GLY A O 1
ATOM 3802 N N . PHE A 1 489 ? 27.586 -8.286 -34.794 1.00 77.56 489 PHE A N 1
ATOM 3803 C CA . PHE A 1 489 ? 26.285 -8.652 -35.349 1.00 77.56 489 PHE A CA 1
ATOM 3804 C C . PHE A 1 489 ? 25.416 -7.403 -35.493 1.00 77.56 489 PHE A C 1
ATOM 3806 O O . PHE A 1 489 ? 24.696 -7.010 -34.579 1.00 77.56 489 PHE A O 1
ATOM 3813 N N . THR A 1 490 ? 25.484 -6.753 -36.655 1.00 71.50 490 THR A N 1
ATOM 3814 C CA . THR A 1 490 ? 24.626 -5.606 -36.974 1.00 71.50 490 THR A CA 1
ATOM 3815 C C . THR A 1 490 ? 24.083 -5.693 -38.398 1.00 71.50 490 THR A C 1
ATOM 3817 O O . THR A 1 490 ? 24.708 -6.277 -39.283 1.00 71.50 490 THR A O 1
ATOM 3820 N N . LEU A 1 491 ? 22.893 -5.124 -38.626 1.00 76.06 491 LEU A N 1
ATOM 3821 C CA . LEU A 1 491 ? 22.332 -4.995 -39.974 1.00 76.06 491 LEU A CA 1
ATOM 3822 C C . LEU A 1 491 ? 23.259 -4.141 -40.848 1.00 76.06 491 LEU A C 1
ATOM 3824 O O . LEU A 1 491 ? 23.804 -3.139 -40.398 1.00 76.06 491 LEU A O 1
ATOM 3828 N N . SER A 1 492 ? 23.409 -4.485 -42.123 1.00 77.69 492 SER A N 1
ATOM 3829 C CA . SER A 1 492 ? 24.275 -3.729 -43.029 1.00 77.69 492 SER A CA 1
ATOM 3830 C C . SER A 1 492 ? 23.632 -2.412 -43.489 1.00 77.69 492 SER A C 1
ATOM 3832 O O . SER A 1 492 ? 22.497 -2.402 -43.974 1.00 77.69 492 SER A O 1
ATOM 3834 N N . GLY A 1 493 ? 24.392 -1.314 -43.421 1.00 77.88 493 GLY A N 1
ATOM 3835 C CA . GLY A 1 493 ? 24.183 -0.071 -44.178 1.00 77.88 493 GLY A CA 1
ATOM 3836 C C . GLY A 1 493 ? 22.746 0.467 -44.205 1.00 77.88 493 GLY A C 1
ATOM 3837 O O . GLY A 1 493 ? 22.249 1.016 -43.222 1.00 77.88 493 GLY A O 1
ATOM 3838 N N . LEU A 1 494 ? 22.086 0.359 -45.362 1.00 84.81 494 LEU A N 1
ATOM 3839 C CA . LEU A 1 494 ? 20.759 0.933 -45.608 1.00 84.81 494 LEU A CA 1
ATOM 3840 C C . LEU A 1 494 ? 19.662 0.316 -44.724 1.00 84.81 494 LEU A C 1
ATOM 3842 O O . LEU A 1 494 ? 18.820 1.048 -44.207 1.00 84.81 494 LEU A O 1
ATOM 3846 N N . ALA A 1 495 ? 19.697 -1.001 -44.501 1.00 85.38 495 ALA A N 1
ATOM 3847 C CA . ALA A 1 495 ? 18.700 -1.695 -43.685 1.00 85.38 495 ALA A CA 1
ATOM 3848 C C . ALA A 1 495 ? 18.737 -1.218 -42.224 1.00 85.38 495 ALA A C 1
ATOM 3850 O O . ALA A 1 495 ? 17.692 -0.952 -41.634 1.00 85.38 495 ALA A O 1
ATOM 3851 N N . MET A 1 496 ? 19.941 -1.015 -41.674 1.00 85.88 496 MET A N 1
ATOM 3852 C CA . MET A 1 496 ? 20.127 -0.448 -40.334 1.00 85.88 496 MET A CA 1
ATOM 3853 C C . MET A 1 496 ? 19.515 0.953 -40.228 1.00 85.88 496 MET A C 1
ATOM 3855 O O . MET A 1 496 ? 18.809 1.245 -39.264 1.00 85.88 496 MET A O 1
ATOM 3859 N N . ARG A 1 497 ? 19.759 1.818 -41.222 1.00 86.94 497 ARG A N 1
ATOM 3860 C CA . ARG A 1 497 ? 19.235 3.193 -41.235 1.00 86.94 497 ARG A CA 1
ATOM 3861 C C . ARG A 1 497 ? 17.714 3.221 -41.306 1.00 86.94 497 ARG A C 1
ATOM 3863 O O . ARG A 1 497 ? 17.097 3.934 -40.524 1.00 86.94 497 ARG A O 1
ATOM 3870 N N . ILE A 1 498 ? 17.117 2.428 -42.198 1.00 90.25 498 ILE A N 1
ATOM 3871 C CA . ILE A 1 498 ? 15.656 2.339 -42.331 1.00 90.25 498 ILE A CA 1
ATOM 3872 C C . ILE A 1 498 ? 15.037 1.842 -41.024 1.00 90.25 498 ILE A C 1
ATOM 3874 O O . ILE A 1 498 ? 14.116 2.475 -40.519 1.00 90.25 498 ILE A O 1
ATOM 3878 N N . ALA A 1 499 ? 15.572 0.767 -40.441 1.00 89.88 499 ALA A N 1
ATOM 3879 C CA . ALA A 1 499 ? 15.059 0.215 -39.191 1.00 89.88 499 ALA A CA 1
ATOM 3880 C C . ALA A 1 499 ? 15.209 1.195 -38.012 1.00 89.88 499 ALA A C 1
ATOM 3882 O O . ALA A 1 499 ? 14.286 1.343 -37.216 1.00 89.88 499 ALA A O 1
ATOM 3883 N N . THR A 1 500 ? 16.322 1.933 -37.947 1.00 90.31 500 THR A N 1
ATOM 3884 C CA . THR A 1 500 ? 16.559 2.971 -36.929 1.00 90.31 500 THR A CA 1
ATOM 3885 C C . THR A 1 500 ? 15.574 4.134 -37.072 1.00 90.31 500 THR A C 1
ATOM 3887 O O . THR A 1 500 ? 14.974 4.556 -36.087 1.00 90.31 500 THR A O 1
ATOM 3890 N N . ILE A 1 501 ? 15.368 4.640 -38.295 1.00 92.56 501 ILE A N 1
ATOM 3891 C CA . ILE A 1 501 ? 14.419 5.730 -38.576 1.00 92.56 501 ILE A CA 1
ATOM 3892 C C . ILE A 1 501 ? 12.984 5.280 -38.287 1.00 92.56 501 ILE A C 1
ATOM 3894 O O . ILE A 1 501 ? 12.226 6.024 -37.668 1.00 92.56 501 ILE A O 1
ATOM 3898 N N . ALA A 1 502 ? 12.622 4.060 -38.688 1.00 94.50 502 ALA A N 1
ATOM 3899 C CA . ALA A 1 502 ? 11.313 3.485 -38.407 1.00 94.50 502 ALA A CA 1
ATOM 3900 C C . ALA A 1 502 ? 11.088 3.323 -36.896 1.00 94.50 502 ALA A C 1
ATOM 3902 O O . ALA A 1 502 ? 10.079 3.795 -36.381 1.00 94.50 502 ALA A O 1
ATOM 3903 N N . GLY A 1 503 ? 12.047 2.737 -36.170 1.00 95.31 503 GLY A N 1
ATOM 3904 C CA . GLY A 1 503 ? 11.989 2.594 -34.713 1.00 95.31 503 GLY A CA 1
ATOM 3905 C C . GLY A 1 503 ? 11.882 3.941 -33.997 1.00 95.31 503 GLY A C 1
ATOM 3906 O O . GLY A 1 503 ? 11.042 4.104 -33.114 1.00 95.31 503 GLY A O 1
ATOM 3907 N N . PHE A 1 504 ? 12.656 4.943 -34.425 1.00 94.94 504 PHE A N 1
ATOM 3908 C CA . PHE A 1 504 ? 12.555 6.302 -33.894 1.00 94.94 504 PHE A CA 1
ATOM 3909 C C . PHE A 1 504 ? 11.180 6.928 -34.163 1.00 94.94 504 PHE A C 1
ATOM 3911 O O . PHE A 1 504 ? 10.548 7.447 -33.244 1.00 94.94 504 PHE A O 1
ATOM 3918 N N . GLY A 1 505 ? 10.686 6.850 -35.402 1.00 96.62 505 GLY A N 1
ATOM 3919 C CA . GLY A 1 505 ? 9.382 7.391 -35.786 1.00 96.62 505 GLY A CA 1
ATOM 3920 C C . GLY A 1 505 ? 8.227 6.753 -35.010 1.00 96.62 505 GLY A C 1
ATOM 3921 O O . GLY A 1 505 ? 7.339 7.458 -34.525 1.00 96.62 505 GLY A O 1
ATOM 3922 N N . LEU A 1 506 ? 8.266 5.433 -34.817 1.00 96.62 506 LEU A N 1
ATOM 3923 C CA . LEU A 1 506 ? 7.284 4.719 -34.001 1.00 96.62 506 LEU A CA 1
ATOM 3924 C C . LEU A 1 506 ? 7.392 5.096 -32.515 1.00 96.62 506 LEU A C 1
ATOM 3926 O O . LEU A 1 506 ? 6.364 5.308 -31.871 1.00 96.62 506 LEU A O 1
ATOM 3930 N N . ALA A 1 507 ? 8.606 5.272 -31.979 1.00 96.50 507 ALA A N 1
ATOM 3931 C CA . ALA A 1 507 ? 8.807 5.716 -30.599 1.00 96.50 507 ALA A CA 1
ATOM 3932 C C . ALA A 1 507 ? 8.245 7.128 -30.368 1.00 96.50 507 ALA A C 1
ATOM 3934 O O . ALA A 1 507 ? 7.523 7.347 -29.395 1.00 96.5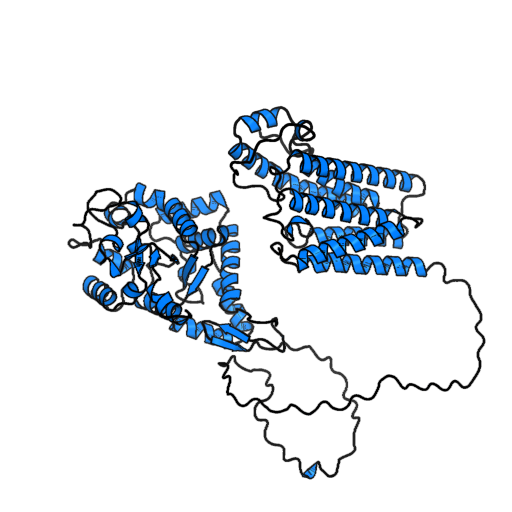0 507 ALA A O 1
ATOM 3935 N N . VAL A 1 508 ? 8.499 8.068 -31.284 1.00 96.88 508 VAL A N 1
ATOM 3936 C CA . VAL A 1 508 ? 7.925 9.425 -31.233 1.00 96.88 508 VAL A CA 1
ATOM 3937 C C . VAL A 1 508 ? 6.401 9.377 -31.325 1.00 96.88 508 VAL A C 1
ATOM 3939 O O . VAL A 1 508 ? 5.727 10.085 -30.583 1.00 96.88 508 VAL A O 1
ATOM 3942 N N . THR A 1 509 ? 5.850 8.512 -32.179 1.00 96.94 509 THR A N 1
ATOM 3943 C CA . THR A 1 509 ? 4.396 8.337 -32.317 1.00 96.94 509 THR A CA 1
ATOM 3944 C C . THR A 1 509 ? 3.768 7.806 -31.026 1.00 96.94 509 THR A C 1
ATOM 3946 O O . THR A 1 509 ? 2.771 8.353 -30.557 1.00 96.94 509 THR A O 1
ATOM 3949 N N . GLY A 1 510 ? 4.370 6.783 -30.411 1.00 97.12 510 GLY A N 1
ATOM 3950 C CA . GLY A 1 510 ? 3.918 6.236 -29.130 1.00 97.12 510 GLY A CA 1
ATOM 3951 C C . GLY A 1 510 ? 3.990 7.262 -27.998 1.00 97.12 510 GLY A C 1
ATOM 3952 O O . GLY A 1 510 ? 3.018 7.442 -27.263 1.00 97.12 510 GLY A O 1
ATOM 3953 N N . TRP A 1 511 ? 5.101 8.001 -27.910 1.00 96.44 511 TRP A N 1
ATOM 3954 C CA . TRP A 1 511 ? 5.268 9.098 -26.954 1.00 96.44 511 TRP A CA 1
ATOM 3955 C C . TRP A 1 511 ? 4.215 10.193 -27.155 1.00 96.44 511 TRP A C 1
ATOM 3957 O O . TRP A 1 511 ? 3.534 10.562 -26.203 1.00 96.44 511 TRP A O 1
ATOM 3967 N N . ALA A 1 512 ? 4.007 10.655 -28.390 1.00 96.88 512 ALA A N 1
ATOM 3968 C CA . ALA A 1 512 ? 3.024 11.689 -28.697 1.00 96.88 512 ALA A CA 1
ATOM 3969 C C . ALA A 1 512 ? 1.596 11.247 -28.346 1.00 96.88 512 ALA A C 1
ATOM 3971 O O . ALA A 1 512 ? 0.850 12.018 -27.743 1.00 96.88 512 ALA A O 1
ATOM 3972 N N . LEU A 1 513 ? 1.223 9.999 -28.658 1.00 96.94 513 LEU A N 1
ATOM 3973 C CA . LEU A 1 513 ? -0.082 9.444 -28.298 1.00 96.94 513 LEU A CA 1
ATOM 3974 C C . LEU A 1 513 ? -0.256 9.351 -26.774 1.00 96.94 513 LEU A C 1
ATOM 3976 O O . LEU A 1 513 ? -1.302 9.740 -26.249 1.00 96.94 513 LEU A O 1
ATOM 3980 N N . ARG A 1 514 ? 0.781 8.901 -26.055 1.00 95.88 514 ARG A N 1
ATOM 3981 C CA . ARG A 1 514 ? 0.791 8.842 -24.587 1.00 95.88 514 ARG A CA 1
ATOM 3982 C C . ARG A 1 514 ? 0.613 10.232 -23.979 1.00 95.88 514 ARG A C 1
ATOM 3984 O O . ARG A 1 514 ? -0.264 10.424 -23.140 1.00 95.88 514 ARG A O 1
ATOM 3991 N N . THR A 1 515 ? 1.400 11.205 -24.424 1.00 95.50 515 THR A N 1
ATOM 3992 C CA . THR A 1 515 ? 1.328 12.592 -23.957 1.00 95.50 515 THR A CA 1
ATOM 3993 C C . THR A 1 515 ? -0.029 13.219 -24.279 1.00 95.50 515 THR A C 1
ATOM 3995 O O . THR A 1 515 ? -0.640 13.837 -23.409 1.00 95.50 515 THR A O 1
ATOM 3998 N N . ALA A 1 516 ? -0.564 13.002 -25.482 1.00 96.31 516 ALA A N 1
ATOM 3999 C CA . ALA A 1 516 ? -1.897 13.470 -25.843 1.00 96.31 516 ALA A CA 1
ATOM 4000 C C . ALA A 1 516 ? -2.979 12.866 -24.931 1.00 96.31 516 ALA A C 1
ATOM 4002 O O . ALA A 1 516 ? -3.863 13.594 -24.481 1.00 96.31 516 ALA A O 1
ATOM 4003 N N . ALA A 1 517 ? -2.893 11.576 -24.591 1.00 95.69 517 ALA A N 1
ATOM 4004 C CA . ALA A 1 517 ? -3.836 10.923 -23.680 1.00 95.69 517 ALA A CA 1
ATOM 4005 C C . ALA A 1 517 ? -3.808 11.525 -22.268 1.00 95.69 517 ALA A C 1
ATOM 4007 O O . ALA A 1 517 ? -4.869 11.796 -21.702 1.00 95.69 517 ALA A O 1
ATOM 4008 N N . LEU A 1 518 ? -2.609 11.787 -21.736 1.00 93.81 518 LEU A N 1
ATOM 4009 C CA . LEU A 1 518 ? -2.414 12.443 -20.441 1.00 93.81 518 LEU A CA 1
ATOM 4010 C C . LEU A 1 518 ? -3.073 13.828 -20.412 1.00 93.81 518 LEU A C 1
ATOM 4012 O O . LEU A 1 518 ? -3.931 14.103 -19.576 1.00 93.81 518 LEU A O 1
ATOM 4016 N N . PHE A 1 519 ? -2.730 14.694 -21.367 1.00 93.00 519 PHE A N 1
ATOM 4017 C CA . PHE A 1 519 ? -3.218 16.076 -21.384 1.00 93.00 519 PHE A CA 1
ATOM 4018 C C . PHE A 1 519 ? -4.675 16.227 -21.843 1.00 93.00 519 PHE A C 1
ATOM 4020 O O . PHE A 1 519 ? -5.294 17.246 -21.529 1.00 93.00 519 PHE A O 1
ATOM 4027 N N . THR A 1 520 ? -5.235 15.234 -22.542 1.00 94.25 520 THR A N 1
ATOM 4028 C CA . THR A 1 520 ? -6.672 15.191 -22.868 1.00 94.25 520 THR A CA 1
ATOM 4029 C C . THR A 1 520 ? -7.497 14.806 -21.638 1.00 94.25 520 THR A C 1
ATOM 4031 O O . THR A 1 520 ? -8.524 15.425 -21.376 1.00 94.25 520 THR A O 1
ATOM 4034 N N . ALA A 1 521 ? -7.040 13.832 -20.841 1.00 90.56 521 ALA A N 1
ATOM 4035 C CA . ALA A 1 521 ? -7.764 13.393 -19.646 1.00 90.56 521 ALA A CA 1
ATOM 4036 C C . ALA A 1 521 ? -7.524 14.278 -18.406 1.00 90.56 521 ALA A C 1
ATOM 4038 O O . ALA A 1 521 ? -8.431 14.437 -17.584 1.00 90.56 521 ALA A O 1
ATOM 4039 N N . ARG A 1 522 ? -6.351 14.919 -18.296 1.00 90.62 522 ARG A N 1
ATOM 4040 C CA . ARG A 1 522 ? -5.965 15.830 -17.200 1.00 90.62 522 ARG A CA 1
ATOM 4041 C C . ARG A 1 522 ? -6.186 15.200 -15.820 1.00 90.62 522 ARG A C 1
ATOM 4043 O O . ARG A 1 522 ? -5.668 14.125 -15.558 1.00 90.62 522 ARG A O 1
ATOM 4050 N N . SER A 1 523 ? -6.964 15.848 -14.952 1.00 85.06 523 SER A N 1
ATOM 4051 C CA . SER A 1 523 ? -7.282 15.388 -13.595 1.00 85.06 523 SER A CA 1
ATOM 4052 C C . SER A 1 523 ? -8.094 14.089 -13.549 1.00 85.06 523 SER A C 1
ATOM 4054 O O . SER A 1 523 ? -8.259 13.527 -12.478 1.00 85.06 523 SER A O 1
ATOM 4056 N N . ASN A 1 524 ? -8.622 13.618 -14.686 1.00 86.50 524 ASN A N 1
ATOM 4057 C CA . ASN A 1 524 ? -9.300 12.320 -14.779 1.00 86.50 524 ASN A CA 1
ATOM 4058 C C . ASN A 1 524 ? -8.317 11.166 -15.043 1.00 86.50 524 ASN A C 1
ATOM 4060 O O . ASN A 1 524 ? -8.731 10.015 -15.074 1.00 86.50 524 ASN A O 1
ATOM 4064 N N . PHE A 1 525 ? -7.031 11.453 -15.281 1.00 85.62 525 PHE A N 1
ATOM 4065 C CA . PHE A 1 525 ? -6.014 10.426 -15.491 1.00 85.62 525 PHE A CA 1
ATOM 4066 C C . PHE A 1 525 ? -5.149 10.259 -14.248 1.00 85.62 525 PHE A C 1
ATOM 4068 O O . PHE A 1 525 ? -4.463 11.191 -13.839 1.00 85.62 525 PHE A O 1
ATOM 4075 N N . THR A 1 526 ? -5.080 9.041 -13.729 1.00 81.94 526 THR A N 1
ATOM 4076 C CA . THR A 1 526 ? -4.176 8.664 -12.641 1.00 81.94 526 THR A CA 1
ATOM 4077 C C . THR A 1 526 ? -3.230 7.556 -13.099 1.00 81.94 526 THR A C 1
ATOM 4079 O O . THR A 1 526 ? -3.605 6.665 -13.858 1.00 81.94 526 THR A O 1
ATOM 4082 N N . HIS A 1 527 ? -1.969 7.588 -12.651 1.00 79.69 527 HIS A N 1
ATOM 4083 C CA . HIS A 1 527 ? -0.985 6.540 -12.978 1.00 79.69 527 HIS A CA 1
ATOM 4084 C C . HIS A 1 527 ? -1.349 5.169 -12.391 1.00 79.69 527 HIS A C 1
ATOM 4086 O O . HIS A 1 527 ? -1.001 4.126 -12.951 1.00 79.69 527 HIS A O 1
ATOM 4092 N N . LEU A 1 528 ? -2.068 5.161 -11.271 1.00 78.12 528 LEU A N 1
ATOM 4093 C CA . LEU A 1 528 ? -2.681 3.973 -10.687 1.00 78.12 528 LEU A CA 1
ATOM 4094 C C . LEU A 1 528 ? -4.140 3.888 -11.133 1.00 78.12 528 LEU A C 1
ATOM 4096 O O . LEU A 1 528 ? -4.793 4.922 -11.275 1.00 78.12 528 LEU A O 1
ATOM 4100 N N . VAL A 1 529 ? -4.638 2.667 -11.354 1.00 78.62 529 VAL A N 1
ATOM 4101 C CA . VAL A 1 529 ? -6.068 2.459 -11.615 1.00 78.62 529 VAL A CA 1
ATOM 4102 C C . VAL A 1 529 ? -6.818 2.965 -10.389 1.00 78.62 529 VAL A C 1
ATOM 4104 O O . VAL A 1 529 ? -6.529 2.545 -9.270 1.00 78.62 529 VAL A O 1
ATOM 4107 N N . ALA A 1 530 ? -7.727 3.914 -10.590 1.00 71.56 530 ALA A N 1
ATOM 4108 C CA . ALA A 1 530 ? -8.549 4.413 -9.506 1.00 71.56 530 ALA A CA 1
ATOM 4109 C C . ALA A 1 530 ? -9.549 3.323 -9.105 1.00 71.56 530 ALA A C 1
ATOM 4111 O O . ALA A 1 530 ? -10.340 2.886 -9.935 1.00 71.56 530 ALA A O 1
ATOM 4112 N N . CYS A 1 531 ? -9.529 2.914 -7.835 1.00 74.56 531 CYS A N 1
ATOM 4113 C CA . CYS A 1 531 ? -10.496 1.951 -7.299 1.00 74.56 531 CYS A CA 1
ATOM 4114 C C . CYS A 1 531 ? -11.757 2.623 -6.727 1.00 74.56 531 CYS A C 1
ATOM 4116 O O . CYS A 1 531 ? -12.724 1.953 -6.387 1.00 74.56 531 CYS A O 1
ATOM 4118 N N . TYR A 1 532 ? -11.768 3.957 -6.643 1.00 71.50 532 TYR A N 1
ATOM 4119 C CA . TYR A 1 532 ? -12.899 4.741 -6.150 1.00 71.50 532 TYR A CA 1
ATOM 4120 C C . TYR A 1 532 ? -13.176 5.920 -7.081 1.00 71.50 532 TYR A C 1
ATOM 4122 O O . TYR A 1 532 ? -12.253 6.539 -7.618 1.00 71.50 532 TYR A O 1
ATOM 4130 N N . LYS A 1 533 ? -14.456 6.260 -7.245 1.00 78.00 533 LYS A N 1
ATOM 4131 C CA . LYS A 1 533 ? -14.876 7.404 -8.055 1.00 78.00 533 LYS A CA 1
ATOM 4132 C C . LYS A 1 533 ? -14.771 8.699 -7.251 1.00 78.00 533 LYS A C 1
ATOM 4134 O O . LYS A 1 533 ? -15.570 8.936 -6.348 1.00 78.00 533 LYS A O 1
ATOM 4139 N N . ASP A 1 534 ? -13.830 9.563 -7.619 1.00 74.44 534 ASP A N 1
ATOM 4140 C CA . ASP A 1 534 ? -13.820 10.943 -7.133 1.00 74.44 534 ASP A CA 1
ATOM 4141 C C . ASP A 1 534 ? -15.032 11.716 -7.705 1.00 74.44 534 ASP A C 1
ATOM 4143 O O . ASP A 1 534 ? -15.351 11.547 -8.886 1.00 74.44 534 ASP A O 1
ATOM 4147 N N . PRO A 1 535 ? -15.718 12.581 -6.931 1.00 76.94 535 PRO A N 1
ATOM 4148 C CA . PRO A 1 535 ? -16.856 13.363 -7.426 1.00 76.94 535 PRO A CA 1
ATOM 4149 C C . PRO A 1 535 ? -16.543 14.246 -8.645 1.00 76.94 535 PRO A C 1
ATOM 4151 O O . PRO A 1 535 ? -17.445 14.591 -9.409 1.00 76.94 535 PRO A O 1
ATOM 4154 N N . SER A 1 536 ? -15.278 14.630 -8.830 1.00 80.31 536 SER A N 1
ATOM 4155 C CA . SER A 1 536 ? -14.808 15.403 -9.981 1.00 80.31 536 SER A CA 1
ATOM 4156 C C . SER A 1 536 ? -14.466 14.546 -11.207 1.00 80.31 536 SER A C 1
ATOM 4158 O O . SER A 1 536 ? -14.315 15.102 -12.298 1.00 80.31 536 SER A O 1
ATOM 4160 N N . HIS A 1 537 ? -14.397 13.217 -11.058 1.00 85.06 537 HIS A N 1
ATOM 4161 C CA . HIS A 1 537 ? -14.034 12.285 -12.123 1.00 85.06 537 HIS A CA 1
ATOM 4162 C C . HIS A 1 537 ? -15.157 12.183 -13.167 1.00 85.06 537 HIS A C 1
ATOM 4164 O O . HIS A 1 537 ? -16.290 11.789 -12.873 1.00 85.06 537 HIS A O 1
ATOM 4170 N N . ARG A 1 538 ? -14.834 12.534 -14.415 1.00 90.50 538 ARG A N 1
ATOM 4171 C CA . ARG A 1 538 ? -15.729 12.484 -15.576 1.00 90.50 538 ARG A CA 1
ATOM 4172 C C . ARG A 1 538 ? -15.181 11.559 -16.652 1.00 90.50 538 ARG A C 1
ATOM 4174 O O . ARG A 1 538 ? -13.974 11.500 -16.872 1.00 90.50 538 ARG A O 1
ATOM 4181 N N . LEU A 1 539 ? -16.088 10.914 -17.382 1.00 92.12 539 LEU A N 1
ATOM 4182 C CA . LEU A 1 539 ? -15.729 10.082 -18.521 1.00 92.12 539 LEU A CA 1
ATOM 4183 C C . LEU A 1 539 ? -15.270 10.948 -19.708 1.00 92.12 539 LEU A C 1
ATOM 4185 O O . LEU A 1 539 ? -16.017 11.784 -20.222 1.00 92.12 539 LEU A O 1
ATOM 4189 N N . VAL A 1 540 ? -14.032 10.741 -20.159 1.00 94.75 540 VAL A N 1
ATOM 4190 C CA . VAL A 1 540 ? -13.424 11.483 -21.274 1.00 94.75 540 VAL A CA 1
ATOM 4191 C C . VAL A 1 540 ? -13.559 10.676 -22.567 1.00 94.75 540 VAL A C 1
ATOM 4193 O O . VAL A 1 540 ? -12.991 9.598 -22.685 1.00 94.75 540 VAL A O 1
ATOM 4196 N N . LYS A 1 541 ? -14.306 11.211 -23.544 1.00 94.69 541 LYS A N 1
ATOM 4197 C CA . LYS A 1 541 ? -14.619 10.537 -24.828 1.00 94.69 541 LYS A CA 1
ATOM 4198 C C . LYS A 1 541 ? -14.140 11.294 -26.077 1.00 94.69 541 LYS A C 1
ATOM 4200 O O . LYS A 1 541 ? -14.398 10.872 -27.196 1.00 94.69 541 LYS A O 1
ATOM 4205 N N . HIS A 1 542 ? -13.491 12.446 -25.905 1.00 93.81 542 HIS A N 1
ATOM 4206 C CA . HIS A 1 542 ? -13.066 13.322 -27.003 1.00 93.81 542 HIS A CA 1
ATOM 4207 C C . HIS A 1 542 ? -11.550 13.255 -27.235 1.00 93.81 542 HIS A C 1
ATOM 4209 O O . HIS A 1 542 ? -10.797 12.722 -26.419 1.00 93.81 542 HIS A O 1
ATOM 4215 N N . GLY A 1 543 ? -11.087 13.816 -28.354 1.00 94.75 543 GLY A N 1
ATOM 4216 C CA . GLY A 1 543 ? -9.670 13.791 -28.723 1.00 94.75 543 GLY A CA 1
ATOM 4217 C C . GLY A 1 543 ? -9.192 12.366 -29.005 1.00 94.75 543 GLY A C 1
ATOM 4218 O O . GLY A 1 543 ? -9.884 11.600 -29.670 1.00 94.75 543 GLY A O 1
ATOM 4219 N N . VAL A 1 544 ? -8.026 11.993 -28.471 1.00 96.00 544 VAL A N 1
ATOM 4220 C CA . VAL A 1 544 ? -7.449 10.648 -28.668 1.00 96.00 544 VAL A CA 1
ATOM 4221 C C . VAL A 1 544 ? -8.295 9.519 -28.066 1.00 96.00 544 VAL A C 1
ATOM 4223 O O . VAL A 1 544 ? -8.204 8.385 -28.532 1.00 96.00 544 VAL A O 1
ATOM 4226 N N . TYR A 1 545 ? -9.164 9.829 -27.095 1.00 95.69 545 TYR A N 1
ATOM 4227 C CA . TYR A 1 545 ? -10.142 8.880 -26.548 1.00 95.69 545 TYR A CA 1
ATOM 4228 C C . TYR A 1 545 ? -11.285 8.576 -27.536 1.00 95.69 545 TYR A C 1
ATOM 4230 O O . TYR A 1 545 ? -11.985 7.587 -27.389 1.00 95.69 545 TYR A O 1
ATOM 4238 N N . GLY A 1 546 ? -11.454 9.365 -28.602 1.00 93.62 546 GLY A N 1
ATOM 4239 C CA . GLY A 1 546 ? -12.368 9.016 -29.694 1.00 93.62 546 GLY A CA 1
ATOM 4240 C C . GLY A 1 546 ? -11.817 7.936 -30.635 1.00 93.62 546 GLY A C 1
ATOM 4241 O O . GLY A 1 546 ? -12.578 7.323 -31.375 1.00 93.62 546 GLY A O 1
ATOM 4242 N N . TRP A 1 547 ? -10.499 7.699 -30.635 1.00 94.38 547 TRP A N 1
ATOM 4243 C CA . TRP A 1 547 ? -9.856 6.711 -31.514 1.00 94.38 547 TRP A CA 1
ATOM 4244 C C . TRP A 1 547 ? -9.767 5.333 -30.862 1.00 94.38 547 TRP A C 1
ATOM 4246 O O . TRP A 1 547 ? -9.973 4.310 -31.514 1.00 94.38 547 TRP A O 1
ATOM 4256 N N . CYS A 1 548 ? -9.447 5.304 -29.571 1.00 94.00 548 CYS A N 1
ATOM 4257 C CA . CYS A 1 548 ? -9.423 4.097 -28.759 1.00 94.00 548 CYS A CA 1
ATOM 4258 C C . CYS A 1 548 ? -9.678 4.449 -27.290 1.00 94.00 548 CYS A C 1
ATOM 4260 O O . CYS A 1 548 ? -9.464 5.589 -26.886 1.00 94.00 548 CYS A O 1
ATOM 4262 N N . ARG A 1 549 ? -10.119 3.476 -26.488 1.00 94.06 549 ARG A N 1
ATOM 4263 C CA . ARG A 1 549 ? -10.482 3.704 -25.082 1.00 94.06 549 ARG A CA 1
ATOM 4264 C C . ARG A 1 549 ? -9.286 3.941 -24.182 1.00 94.06 549 ARG A C 1
ATOM 4266 O O . ARG A 1 549 ? -9.384 4.723 -23.243 1.00 94.06 549 ARG A O 1
ATOM 4273 N N . HIS A 1 550 ? -8.163 3.300 -24.502 1.00 94.50 550 HIS A N 1
ATOM 4274 C CA . HIS A 1 550 ? -6.941 3.343 -23.704 1.00 94.50 550 HIS A CA 1
ATOM 4275 C C . HIS A 1 550 ? -5.751 3.916 -24.495 1.00 94.50 550 HIS A C 1
ATOM 4277 O O . HIS A 1 550 ? -4.719 3.250 -24.625 1.00 94.50 550 HIS A O 1
ATOM 4283 N N . PRO A 1 551 ? -5.834 5.157 -25.020 1.00 95.75 551 PRO A N 1
ATOM 4284 C CA . PRO A 1 551 ? -4.782 5.734 -25.861 1.00 95.75 551 PRO A CA 1
ATOM 4285 C C . PRO A 1 551 ? -3.465 5.898 -25.097 1.00 95.75 551 PRO A C 1
ATOM 4287 O O . PRO A 1 551 ? -2.390 5.770 -25.678 1.00 95.75 551 PRO A O 1
ATOM 4290 N N . GLY A 1 552 ? -3.532 6.097 -23.775 1.00 94.25 552 GLY A N 1
ATOM 4291 C CA . GLY A 1 552 ? -2.356 6.106 -22.911 1.00 94.25 552 GLY A CA 1
ATOM 4292 C C . GLY A 1 552 ? -1.601 4.774 -22.927 1.00 94.25 552 GLY A C 1
ATOM 4293 O O . GLY A 1 552 ? -0.378 4.772 -23.034 1.00 94.25 552 GLY A O 1
ATOM 4294 N N . TYR A 1 553 ? -2.311 3.647 -22.885 1.00 94.25 553 TYR A N 1
ATOM 4295 C CA . TYR A 1 553 ? -1.698 2.316 -22.905 1.00 94.25 553 TYR A CA 1
ATOM 4296 C C . TYR A 1 553 ? -1.204 1.926 -24.290 1.00 94.25 553 TYR A C 1
ATOM 4298 O O . TYR A 1 553 ? -0.105 1.394 -24.406 1.00 94.25 553 TYR A O 1
ATOM 4306 N N . VAL A 1 554 ? -1.946 2.273 -25.345 1.00 95.56 554 VAL A N 1
ATOM 4307 C CA . VAL A 1 554 ? -1.479 2.097 -26.729 1.00 95.56 554 VAL A CA 1
ATOM 4308 C C . VAL A 1 554 ? -0.195 2.889 -26.971 1.00 95.56 554 VAL A C 1
ATOM 4310 O O . VAL A 1 554 ? 0.773 2.345 -27.500 1.00 95.56 554 VAL A O 1
ATOM 4313 N N . GLY A 1 555 ? -0.159 4.155 -26.541 1.00 96.38 555 GLY A N 1
ATOM 4314 C CA . GLY A 1 555 ? 1.024 5.004 -26.654 1.00 96.38 555 GLY A CA 1
ATOM 4315 C C . GLY A 1 555 ? 2.222 4.432 -25.897 1.00 96.38 555 GLY A C 1
ATOM 4316 O O . GLY A 1 555 ? 3.317 4.355 -26.451 1.00 96.38 555 GLY A O 1
ATOM 4317 N N . TRP A 1 556 ? 2.008 3.955 -24.667 1.00 94.50 556 TRP A N 1
ATOM 4318 C CA . TRP A 1 556 ? 3.068 3.343 -23.864 1.00 94.50 556 TRP A CA 1
ATOM 4319 C C . TRP A 1 556 ? 3.579 2.026 -24.468 1.00 94.50 556 TRP A C 1
ATOM 4321 O O . TRP A 1 556 ? 4.789 1.852 -24.594 1.00 94.50 556 TRP A O 1
ATOM 4331 N N . PHE A 1 557 ? 2.685 1.134 -24.902 1.00 95.25 557 PHE A N 1
ATOM 4332 C CA . PHE A 1 557 ? 3.043 -0.120 -25.570 1.00 95.25 557 PHE A CA 1
ATOM 4333 C C . PHE A 1 557 ? 3.852 0.128 -26.849 1.00 95.25 557 PHE A C 1
ATOM 4335 O O . PHE A 1 557 ? 4.911 -0.464 -27.050 1.00 95.25 557 PHE A O 1
ATOM 4342 N N . LEU A 1 558 ? 3.379 1.041 -27.706 1.00 96.31 558 LEU A N 1
ATOM 4343 C CA . LEU A 1 558 ? 4.075 1.384 -28.941 1.00 96.31 558 LEU A CA 1
ATOM 4344 C C . LEU A 1 558 ? 5.445 1.996 -28.644 1.00 96.31 558 LEU A C 1
ATOM 4346 O O . LEU A 1 558 ? 6.435 1.602 -29.257 1.00 96.31 558 LEU A O 1
ATOM 4350 N N . TRP A 1 559 ? 5.520 2.924 -27.689 1.00 96.94 559 TRP A N 1
ATOM 4351 C CA . TRP A 1 559 ? 6.774 3.547 -27.281 1.00 96.94 559 TRP A CA 1
ATOM 4352 C C . TRP A 1 559 ? 7.780 2.508 -26.773 1.00 96.94 559 TRP A C 1
ATOM 4354 O O . TRP A 1 559 ? 8.902 2.457 -27.280 1.00 96.94 559 TRP A 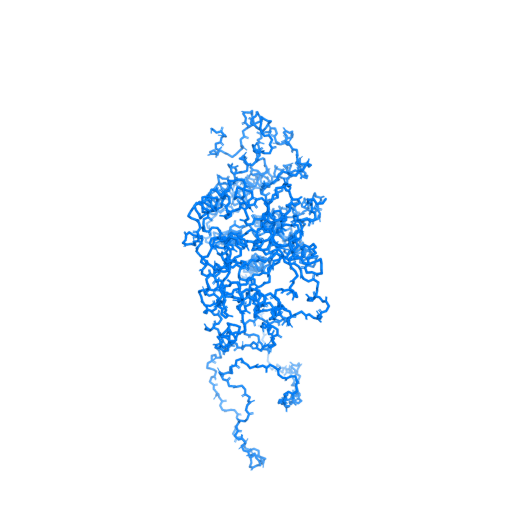O 1
ATOM 4364 N N . SER A 1 560 ? 7.378 1.638 -25.838 1.00 94.75 560 SER A N 1
ATOM 4365 C CA . SER A 1 560 ? 8.286 0.687 -25.188 1.00 94.75 560 SER A CA 1
ATOM 4366 C C . SER A 1 560 ? 8.917 -0.273 -26.197 1.00 94.75 560 SER A C 1
ATOM 4368 O O . SER A 1 560 ? 10.140 -0.406 -26.225 1.00 94.75 560 SER A O 1
ATOM 4370 N N . VAL A 1 561 ? 8.123 -0.871 -27.087 1.00 96.06 561 VAL A N 1
ATOM 4371 C CA . VAL A 1 561 ? 8.617 -1.794 -28.122 1.00 96.06 561 VAL A CA 1
ATOM 4372 C C . VAL A 1 561 ? 9.488 -1.061 -29.145 1.00 96.06 561 VAL A C 1
ATOM 4374 O O . VAL A 1 561 ? 10.560 -1.540 -29.518 1.00 96.06 561 VAL A O 1
ATOM 4377 N N . SER A 1 562 ? 9.083 0.142 -29.557 1.00 96.75 562 SER A N 1
ATOM 4378 C CA . SER A 1 562 ? 9.804 0.913 -30.576 1.00 96.75 562 SER A CA 1
ATOM 4379 C C . SER A 1 562 ? 11.182 1.378 -30.114 1.00 96.75 562 SER A C 1
ATOM 4381 O O . SER A 1 562 ? 12.094 1.466 -30.934 1.00 96.75 562 SER A O 1
ATOM 4383 N N . THR A 1 563 ? 11.380 1.606 -28.810 1.00 96.25 563 THR A N 1
ATOM 4384 C CA . THR A 1 563 ? 12.721 1.888 -28.270 1.00 96.25 563 THR A CA 1
ATOM 4385 C C . THR A 1 563 ? 13.701 0.725 -28.469 1.00 96.25 563 THR A C 1
ATOM 4387 O O . THR A 1 563 ? 14.892 0.962 -28.654 1.00 96.25 563 THR A O 1
ATOM 4390 N N . GLN A 1 564 ? 13.221 -0.523 -28.503 1.00 96.69 564 GLN A N 1
ATOM 4391 C CA . GLN A 1 564 ? 14.064 -1.700 -28.747 1.00 96.69 564 GLN A CA 1
ATOM 4392 C C . GLN A 1 564 ? 14.324 -1.919 -30.238 1.00 96.69 564 GLN A C 1
ATOM 4394 O O . GLN A 1 564 ? 15.433 -2.291 -30.625 1.00 96.69 564 GLN A O 1
ATOM 4399 N N . ILE A 1 565 ? 13.344 -1.584 -31.083 1.00 94.81 565 ILE A N 1
ATOM 4400 C CA . ILE A 1 565 ? 13.516 -1.533 -32.541 1.00 94.81 565 ILE A CA 1
ATOM 4401 C C . ILE A 1 565 ? 14.539 -0.453 -32.918 1.00 94.81 565 ILE A C 1
ATOM 4403 O O . ILE A 1 565 ? 15.402 -0.703 -33.750 1.00 94.81 565 ILE A O 1
ATOM 4407 N N . LEU A 1 566 ? 14.509 0.717 -32.269 1.00 95.00 566 LEU A N 1
ATOM 4408 C CA . LEU A 1 566 ? 15.509 1.778 -32.443 1.00 95.00 566 LEU A CA 1
ATOM 4409 C C . LEU A 1 566 ? 16.937 1.278 -32.164 1.00 95.00 566 LEU A C 1
ATOM 4411 O O . LEU A 1 566 ? 17.866 1.610 -32.900 1.00 95.00 566 LEU A O 1
ATOM 4415 N N . LEU A 1 567 ? 17.110 0.481 -31.107 1.00 93.44 567 LEU A N 1
ATOM 4416 C CA . LEU A 1 567 ? 18.399 -0.114 -30.747 1.00 93.44 567 LEU A CA 1
ATOM 4417 C C . LEU A 1 567 ? 18.788 -1.299 -31.644 1.00 93.44 567 LEU A C 1
ATOM 4419 O O . LEU A 1 567 ? 19.965 -1.650 -31.702 1.00 93.44 567 LEU A O 1
ATOM 4423 N N . LEU A 1 568 ? 17.837 -1.859 -32.398 1.00 93.44 568 LEU A N 1
ATOM 4424 C CA . LEU A 1 568 ? 17.970 -3.115 -33.143 1.00 93.44 568 LEU A CA 1
ATOM 4425 C C . LEU A 1 568 ? 18.278 -4.306 -32.222 1.00 93.44 568 LEU A C 1
ATOM 4427 O O . LEU A 1 568 ? 19.086 -5.163 -32.567 1.00 93.44 568 LEU A O 1
ATOM 4431 N N . ASN A 1 569 ? 17.617 -4.354 -31.062 1.00 94.50 569 ASN A N 1
ATOM 4432 C CA . ASN A 1 569 ? 17.719 -5.443 -30.090 1.00 94.50 569 ASN A CA 1
ATOM 4433 C C . ASN A 1 569 ? 16.640 -6.508 -30.368 1.00 94.50 569 ASN A C 1
ATOM 4435 O O . ASN A 1 569 ? 15.489 -6.303 -29.965 1.00 94.50 569 ASN A O 1
ATOM 4439 N N . PRO A 1 570 ? 16.932 -7.623 -31.063 1.00 92.00 570 PRO A N 1
ATOM 4440 C CA . PRO A 1 570 ? 15.924 -8.629 -31.400 1.00 92.00 570 PRO A CA 1
ATOM 4441 C C . PRO A 1 570 ? 15.303 -9.309 -30.172 1.00 92.00 570 PRO A C 1
ATOM 4443 O O . PRO A 1 570 ? 14.089 -9.530 -30.154 1.00 92.00 570 PRO A O 1
ATOM 4446 N N . ILE A 1 571 ? 16.099 -9.614 -29.139 1.00 94.69 571 ILE A N 1
ATOM 4447 C CA . ILE A 1 571 ? 15.619 -10.324 -27.947 1.00 94.69 571 ILE A CA 1
ATOM 4448 C C . ILE A 1 571 ? 14.756 -9.373 -27.119 1.00 94.69 571 ILE A C 1
ATOM 4450 O O . ILE A 1 571 ? 13.588 -9.673 -26.862 1.00 94.69 571 ILE A O 1
ATOM 4454 N N . CYS A 1 572 ? 15.271 -8.189 -26.774 1.00 95.25 572 CYS A N 1
ATOM 4455 C CA . CYS A 1 572 ? 14.510 -7.196 -26.022 1.00 95.25 572 CYS A CA 1
ATOM 4456 C C . CYS A 1 572 ? 13.273 -6.717 -26.780 1.00 95.25 572 CYS A C 1
ATOM 4458 O O . CYS A 1 572 ? 12.264 -6.479 -26.131 1.00 95.25 572 CYS A O 1
ATOM 4460 N N . SER A 1 573 ? 13.275 -6.637 -28.116 1.00 94.81 573 SER A N 1
ATOM 4461 C CA . SER A 1 573 ? 12.055 -6.293 -28.870 1.00 94.81 573 SER A CA 1
ATOM 4462 C C . SER A 1 573 ? 10.931 -7.302 -28.617 1.00 94.81 573 SER A C 1
ATOM 4464 O O . SER A 1 573 ? 9.800 -6.905 -28.332 1.00 94.81 573 SER A O 1
ATOM 4466 N N . CYS A 1 574 ? 11.244 -8.602 -28.645 1.00 96.44 574 CYS A N 1
ATOM 4467 C CA . CYS A 1 574 ? 10.270 -9.657 -28.358 1.00 96.44 574 CYS A CA 1
ATOM 4468 C C . CYS A 1 574 ? 9.850 -9.654 -26.882 1.00 96.44 574 CYS A C 1
ATOM 4470 O O . CYS A 1 574 ? 8.658 -9.705 -26.578 1.00 96.44 574 CYS A O 1
ATOM 4472 N N . CYS A 1 575 ? 10.814 -9.545 -25.962 1.00 94.88 575 CYS A N 1
ATOM 4473 C CA . CYS A 1 575 ? 10.546 -9.523 -24.525 1.00 94.88 575 CYS A CA 1
ATOM 4474 C C . CYS A 1 575 ? 9.704 -8.307 -24.119 1.00 94.88 575 CYS A C 1
ATOM 4476 O O . CYS A 1 575 ? 8.725 -8.464 -23.396 1.00 94.88 575 CYS A O 1
ATOM 4478 N N . TYR A 1 576 ? 10.025 -7.106 -24.608 1.00 94.38 576 TYR A N 1
ATOM 4479 C CA . TYR A 1 576 ? 9.262 -5.889 -24.322 1.00 94.38 576 TYR A CA 1
ATOM 4480 C C . TYR A 1 576 ? 7.840 -5.983 -24.871 1.00 94.38 576 TYR A C 1
ATOM 4482 O O . TYR A 1 576 ? 6.906 -5.602 -24.165 1.00 94.38 576 TYR A O 1
ATOM 4490 N N . ALA A 1 577 ? 7.662 -6.512 -26.087 1.00 95.06 577 ALA A N 1
ATOM 4491 C CA . ALA A 1 577 ? 6.338 -6.725 -26.663 1.00 95.06 577 ALA A CA 1
ATOM 4492 C C . ALA A 1 577 ? 5.519 -7.709 -25.818 1.00 95.06 577 ALA A C 1
ATOM 4494 O O . ALA A 1 577 ? 4.388 -7.403 -25.450 1.00 95.06 577 ALA A O 1
ATOM 4495 N N . TRP A 1 578 ? 6.101 -8.850 -25.443 1.00 94.50 578 TRP A N 1
ATOM 4496 C CA . TRP A 1 578 ? 5.415 -9.865 -24.645 1.00 94.50 578 TRP A CA 1
ATOM 4497 C C . TRP A 1 578 ? 5.085 -9.381 -23.225 1.00 94.50 578 TRP A C 1
ATOM 4499 O O . TRP A 1 578 ? 3.931 -9.474 -22.805 1.00 94.50 578 TRP A O 1
ATOM 4509 N N . VAL A 1 579 ? 6.056 -8.810 -22.501 1.00 91.75 579 VAL A N 1
ATOM 4510 C CA . VAL A 1 579 ? 5.854 -8.316 -21.127 1.00 91.75 579 VAL A CA 1
ATOM 4511 C C . VAL A 1 579 ? 4.849 -7.165 -21.106 1.00 91.75 579 VAL A C 1
ATOM 4513 O O . VAL A 1 579 ? 3.912 -7.197 -20.308 1.00 91.75 579 VAL A O 1
ATOM 4516 N N . SER A 1 580 ? 4.989 -6.178 -22.001 1.00 91.56 580 SER A N 1
ATOM 4517 C CA . SER A 1 580 ? 4.054 -5.045 -22.065 1.00 91.56 580 SER A CA 1
ATOM 4518 C C . SER A 1 580 ? 2.646 -5.523 -22.419 1.00 91.56 580 SER A C 1
ATOM 4520 O O . SER A 1 580 ? 1.680 -5.112 -21.781 1.00 91.56 580 SER A O 1
ATOM 4522 N N . PHE A 1 581 ? 2.516 -6.439 -23.386 1.00 93.50 581 PHE A N 1
ATOM 4523 C CA . PHE A 1 581 ? 1.222 -7.015 -23.746 1.00 93.50 581 PHE A CA 1
ATOM 4524 C C . PHE A 1 581 ? 0.589 -7.743 -22.561 1.00 93.50 581 PHE A C 1
ATOM 4526 O O . PHE A 1 581 ? -0.569 -7.494 -22.238 1.00 93.50 581 PHE A O 1
ATOM 4533 N N . ARG A 1 582 ? 1.345 -8.601 -21.862 1.00 91.50 582 ARG A N 1
ATOM 4534 C CA . ARG A 1 582 ? 0.813 -9.364 -20.729 1.00 91.50 582 ARG A CA 1
ATOM 4535 C C . ARG A 1 582 ? 0.412 -8.474 -19.553 1.00 91.50 582 ARG A C 1
ATOM 4537 O O . ARG A 1 582 ? -0.578 -8.784 -18.882 1.00 91.50 582 ARG A O 1
ATOM 4544 N N . PHE A 1 583 ? 1.151 -7.389 -19.323 1.00 89.19 583 PHE A N 1
ATOM 4545 C CA . PHE A 1 583 ? 0.819 -6.372 -18.330 1.00 89.19 583 PHE A CA 1
ATOM 4546 C C . PHE A 1 583 ? -0.511 -5.688 -18.669 1.00 89.19 583 PHE A C 1
ATOM 4548 O O . PHE A 1 583 ? -1.434 -5.701 -17.854 1.00 89.19 583 PHE A O 1
ATOM 4555 N N . PHE A 1 584 ? -0.663 -5.167 -19.891 1.00 90.44 584 PHE A N 1
ATOM 4556 C CA . PHE A 1 584 ? -1.896 -4.483 -20.292 1.00 90.44 584 PHE A CA 1
ATOM 4557 C C . PHE A 1 584 ? -3.091 -5.429 -20.433 1.00 90.44 584 PHE A C 1
ATOM 4559 O O . PHE A 1 584 ? -4.198 -5.044 -20.072 1.00 90.44 584 PHE A O 1
ATOM 4566 N N . ALA A 1 585 ? -2.882 -6.676 -20.858 1.00 90.31 585 ALA A N 1
ATOM 4567 C CA . ALA A 1 585 ? -3.930 -7.695 -20.908 1.00 90.31 585 ALA A CA 1
ATOM 4568 C C . ALA A 1 585 ? -4.477 -8.057 -19.519 1.00 90.31 585 ALA A C 1
ATOM 4570 O O . ALA A 1 585 ? -5.636 -8.437 -19.408 1.00 90.31 585 ALA A O 1
ATOM 4571 N N . GLY A 1 586 ? -3.668 -7.930 -18.460 1.00 87.00 586 GLY A N 1
ATOM 4572 C CA . GLY A 1 586 ? -4.147 -8.066 -17.082 1.00 87.00 586 GLY A CA 1
ATOM 4573 C C . GLY A 1 586 ? -4.795 -6.790 -16.542 1.00 87.00 586 GLY A C 1
ATOM 4574 O O . GLY A 1 586 ? -5.792 -6.860 -15.834 1.00 87.00 586 GLY A O 1
ATOM 4575 N N . ARG A 1 587 ? -4.237 -5.623 -16.878 1.00 88.25 587 ARG A N 1
ATOM 4576 C CA . ARG A 1 587 ? -4.649 -4.335 -16.304 1.00 88.25 587 ARG A CA 1
ATOM 4577 C C . ARG A 1 587 ? -5.924 -3.764 -16.922 1.00 88.25 587 ARG A C 1
ATOM 4579 O O . ARG A 1 587 ? -6.769 -3.263 -16.191 1.00 88.25 587 ARG A O 1
ATOM 4586 N N . ILE A 1 588 ? -6.052 -3.818 -18.248 1.00 91.31 588 ILE A N 1
ATOM 4587 C CA . ILE A 1 588 ? -7.163 -3.189 -18.971 1.00 91.31 588 ILE A CA 1
ATOM 4588 C C . ILE A 1 588 ? -8.518 -3.755 -18.534 1.00 91.31 588 ILE A C 1
ATOM 4590 O O . ILE A 1 588 ? -9.365 -2.944 -18.183 1.00 91.31 588 ILE A O 1
ATOM 4594 N N . PRO A 1 589 ? -8.746 -5.084 -18.482 1.00 90.25 589 PRO A N 1
ATOM 4595 C CA . PRO A 1 589 ? -10.045 -5.617 -18.066 1.00 90.25 589 PRO A CA 1
ATOM 4596 C C . PRO A 1 589 ? -10.469 -5.151 -16.670 1.00 90.25 589 PRO A C 1
ATOM 4598 O O . PRO A 1 589 ? -11.612 -4.751 -16.481 1.00 90.25 589 PRO A O 1
ATOM 4601 N N . HIS A 1 590 ? -9.528 -5.132 -15.722 1.00 85.75 590 HIS A N 1
ATOM 4602 C CA . HIS A 1 590 ? -9.780 -4.654 -14.365 1.00 85.75 590 HIS A CA 1
ATOM 4603 C C . HIS A 1 590 ? -10.152 -3.163 -14.338 1.00 85.75 590 HIS A C 1
ATOM 4605 O O . HIS A 1 590 ? -11.079 -2.755 -13.649 1.00 85.75 590 HIS A O 1
ATOM 4611 N N . GLU A 1 591 ? -9.474 -2.331 -15.127 1.00 89.38 591 GLU A N 1
ATOM 4612 C CA . GLU A 1 591 ? -9.822 -0.914 -15.231 1.00 89.38 591 GLU A CA 1
ATOM 4613 C C . GLU A 1 591 ? -11.157 -0.677 -15.946 1.00 89.38 591 GLU A C 1
ATOM 4615 O O . GLU A 1 591 ? -11.915 0.195 -15.529 1.00 89.38 591 GLU A O 1
ATOM 4620 N N . GLU A 1 592 ? -11.485 -1.448 -16.988 1.00 91.25 592 GLU A N 1
ATOM 4621 C CA . GLU A 1 592 ? -12.796 -1.361 -17.648 1.00 91.25 592 GLU A CA 1
ATOM 4622 C C . GLU A 1 592 ? -13.934 -1.770 -16.700 1.00 91.25 592 GLU A C 1
ATOM 4624 O O . GLU A 1 592 ? -14.999 -1.154 -16.741 1.00 91.25 592 GLU A O 1
ATOM 4629 N N . GLU A 1 593 ? -13.705 -2.739 -15.809 1.00 89.62 593 GLU A N 1
ATOM 4630 C CA . GLU A 1 593 ? -14.639 -3.101 -14.738 1.00 89.62 593 GLU A CA 1
ATOM 4631 C C . GLU A 1 593 ? -14.860 -1.933 -13.764 1.00 89.62 593 GLU A C 1
ATOM 4633 O O . GLU A 1 593 ? -16.005 -1.561 -13.501 1.00 89.62 593 GLU A O 1
ATOM 4638 N N . MET A 1 594 ? -13.790 -1.277 -13.302 1.00 86.31 594 MET A N 1
ATOM 4639 C CA . MET A 1 594 ? -13.915 -0.094 -12.439 1.00 86.31 594 MET A CA 1
ATOM 4640 C C . MET A 1 594 ? -14.621 1.066 -13.153 1.00 86.31 594 MET A C 1
ATOM 4642 O O . MET A 1 594 ? -15.485 1.726 -12.577 1.00 86.31 594 MET A O 1
ATOM 4646 N N . LEU A 1 595 ? -14.319 1.305 -14.431 1.00 90.12 595 LEU A N 1
ATOM 4647 C CA . LEU A 1 595 ? -14.970 2.351 -15.225 1.00 90.12 595 LEU A CA 1
ATOM 4648 C C . LEU A 1 595 ? -16.461 2.064 -15.456 1.00 90.12 595 LEU A C 1
ATOM 4650 O O . LEU A 1 595 ? -17.269 2.997 -15.417 1.00 90.12 595 LEU A O 1
ATOM 4654 N N . LEU A 1 596 ? -16.846 0.795 -15.625 1.00 90.38 596 LEU A N 1
ATOM 4655 C CA . LEU A 1 596 ? -18.250 0.383 -15.627 1.00 90.38 596 LEU A CA 1
ATOM 4656 C C . LEU A 1 596 ? -18.918 0.641 -14.277 1.00 90.38 596 LEU A C 1
ATOM 4658 O O . LEU A 1 596 ? -20.016 1.189 -14.250 1.00 90.38 596 LEU A O 1
ATOM 4662 N N . GLN A 1 597 ? -18.267 0.320 -13.159 1.00 87.00 597 GLN A N 1
ATOM 4663 C CA . GLN A 1 597 ? -18.807 0.628 -11.831 1.00 87.00 597 GLN A CA 1
ATOM 4664 C C . GLN A 1 597 ? -18.965 2.144 -11.617 1.00 87.00 597 GLN A C 1
ATOM 4666 O O . GLN A 1 597 ? -19.924 2.593 -10.990 1.00 87.00 597 GLN A O 1
ATOM 4671 N N . PHE A 1 598 ? -18.060 2.961 -12.166 1.00 87.81 598 PHE A N 1
ATOM 4672 C CA . PHE A 1 598 ? -18.087 4.414 -11.989 1.00 87.81 598 PHE A CA 1
ATOM 4673 C C . PHE A 1 598 ? -19.128 5.122 -12.857 1.00 87.81 598 PHE A C 1
ATOM 4675 O O . PHE A 1 598 ? -19.741 6.094 -12.404 1.00 87.81 598 PHE A O 1
ATOM 4682 N N . PHE A 1 599 ? -19.299 4.699 -14.108 1.00 91.00 599 PHE A N 1
ATOM 4683 C CA . PHE A 1 599 ? -20.082 5.434 -15.109 1.00 91.00 599 PHE A CA 1
ATOM 4684 C C . PHE A 1 599 ? -21.255 4.630 -15.693 1.00 91.00 599 PHE A C 1
ATOM 4686 O O . PHE A 1 599 ? -22.060 5.191 -16.438 1.00 91.00 599 PHE A O 1
ATOM 4693 N N . GLY A 1 600 ? -21.386 3.349 -15.340 1.00 91.75 600 GLY A N 1
ATOM 4694 C CA . GLY A 1 600 ? -22.496 2.478 -15.721 1.00 91.75 600 GLY A CA 1
ATOM 4695 C C . GLY A 1 600 ? -22.732 2.442 -17.230 1.00 91.75 600 GLY A C 1
ATOM 4696 O O . GLY A 1 600 ? -21.807 2.251 -18.027 1.00 91.75 600 GLY A O 1
ATOM 4697 N N . GLU A 1 601 ? -23.983 2.689 -17.618 1.00 92.19 601 GLU A N 1
ATOM 4698 C CA . GLU A 1 601 ? -24.437 2.705 -19.013 1.00 92.19 601 GLU A CA 1
ATOM 4699 C C . GLU A 1 601 ? -23.663 3.684 -19.905 1.00 92.19 601 GLU A C 1
ATOM 4701 O O . GLU A 1 601 ? -23.470 3.420 -21.092 1.00 92.19 601 GLU A O 1
ATOM 4706 N N . GLU A 1 602 ? -23.167 4.800 -19.358 1.00 93.12 602 GLU A N 1
ATOM 4707 C CA . GLU A 1 602 ? -22.431 5.781 -20.158 1.00 93.12 602 GLU A CA 1
ATOM 4708 C C . GLU A 1 602 ? -21.111 5.202 -20.690 1.00 93.12 602 GLU A C 1
ATOM 4710 O O . GLU A 1 602 ? -20.749 5.421 -21.851 1.00 93.12 602 GLU A O 1
ATOM 4715 N N . TYR A 1 603 ? -20.404 4.433 -19.856 1.00 93.81 603 TYR A N 1
ATOM 4716 C CA . TYR A 1 603 ? -19.181 3.753 -20.273 1.00 93.81 603 TYR A CA 1
ATOM 4717 C C . TYR A 1 603 ? -19.481 2.553 -21.164 1.00 93.81 603 TYR A C 1
ATOM 4719 O O . TYR A 1 603 ? -18.775 2.333 -22.145 1.00 93.81 603 TYR A O 1
ATOM 4727 N N . TYR A 1 604 ? -20.554 1.816 -20.877 1.00 92.19 604 TYR A N 1
ATOM 4728 C CA . TYR A 1 604 ? -20.973 0.688 -21.703 1.00 92.19 604 TYR A CA 1
ATOM 4729 C C . TYR A 1 604 ? -21.297 1.111 -23.148 1.00 92.19 604 TYR A C 1
ATOM 4731 O O . TYR A 1 604 ? -20.820 0.487 -24.099 1.00 92.19 604 TYR A O 1
ATOM 4739 N N . ALA A 1 605 ? -22.029 2.217 -23.333 1.00 93.50 605 ALA A N 1
ATOM 4740 C CA . ALA A 1 605 ? -22.307 2.785 -24.654 1.00 93.50 605 ALA A CA 1
ATOM 4741 C C . ALA A 1 605 ? -21.016 3.199 -25.381 1.00 93.50 605 ALA A C 1
ATOM 4743 O O . ALA A 1 605 ? -20.789 2.819 -26.530 1.00 93.50 605 ALA A O 1
ATOM 4744 N N . TYR A 1 606 ? -20.120 3.896 -24.679 1.00 93.94 606 TYR A N 1
ATOM 4745 C CA . TYR A 1 606 ? -18.807 4.267 -25.204 1.00 93.94 606 TYR A CA 1
ATOM 4746 C C . TYR A 1 606 ? -17.961 3.041 -25.601 1.00 93.94 606 TYR A C 1
ATOM 4748 O O . TYR A 1 606 ? -17.309 3.040 -26.648 1.00 93.94 606 TYR A O 1
ATOM 4756 N N . ALA A 1 607 ? -18.021 1.958 -24.820 1.00 91.19 607 ALA A N 1
ATOM 4757 C CA . ALA A 1 607 ? -17.263 0.736 -25.064 1.00 91.19 607 ALA A CA 1
ATOM 4758 C C . ALA A 1 607 ? -17.722 -0.071 -26.285 1.00 91.19 607 ALA A C 1
ATOM 4760 O O . ALA A 1 607 ? -16.921 -0.823 -26.858 1.00 91.19 607 ALA A O 1
ATOM 4761 N N . LYS A 1 608 ? -18.974 0.111 -26.717 1.00 91.19 608 LYS A N 1
ATOM 4762 C CA . LYS A 1 608 ? -19.492 -0.467 -27.964 1.00 91.19 608 LYS A CA 1
ATOM 4763 C C . LYS A 1 608 ? -18.938 0.230 -29.202 1.00 91.19 608 LYS A C 1
ATOM 4765 O O . LYS A 1 608 ? -18.605 -0.442 -30.182 1.00 91.19 608 LYS A O 1
ATOM 4770 N N . GLU A 1 609 ? -18.834 1.552 -29.149 1.00 92.12 609 GLU A N 1
ATOM 4771 C CA . GLU A 1 609 ? -18.456 2.384 -30.293 1.00 92.12 609 GLU A CA 1
ATOM 4772 C C . GLU A 1 609 ? -16.938 2.446 -30.488 1.00 92.12 609 GLU A C 1
ATOM 4774 O O . GLU A 1 609 ? -16.443 2.284 -31.604 1.00 92.12 609 GLU A O 1
ATOM 4779 N N . VAL A 1 610 ? -16.183 2.616 -29.401 1.00 93.94 610 VAL A N 1
ATOM 4780 C CA . VAL A 1 610 ? -14.741 2.878 -29.459 1.00 93.94 610 VAL A CA 1
ATOM 4781 C C . VAL A 1 610 ? -13.954 1.624 -29.074 1.00 93.94 610 VAL A C 1
ATOM 4783 O O . VAL A 1 610 ? -14.214 1.056 -28.016 1.00 93.94 610 VAL A O 1
ATOM 4786 N N . PRO A 1 611 ? -12.984 1.150 -29.882 1.00 92.25 611 PRO A N 1
ATOM 4787 C CA . PRO A 1 611 ? -12.193 -0.043 -29.568 1.00 92.25 611 PRO A CA 1
ATOM 4788 C C . PRO A 1 611 ? -11.217 0.182 -28.400 1.00 92.25 611 PRO A C 1
ATOM 4790 O O . PRO A 1 611 ? -10.794 1.302 -28.143 1.00 92.25 611 PRO A O 1
ATOM 4793 N N . CYS A 1 612 ? -10.787 -0.894 -27.734 1.00 89.50 612 CYS A N 1
ATOM 4794 C CA . CYS A 1 612 ? -9.786 -0.837 -26.658 1.00 89.50 612 CYS A CA 1
ATOM 4795 C C . CYS A 1 612 ? -8.469 -0.167 -27.112 1.00 89.50 612 CYS A C 1
ATOM 4797 O O . CYS A 1 612 ? -7.965 0.735 -26.444 1.00 89.50 612 CYS A O 1
ATOM 4799 N N . GLY A 1 613 ? -7.965 -0.565 -28.288 1.00 88.12 613 GLY A N 1
ATOM 4800 C CA . GLY A 1 613 ? -6.773 -0.010 -28.938 1.00 88.12 613 GLY A CA 1
ATOM 4801 C C . GLY A 1 613 ? -5.590 -0.978 -29.016 1.00 88.12 613 GLY A C 1
ATOM 4802 O O . GLY A 1 613 ? -4.848 -0.939 -29.994 1.00 88.12 613 GLY A O 1
ATOM 4803 N N . ILE A 1 614 ? -5.440 -1.891 -28.051 1.00 88.19 614 ILE A N 1
ATOM 4804 C CA . ILE A 1 614 ? -4.428 -2.958 -28.102 1.00 88.19 614 ILE A CA 1
ATOM 4805 C C . ILE A 1 614 ? -5.061 -4.222 -28.719 1.00 88.19 614 ILE A C 1
ATOM 4807 O O . ILE A 1 614 ? -6.051 -4.724 -28.178 1.00 88.19 614 ILE A O 1
ATOM 4811 N N . PRO A 1 615 ? -4.534 -4.750 -29.841 1.00 84.19 615 PRO A N 1
ATOM 4812 C CA . PRO A 1 615 ? -5.079 -5.948 -30.481 1.00 84.19 615 PRO A CA 1
ATOM 4813 C C . PRO A 1 615 ? -5.051 -7.166 -29.550 1.00 84.19 615 PRO A C 1
ATOM 4815 O O . PRO A 1 615 ? -4.046 -7.406 -28.893 1.00 84.19 615 PRO A O 1
ATOM 4818 N N . GLY A 1 616 ? -6.124 -7.961 -29.518 1.00 80.00 616 GLY A N 1
ATOM 4819 C CA . GLY A 1 616 ? -6.192 -9.196 -28.720 1.00 80.00 616 GLY A CA 1
ATOM 4820 C C . GLY A 1 616 ? -6.663 -9.026 -27.270 1.00 80.00 616 GLY A C 1
ATOM 4821 O O . GLY A 1 616 ? -6.806 -10.025 -26.574 1.00 80.00 616 GLY A O 1
ATOM 4822 N N . ILE A 1 617 ? -6.954 -7.799 -26.825 1.00 81.38 617 ILE A N 1
ATOM 4823 C CA . ILE A 1 617 ? -7.612 -7.522 -25.538 1.00 81.38 617 ILE A CA 1
ATOM 4824 C C . ILE A 1 617 ? -9.091 -7.233 -25.833 1.00 81.38 617 ILE A C 1
ATOM 4826 O O . ILE A 1 617 ? -9.412 -6.314 -26.593 1.00 81.38 617 ILE A O 1
ATOM 4830 N N . SER A 1 618 ? -9.988 -8.090 -25.334 1.00 65.06 618 SER A N 1
ATOM 4831 C CA . SER A 1 618 ? -11.396 -8.105 -25.741 1.00 65.06 618 SER A CA 1
ATOM 4832 C C . SER A 1 618 ? -12.158 -6.857 -25.300 1.00 65.06 618 SER A C 1
ATOM 4834 O O . SER A 1 618 ? -11.879 -6.249 -24.270 1.00 65.06 618 SER A O 1
ATOM 4836 N N . ARG A 1 619 ? -13.176 -6.504 -26.096 1.00 56.78 619 ARG A N 1
ATOM 4837 C CA . ARG A 1 619 ? -14.291 -5.668 -25.641 1.00 56.78 619 ARG A CA 1
ATOM 4838 C C . ARG A 1 619 ? -15.033 -6.436 -24.548 1.00 56.78 619 ARG A C 1
ATOM 4840 O O . ARG A 1 619 ? -15.159 -7.649 -24.692 1.00 56.78 619 ARG A O 1
ATOM 4847 N N . LEU A 1 620 ? -15.492 -5.733 -23.512 1.00 55.84 620 LEU A N 1
ATOM 4848 C CA . LEU A 1 620 ? -16.504 -6.208 -22.563 1.00 55.84 620 LEU A CA 1
ATOM 4849 C C . LEU A 1 620 ? -17.510 -7.119 -23.284 1.00 55.84 620 LEU A C 1
ATOM 4851 O O . LEU A 1 620 ? -18.251 -6.647 -24.152 1.00 55.84 620 LEU A O 1
ATOM 4855 N N . GLY A 1 621 ? -17.413 -8.419 -23.003 1.00 42.34 621 GLY A N 1
ATOM 4856 C CA . GLY A 1 621 ? -18.269 -9.477 -23.526 1.00 42.34 621 GLY A CA 1
ATOM 4857 C C . GLY A 1 621 ? -19.236 -9.905 -22.450 1.00 42.34 621 GLY A C 1
ATOM 4858 O O . GLY A 1 621 ? -18.744 -10.120 -21.320 1.00 42.34 621 GLY A O 1
#

Foldseek 3Di:
DQVFLLQKFFALCVLLDVVVQCVQCVQQVDNWDFLVSSLCSQDVDPPHQQQQPQAPNPRHGAYFQSVSDDPLGMGGAQEEEQEDSRDISLWVNQQLVLVCVLDPDVVVSRPHGYPDCNRRQRCCVCPVVVDPVSLVCCVVSLLVSCLVNLAYEYEFAALAQTLLLLALVSLVSLLSCLVSVRYYHYTTGPVRLVVLLVLVLQAPRSVVNSLCRQLPHFNCNRDDPDPVSSCVSQVVCCVPPRRVRSSNSSSVSCCVVVCVQFVWPDDDDQQGPDTWGQHSNFTWGHDHDDDPPDPPDPPPDDPDDDPCPVVDDPDPDDDDDDPRRGTDTDDPPPDDPPPPDPDDDDPDPPDDDDDDDDDDDDDDDPDPPPVVVVVVLVVLLVVVLVVLVVLVVDDQQAPDPVVVVVVLVVLVVQLVVLVVCCPPPQSLVSLLSNLLSVLLVLQLVLCCVQVVPRRTNCSSVSQPDDDSVNSVLVNCLSVLLVVCVVVVPDDDDPVLVVLLVVLSVQLVVLSVLLSQVSVQLRNLDDPDQDQDDDPPHDQRCDDSNVAAVCSNLLSVLSNQLSSSSNSVRPVSNVVSNVVSVVVCLVVVVVSLVSVCVHPPVVSVVSLVNHHNNDPPRDRDD

pLDDT: mean 76.98, std 20.23, range [29.95, 97.12]

Organism: Symbiodinium pilosum (NCBI:txid2952)